Protein AF-A0A9D8AZQ8-F1 (afdb_monomer)

pLDDT: mean 75.5, std 25.59, range [25.44, 98.12]

Structure (mmCIF, N/CA/C/O backbone):
data_AF-A0A9D8AZQ8-F1
#
_entry.id   AF-A0A9D8AZQ8-F1
#
loop_
_atom_site.group_PDB
_atom_site.id
_atom_site.type_symbol
_atom_site.label_atom_id
_atom_site.label_alt_id
_atom_site.label_comp_id
_atom_site.label_asym_id
_atom_site.label_entity_id
_atom_site.label_seq_id
_atom_site.pdbx_PDB_ins_code
_atom_site.Cartn_x
_atom_site.Cartn_y
_atom_site.Cartn_z
_atom_site.occupancy
_atom_site.B_iso_or_equiv
_atom_site.auth_seq_id
_atom_site.auth_comp_id
_atom_site.auth_asym_id
_atom_site.auth_atom_id
_atom_site.pdbx_PDB_model_num
ATOM 1 N N . MET A 1 1 ? -63.779 20.171 35.184 1.00 41.78 1 MET A N 1
ATOM 2 C CA . MET A 1 1 ? -64.533 19.140 35.919 1.00 41.78 1 MET A CA 1
ATOM 3 C C . MET A 1 1 ? -63.760 17.852 35.776 1.00 41.78 1 MET A C 1
ATOM 5 O O . MET A 1 1 ? -63.797 17.282 34.704 1.00 41.78 1 MET A O 1
ATOM 9 N N . GLU A 1 2 ? -62.981 17.514 36.797 1.00 37.78 2 GLU A N 1
ATOM 10 C CA . GLU A 1 2 ? -62.699 16.162 37.298 1.00 37.78 2 GLU A CA 1
ATOM 11 C C . GLU A 1 2 ? -61.642 16.328 38.393 1.00 37.78 2 GLU A C 1
ATOM 13 O O . GLU A 1 2 ? -60.580 16.910 38.177 1.00 37.78 2 GLU A O 1
ATOM 18 N N . SER A 1 3 ? -62.028 15.938 39.606 1.00 31.47 3 SER A N 1
ATOM 19 C CA . SER A 1 3 ? -61.175 15.937 40.790 1.00 31.47 3 SER A CA 1
ATOM 20 C C . SER A 1 3 ? -60.342 14.650 40.859 1.00 31.47 3 SER A C 1
ATOM 22 O O . SER A 1 3 ? -60.764 13.626 40.321 1.00 31.47 3 SER A O 1
ATOM 24 N N . PRO A 1 4 ? -59.197 14.688 41.563 1.00 61.19 4 PRO A N 1
ATOM 25 C CA . PRO A 1 4 ? -58.211 13.614 41.654 1.00 61.19 4 PRO A CA 1
ATOM 26 C C . PRO A 1 4 ? -58.440 12.704 42.872 1.00 61.19 4 PRO A C 1
ATOM 28 O O . PRO A 1 4 ? -59.137 13.088 43.807 1.00 61.19 4 PRO A O 1
ATOM 31 N N . MET A 1 5 ? -57.784 11.540 42.896 1.00 40.06 5 MET A N 1
ATOM 32 C CA . MET A 1 5 ? -57.562 10.691 44.082 1.00 40.06 5 MET A CA 1
ATOM 33 C C . MET A 1 5 ? -56.350 9.742 43.844 1.00 40.06 5 MET A C 1
ATOM 35 O O . MET A 1 5 ? -55.943 9.587 42.694 1.00 40.06 5 MET A O 1
ATOM 39 N N . PRO A 1 6 ? -55.725 9.165 44.899 1.00 55.31 6 PRO A N 1
ATOM 40 C CA . PRO A 1 6 ? -54.273 9.235 45.132 1.00 55.31 6 PRO A CA 1
ATOM 41 C C . PRO A 1 6 ? -53.626 7.857 45.460 1.00 55.31 6 PRO A C 1
ATOM 43 O O . PRO A 1 6 ? -54.221 6.827 45.163 1.00 55.31 6 PRO A O 1
ATOM 46 N N . PHE A 1 7 ? -52.457 7.883 46.139 1.00 31.59 7 PHE A N 1
ATOM 47 C CA . PHE A 1 7 ? -51.693 6.807 46.831 1.00 31.59 7 PHE A CA 1
ATOM 48 C C . PHE A 1 7 ? -50.427 6.302 46.102 1.00 31.59 7 PHE A C 1
ATOM 50 O O . PHE A 1 7 ? -50.422 6.200 44.887 1.00 31.59 7 PHE A O 1
ATOM 57 N N . HIS A 1 8 ? -49.302 5.948 46.742 1.00 31.67 8 HIS A N 1
ATOM 58 C CA . HIS A 1 8 ? -48.868 5.972 48.146 1.00 31.67 8 HIS A CA 1
ATOM 59 C C . HIS A 1 8 ? -47.323 5.969 48.192 1.00 31.67 8 HIS A C 1
ATOM 61 O O . HIS A 1 8 ? -46.666 5.280 47.418 1.00 31.67 8 HIS A O 1
ATOM 67 N N . SER A 1 9 ? -46.769 6.706 49.153 1.00 29.77 9 SER A N 1
ATOM 68 C CA . SER A 1 9 ? -45.374 6.669 49.604 1.00 29.77 9 SER A CA 1
ATOM 69 C C . SER A 1 9 ? -45.171 5.553 50.636 1.00 29.77 9 SER A C 1
ATOM 71 O O . SER A 1 9 ? -46.002 5.395 51.532 1.00 29.77 9 SER A O 1
ATOM 73 N N . THR A 1 10 ? -44.040 4.845 50.571 1.00 34.25 10 THR A N 1
ATOM 74 C CA . THR A 1 10 ? -43.508 4.048 51.688 1.00 34.25 10 THR A CA 1
ATOM 75 C C . THR A 1 10 ? -42.054 4.424 51.962 1.00 34.25 10 THR A C 1
ATOM 77 O O . THR A 1 10 ? -41.137 3.958 51.291 1.00 34.25 10 THR A O 1
ATOM 80 N N . ARG A 1 11 ? -41.856 5.252 52.996 1.00 31.75 11 ARG A N 1
ATOM 81 C CA . ARG A 1 11 ? -40.593 5.406 53.734 1.00 31.75 11 ARG A CA 1
ATOM 82 C C . ARG A 1 11 ? -40.419 4.227 54.695 1.00 31.75 11 ARG A C 1
ATOM 84 O O . ARG A 1 11 ? -41.356 3.881 55.413 1.00 31.75 11 ARG A O 1
ATOM 91 N N . ARG A 1 12 ? -39.203 3.685 54.794 1.00 34.47 12 ARG A N 1
ATOM 92 C CA . ARG A 1 12 ? -38.748 2.926 55.969 1.00 34.47 12 ARG A CA 1
ATOM 93 C C . ARG A 1 12 ? -37.834 3.810 56.812 1.00 34.47 12 ARG A C 1
ATOM 95 O O . ARG A 1 12 ? -36.779 4.227 56.353 1.00 34.47 12 ARG A O 1
ATOM 102 N N . CYS A 1 13 ? -38.250 4.048 58.052 1.00 30.36 13 CYS A N 1
ATOM 103 C CA . CYS A 1 13 ? -37.397 4.497 59.146 1.00 30.36 13 CYS A CA 1
ATOM 104 C C . CYS A 1 13 ? -36.610 3.311 59.721 1.00 30.36 13 CYS A C 1
ATOM 106 O O . CYS A 1 13 ? -37.174 2.226 59.874 1.00 30.36 13 CYS A O 1
ATOM 108 N N . ARG A 1 14 ? -35.376 3.553 60.173 1.00 34.19 14 ARG A N 1
ATOM 109 C CA . ARG A 1 14 ? -34.821 2.932 61.386 1.00 34.19 14 ARG A CA 1
ATOM 110 C C . ARG A 1 14 ? -33.833 3.892 62.042 1.00 34.19 14 ARG A C 1
ATOM 112 O O . ARG A 1 14 ? -32.976 4.459 61.377 1.00 34.19 14 ARG A O 1
ATOM 119 N N . SER A 1 15 ? -34.018 4.084 63.342 1.00 32.19 15 SER A N 1
ATOM 120 C CA . SER A 1 15 ? -33.279 4.990 64.211 1.00 32.19 15 SER A CA 1
ATOM 121 C C . SER A 1 15 ? -32.363 4.224 65.174 1.00 32.19 15 SER A C 1
ATOM 123 O O . SER A 1 15 ? -32.773 3.172 65.656 1.00 32.19 15 SER A O 1
ATOM 125 N N . LEU A 1 16 ? -31.241 4.868 65.530 1.00 34.91 16 LEU A N 1
ATOM 126 C CA . LEU A 1 16 ? -30.623 4.984 66.871 1.00 34.91 16 LEU A CA 1
ATOM 127 C C . LEU A 1 16 ? -30.040 3.731 67.573 1.00 34.91 16 LEU A C 1
ATOM 129 O O . LEU A 1 16 ? -30.784 2.829 67.941 1.00 34.91 16 LEU A O 1
ATOM 133 N N . CYS A 1 17 ? -28.731 3.740 67.905 1.00 29.62 17 CYS A N 1
ATOM 134 C CA . CYS A 1 17 ? -28.193 4.258 69.192 1.00 29.62 17 CYS A CA 1
ATOM 135 C C . CYS A 1 17 ? -26.677 3.974 69.436 1.00 29.62 17 CYS A C 1
ATOM 137 O O . CYS A 1 17 ? -26.261 2.834 69.277 1.00 29.62 17 CYS A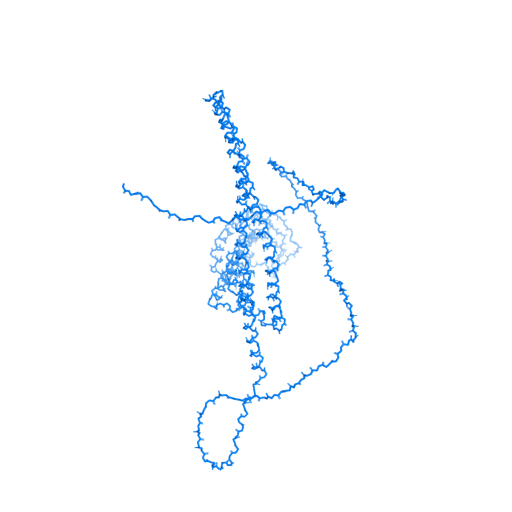 O 1
ATOM 139 N N . CYS A 1 18 ? -25.962 5.008 69.944 1.00 28.70 18 CYS A N 1
ATOM 140 C CA . CYS A 1 18 ? -24.860 5.077 70.957 1.00 28.70 18 CYS A CA 1
ATOM 141 C C . CYS A 1 18 ? -23.554 4.236 70.817 1.00 28.70 18 CYS A C 1
ATOM 143 O O . CYS A 1 18 ? -23.610 3.096 70.392 1.00 28.70 18 CYS A O 1
ATOM 145 N N . ASN A 1 19 ? -22.346 4.617 71.279 1.00 30.73 19 ASN A N 1
ATOM 146 C CA . ASN A 1 19 ? -21.731 5.810 71.909 1.00 30.73 19 ASN A CA 1
ATOM 147 C C . ASN A 1 19 ? -20.204 5.559 72.104 1.00 30.73 19 ASN A C 1
ATOM 149 O O . ASN A 1 19 ? -19.817 4.405 72.270 1.00 30.73 19 ASN A O 1
ATOM 153 N N . ASN A 1 20 ? -19.431 6.648 72.287 1.00 30.30 20 ASN A N 1
ATOM 154 C CA . ASN A 1 20 ? -18.076 6.769 72.894 1.00 30.30 20 ASN A CA 1
ATOM 155 C C . ASN A 1 20 ? -16.898 6.197 72.060 1.00 30.30 20 ASN A C 1
ATOM 157 O O . ASN A 1 20 ? -17.048 5.174 71.416 1.00 30.30 20 ASN A O 1
ATOM 161 N N . ALA A 1 21 ? -15.690 6.772 71.981 1.00 31.12 21 ALA A N 1
ATOM 162 C CA . ALA A 1 21 ? -14.904 7.578 72.922 1.00 31.12 21 ALA A CA 1
ATOM 163 C C . ALA A 1 21 ? -13.752 8.350 72.213 1.00 31.12 21 ALA A C 1
ATOM 165 O O . ALA A 1 21 ? -13.303 7.953 71.143 1.00 31.12 21 ALA A O 1
ATOM 166 N N . ILE A 1 22 ? -13.257 9.420 72.848 1.00 35.16 22 ILE A N 1
ATOM 167 C CA . ILE A 1 22 ? -12.078 10.231 72.474 1.00 35.16 22 ILE A CA 1
ATOM 168 C C . ILE A 1 22 ? -10.782 9.477 72.820 1.00 35.16 22 ILE A C 1
ATOM 170 O O . ILE A 1 22 ? -10.674 9.008 73.952 1.00 35.16 22 ILE A O 1
ATOM 174 N N . GLN A 1 23 ? -9.780 9.462 71.928 1.00 30.17 23 GLN A N 1
ATOM 175 C CA . GLN A 1 23 ? -8.363 9.447 72.331 1.00 30.17 23 GLN A CA 1
ATOM 176 C C . GLN A 1 23 ? -7.403 9.857 71.201 1.00 30.17 23 GLN A C 1
ATOM 178 O O . GLN A 1 23 ? -7.412 9.286 70.113 1.00 30.17 23 GLN A O 1
ATOM 183 N N . ASP A 1 24 ? -6.570 10.853 71.513 1.00 30.61 24 ASP A N 1
ATOM 184 C CA . ASP A 1 24 ? -5.388 11.289 70.772 1.00 30.61 24 ASP A CA 1
ATOM 185 C C . ASP A 1 24 ? -4.371 10.156 70.580 1.00 30.61 24 ASP A C 1
ATOM 187 O O . ASP A 1 24 ? -4.104 9.411 71.523 1.00 30.61 24 ASP A O 1
ATOM 191 N N . CYS A 1 25 ? -3.723 10.105 69.411 1.00 25.44 25 CYS A N 1
ATOM 192 C CA . CYS A 1 25 ? -2.267 10.259 69.253 1.00 25.44 25 CYS A CA 1
ATOM 193 C C . CYS A 1 25 ? -1.791 9.845 67.846 1.00 25.44 25 CYS A C 1
ATOM 195 O O . CYS A 1 25 ? -2.161 8.800 67.317 1.00 25.44 25 CYS A O 1
ATOM 197 N N . SER A 1 26 ? -0.797 10.601 67.369 1.00 27.55 26 SER A N 1
ATOM 198 C CA . SER A 1 26 ? 0.301 10.205 66.464 1.00 27.55 26 SER A CA 1
ATOM 199 C C . SER A 1 26 ? 0.040 10.007 64.960 1.00 27.55 26 SER A C 1
ATOM 201 O O . SER A 1 26 ? -0.521 9.021 64.497 1.00 27.55 26 SER A O 1
ATOM 203 N N . THR A 1 27 ? 0.627 10.938 64.202 1.00 36.97 27 THR A N 1
ATOM 204 C CA . THR A 1 27 ? 1.179 10.786 62.846 1.00 36.97 27 THR A CA 1
ATOM 205 C C . THR A 1 27 ? 2.128 9.576 62.740 1.00 36.97 27 THR A C 1
ATOM 207 O O . THR A 1 27 ? 2.730 9.183 63.744 1.00 36.97 27 THR A O 1
ATOM 210 N N . PRO A 1 28 ? 2.316 8.992 61.535 1.00 45.50 28 PRO A N 1
ATOM 211 C CA . PRO A 1 28 ? 3.473 9.408 60.728 1.00 45.50 28 PRO A CA 1
ATOM 212 C C . PRO A 1 28 ? 3.285 9.401 59.190 1.00 45.50 28 PRO A C 1
ATOM 214 O O . PRO A 1 28 ? 2.609 8.556 58.619 1.00 45.50 28 PRO A O 1
ATOM 217 N N . TYR A 1 29 ? 3.995 10.344 58.557 1.00 29.70 29 TYR A N 1
ATOM 218 C CA . TYR A 1 29 ? 4.719 10.258 57.277 1.00 29.70 29 TYR A CA 1
ATOM 219 C C . TYR A 1 29 ? 4.039 9.669 56.021 1.00 29.70 29 TYR A C 1
ATOM 221 O O . TYR A 1 29 ? 4.017 8.462 55.804 1.00 29.70 29 TYR A O 1
ATOM 229 N N . LEU A 1 30 ? 3.695 10.565 55.087 1.00 31.56 30 LEU A N 1
ATOM 230 C CA . LEU A 1 30 ? 3.680 10.307 53.641 1.00 31.56 30 LEU A CA 1
ATOM 231 C C . LEU A 1 30 ? 4.873 11.042 52.999 1.00 31.56 30 LEU A C 1
ATOM 233 O O . LEU A 1 30 ? 5.080 12.215 53.320 1.00 31.56 30 LEU A O 1
ATOM 237 N N . PRO A 1 31 ? 5.663 10.413 52.110 1.00 36.00 31 PRO A N 1
ATOM 238 C CA . PRO A 1 31 ? 6.662 11.124 51.329 1.00 36.00 31 PRO A CA 1
ATOM 239 C C . PRO A 1 31 ? 6.005 11.829 50.138 1.00 36.00 31 PRO A C 1
ATOM 241 O O . PRO A 1 31 ? 5.339 11.218 49.304 1.00 36.00 31 PRO A O 1
ATOM 244 N N . THR A 1 32 ? 6.231 13.134 50.066 1.00 32.38 32 THR A N 1
ATOM 245 C CA . THR A 1 32 ? 5.939 14.000 48.927 1.00 32.38 32 THR A CA 1
ATOM 246 C C . THR A 1 32 ? 6.884 13.653 47.774 1.00 32.38 32 THR A C 1
ATOM 248 O O . THR A 1 32 ? 8.098 13.794 47.916 1.00 32.38 32 THR A O 1
ATOM 251 N N . PHE A 1 33 ? 6.350 13.244 46.623 1.00 27.84 33 PHE A N 1
ATOM 252 C CA . PHE A 1 33 ? 7.066 13.334 45.349 1.00 27.84 33 PHE A CA 1
ATOM 253 C C . PHE A 1 33 ? 6.490 14.512 44.564 1.00 27.84 33 PHE A C 1
ATOM 255 O O . PHE A 1 33 ? 5.356 14.466 44.092 1.00 27.84 33 PHE A O 1
ATOM 262 N N . SER A 1 34 ? 7.277 15.582 44.467 1.00 27.52 34 SER A N 1
ATOM 263 C CA . SER A 1 34 ? 7.038 16.700 43.556 1.00 27.52 34 SER A CA 1
ATOM 264 C C . SER A 1 34 ? 7.377 16.265 42.133 1.00 27.52 34 SER A C 1
ATOM 266 O O . SER A 1 34 ? 8.505 15.852 41.870 1.00 27.52 34 SER A O 1
ATOM 268 N N . ILE A 1 35 ? 6.421 16.384 41.213 1.00 30.50 35 ILE A N 1
ATOM 269 C CA . ILE A 1 35 ? 6.697 16.407 39.775 1.00 30.50 35 ILE A CA 1
ATOM 270 C C . ILE A 1 35 ? 6.649 17.876 39.362 1.00 30.50 35 ILE A C 1
ATOM 272 O O . ILE A 1 35 ? 5.589 18.501 39.372 1.00 30.50 35 ILE A O 1
ATOM 276 N N . GLU A 1 36 ? 7.818 18.433 39.060 1.00 29.83 36 GLU A N 1
ATOM 277 C CA . GLU A 1 36 ? 7.963 19.744 38.436 1.00 29.83 36 GLU A CA 1
ATOM 278 C C . GLU A 1 36 ? 7.362 19.698 37.025 1.00 29.83 36 GLU A C 1
ATOM 280 O O . GLU A 1 36 ? 7.833 18.977 36.144 1.00 29.83 36 GLU A O 1
ATOM 285 N N . ALA A 1 37 ? 6.299 20.472 36.813 1.00 30.89 37 ALA A N 1
ATOM 286 C CA . ALA A 1 37 ? 5.774 20.771 35.493 1.00 30.89 37 ALA A CA 1
ATOM 287 C C . ALA A 1 37 ? 6.592 21.923 34.889 1.00 30.89 37 ALA A C 1
ATOM 289 O O . ALA A 1 37 ? 6.422 23.080 35.264 1.00 30.89 37 ALA A O 1
ATOM 290 N N . ASN A 1 38 ? 7.478 21.603 33.944 1.00 29.80 38 ASN A N 1
ATOM 291 C CA . ASN A 1 38 ? 8.074 22.591 33.048 1.00 29.80 38 ASN A CA 1
ATOM 292 C C . ASN A 1 38 ? 7.077 22.907 31.930 1.00 29.80 38 ASN A C 1
ATOM 294 O O . ASN A 1 38 ? 6.873 22.106 31.018 1.00 29.80 38 ASN A O 1
ATOM 298 N N . SER A 1 39 ? 6.468 24.086 31.997 1.00 31.73 39 SER A N 1
ATOM 299 C CA . SER A 1 39 ? 5.621 24.638 30.943 1.00 31.73 39 SER A CA 1
ATOM 300 C C . SER A 1 39 ? 6.090 26.041 30.580 1.00 31.73 39 SER A C 1
ATOM 302 O O . SER A 1 39 ? 5.558 27.017 31.094 1.00 31.73 39 SER A O 1
ATOM 304 N N . GLU A 1 40 ? 7.054 26.137 29.666 1.00 32.69 40 GLU A N 1
ATOM 305 C CA . GLU A 1 40 ? 7.315 27.346 28.881 1.00 32.69 40 GLU A CA 1
ATOM 306 C C . GLU A 1 40 ? 7.816 26.947 27.491 1.00 32.69 40 GLU A C 1
ATOM 308 O O . GLU A 1 40 ? 8.893 26.374 27.356 1.00 32.69 40 GLU A O 1
ATOM 313 N N . LEU A 1 41 ? 7.032 27.255 26.454 1.00 31.72 41 LEU A N 1
ATOM 314 C CA . LEU A 1 41 ? 7.545 27.620 25.131 1.00 31.72 41 LEU A CA 1
ATOM 315 C C . LEU A 1 41 ? 6.419 28.252 24.305 1.00 31.72 41 LEU A C 1
ATOM 317 O O . LEU A 1 41 ? 5.600 27.586 23.674 1.00 31.72 41 LEU A O 1
ATOM 321 N N . GLN A 1 42 ? 6.389 29.584 24.351 1.00 32.75 42 GLN A N 1
ATOM 322 C CA . GLN A 1 42 ? 5.676 30.427 23.399 1.00 32.75 42 GLN A CA 1
ATOM 323 C C . GLN A 1 42 ? 6.399 30.379 22.046 1.00 32.75 42 GLN A C 1
ATOM 325 O O . GLN A 1 42 ? 7.605 30.605 21.959 1.00 32.75 42 GLN A O 1
ATOM 330 N N . ILE A 1 43 ? 5.643 30.103 20.985 1.00 32.19 43 ILE A N 1
ATOM 331 C CA . ILE A 1 43 ? 6.102 30.147 19.596 1.00 32.19 43 ILE A CA 1
ATOM 332 C C . ILE A 1 43 ? 6.016 31.596 19.106 1.00 32.19 43 ILE A C 1
ATOM 334 O O . ILE A 1 43 ? 4.927 32.163 19.012 1.00 32.19 43 ILE A O 1
ATOM 338 N N . ALA A 1 44 ? 7.166 32.177 18.761 1.00 32.62 44 ALA A N 1
ATOM 339 C CA . ALA A 1 44 ? 7.265 33.430 18.024 1.00 32.62 44 ALA A CA 1
ATOM 340 C C . ALA A 1 44 ? 7.502 33.147 16.531 1.00 32.62 44 ALA A C 1
ATOM 342 O O . ALA A 1 44 ? 8.414 32.415 16.150 1.00 32.62 44 ALA A O 1
ATOM 343 N N . ASN A 1 45 ? 6.664 33.757 15.693 1.00 30.52 45 ASN A N 1
ATOM 344 C CA . ASN A 1 45 ? 6.806 33.821 14.242 1.00 30.52 45 ASN A CA 1
ATOM 345 C C . ASN A 1 45 ? 7.932 34.788 13.841 1.00 30.52 45 ASN A C 1
ATOM 347 O O . ASN A 1 45 ? 7.971 35.907 14.351 1.00 30.52 45 ASN A O 1
ATOM 351 N N . GLY A 1 46 ? 8.729 34.433 12.826 1.00 28.53 46 GLY A N 1
ATOM 352 C CA . GLY A 1 46 ? 9.371 35.438 11.971 1.00 28.53 46 GLY A CA 1
ATOM 353 C C . GLY A 1 46 ? 10.753 35.103 11.402 1.00 28.53 46 GLY A C 1
ATOM 354 O O . GLY A 1 46 ? 11.740 35.123 12.120 1.00 28.53 46 GLY A O 1
ATOM 355 N N . ALA A 1 47 ? 10.785 34.970 10.070 1.00 29.91 47 ALA A N 1
ATOM 356 C CA . ALA A 1 47 ? 11.887 35.272 9.145 1.00 29.91 47 ALA A CA 1
ATOM 357 C C . ALA A 1 47 ? 13.147 34.373 9.123 1.00 29.91 47 ALA A C 1
ATOM 359 O O . ALA A 1 47 ? 14.014 34.424 9.987 1.00 29.91 47 ALA A O 1
ATOM 360 N N . ILE A 1 48 ? 13.306 33.661 7.999 1.00 31.95 48 ILE A N 1
ATOM 361 C CA . ILE A 1 48 ? 14.555 33.041 7.531 1.00 31.95 48 ILE A CA 1
ATOM 362 C C . ILE A 1 48 ? 15.101 33.877 6.364 1.00 31.95 48 ILE A C 1
ATOM 364 O O . ILE A 1 48 ? 14.339 34.191 5.444 1.00 31.95 48 ILE A O 1
ATOM 368 N N . PRO A 1 49 ? 16.421 34.133 6.317 1.00 39.94 49 PRO A N 1
ATOM 369 C CA . PRO A 1 49 ? 17.128 34.106 5.046 1.00 39.94 49 PRO A CA 1
ATOM 370 C C . PRO A 1 49 ? 18.305 33.115 5.042 1.00 39.94 49 PRO A C 1
ATOM 372 O O . PRO A 1 49 ? 19.051 32.977 6.006 1.00 39.94 49 PRO A O 1
ATOM 375 N N . ASN A 1 50 ? 18.432 32.449 3.893 1.00 31.42 50 ASN A N 1
ATOM 376 C CA . ASN A 1 50 ? 19.561 31.703 3.328 1.00 31.42 50 ASN A CA 1
ATOM 377 C C . ASN A 1 50 ? 20.921 31.768 4.053 1.00 31.42 50 ASN A C 1
ATOM 379 O O . ASN A 1 50 ? 21.515 32.839 4.141 1.00 31.42 50 ASN A O 1
ATOM 383 N N . SER A 1 51 ? 21.536 30.604 4.304 1.00 30.52 51 SER A N 1
ATOM 384 C CA . SER A 1 51 ? 22.845 30.263 3.711 1.00 30.52 51 SER A CA 1
ATOM 385 C C . SER A 1 51 ? 23.307 28.824 4.011 1.00 30.52 51 SER A C 1
ATOM 387 O O . SER A 1 51 ? 23.243 28.344 5.131 1.00 30.52 51 SER A O 1
ATOM 389 N N . GLN A 1 52 ? 23.782 28.190 2.934 1.00 29.94 52 GLN A N 1
ATOM 390 C CA . GLN A 1 52 ? 24.981 27.353 2.797 1.00 29.94 52 GLN A CA 1
ATOM 391 C C . GLN A 1 52 ? 25.157 26.036 3.584 1.00 29.94 52 GLN A C 1
ATOM 393 O O . GLN A 1 52 ? 25.277 25.968 4.799 1.00 29.94 52 GLN A O 1
ATOM 398 N N . PHE A 1 53 ? 25.302 24.999 2.754 1.00 30.80 53 PHE A N 1
ATOM 399 C CA . PHE A 1 53 ? 25.828 23.659 2.977 1.00 30.80 53 PHE A CA 1
ATOM 400 C C . PHE A 1 53 ? 27.118 23.594 3.810 1.00 30.80 53 PHE A C 1
ATOM 402 O O . PHE A 1 53 ? 28.114 24.222 3.455 1.00 30.80 53 PHE A O 1
ATOM 409 N N . ALA A 1 54 ? 27.142 22.665 4.769 1.00 29.11 54 ALA A N 1
ATOM 410 C CA . ALA A 1 54 ? 28.327 21.891 5.132 1.00 29.11 54 ALA A CA 1
ATOM 411 C C . ALA A 1 54 ? 27.901 20.523 5.705 1.00 29.11 54 ALA A C 1
ATOM 413 O O . ALA A 1 54 ? 27.047 20.445 6.582 1.00 29.11 54 ALA A O 1
ATOM 414 N N . ILE A 1 55 ? 28.490 19.456 5.162 1.00 36.41 55 ILE A N 1
ATOM 415 C CA . ILE A 1 55 ? 28.389 18.055 5.607 1.00 36.41 55 ILE A CA 1
ATOM 416 C C . ILE A 1 55 ? 29.426 17.833 6.726 1.00 36.41 55 ILE A C 1
ATOM 418 O O . ILE A 1 55 ? 30.535 18.357 6.607 1.00 36.41 55 ILE A O 1
ATOM 422 N N . PRO A 1 56 ? 29.103 17.067 7.785 1.00 35.97 56 PRO A N 1
ATOM 423 C CA . PRO A 1 56 ? 29.878 15.851 8.096 1.00 35.97 56 PRO A CA 1
ATOM 424 C C . PRO A 1 56 ? 28.950 14.676 8.483 1.00 35.97 56 PRO A C 1
ATOM 426 O O . PRO A 1 56 ? 27.908 14.868 9.095 1.00 35.97 56 PRO A O 1
ATOM 429 N N . GLN A 1 57 ? 29.137 13.488 7.911 1.00 29.09 57 GLN A N 1
ATOM 430 C CA . GLN A 1 57 ? 30.033 12.405 8.347 1.00 29.09 57 GLN A CA 1
ATOM 431 C C . GLN A 1 57 ? 29.516 11.597 9.557 1.00 29.09 57 GLN A C 1
ATOM 433 O O . GLN A 1 57 ? 29.504 12.065 10.685 1.00 29.09 57 GLN A O 1
ATOM 438 N N . GLU A 1 58 ? 29.077 10.382 9.215 1.00 31.44 58 GLU A N 1
ATOM 439 C CA . GLU A 1 58 ? 29.044 9.108 9.950 1.00 31.44 58 GLU A CA 1
ATOM 440 C C . GLU A 1 58 ? 29.414 9.093 11.444 1.00 31.44 58 GLU A C 1
ATOM 442 O O . GLU A 1 58 ? 30.580 9.221 11.802 1.00 31.44 58 GLU A O 1
ATOM 447 N N . GLU A 1 59 ? 28.448 8.698 12.281 1.00 29.47 59 GLU A N 1
ATOM 448 C CA . GLU A 1 59 ? 28.716 7.922 13.495 1.00 29.47 59 GLU A CA 1
ATOM 449 C C . GLU A 1 59 ? 27.766 6.720 13.563 1.00 29.47 59 GLU A C 1
ATOM 451 O O . GLU A 1 59 ? 26.543 6.850 13.635 1.00 29.47 59 GLU A O 1
ATOM 456 N N . SER A 1 60 ? 28.356 5.522 13.513 1.00 32.22 60 SER A N 1
ATOM 457 C CA . SER A 1 60 ? 27.692 4.265 13.834 1.00 32.22 60 SER A CA 1
ATOM 458 C C . SER A 1 60 ? 27.687 4.086 15.351 1.00 32.22 60 SER A C 1
ATOM 460 O O . SER A 1 60 ? 28.753 4.000 15.962 1.00 32.22 60 SER A O 1
ATOM 462 N N . MET A 1 61 ? 26.511 3.965 15.955 1.00 31.06 61 MET A N 1
ATOM 463 C CA . MET A 1 61 ? 26.359 3.538 17.344 1.00 31.06 61 MET A CA 1
ATOM 464 C C . MET A 1 61 ? 25.530 2.258 17.360 1.00 31.06 61 MET A C 1
ATOM 466 O O . MET A 1 61 ? 24.309 2.267 17.223 1.00 31.06 61 MET A O 1
ATOM 470 N N . ASN A 1 62 ? 26.236 1.140 17.511 1.00 33.31 62 ASN A N 1
ATOM 471 C CA . ASN A 1 62 ? 25.663 -0.122 17.947 1.00 33.31 62 ASN A CA 1
ATOM 472 C C . ASN A 1 62 ? 25.185 0.053 19.394 1.00 33.31 62 ASN A C 1
ATOM 474 O O . ASN A 1 62 ? 25.966 0.432 20.265 1.00 33.31 62 ASN A O 1
ATOM 478 N N . SER A 1 63 ? 23.927 -0.262 19.678 1.00 28.00 63 SER A N 1
ATOM 479 C CA . SER A 1 63 ? 23.467 -0.514 21.045 1.00 28.00 63 SER A CA 1
ATOM 480 C C . SER A 1 63 ? 22.487 -1.675 21.034 1.00 28.00 63 SER A C 1
ATOM 482 O O . SER A 1 63 ? 21.288 -1.531 20.820 1.00 28.00 63 SER A O 1
ATOM 484 N N . THR A 1 64 ? 23.067 -2.855 21.229 1.00 28.33 64 THR A N 1
ATOM 485 C CA . THR A 1 64 ? 22.392 -4.095 21.595 1.00 28.33 64 THR A CA 1
ATOM 486 C C . THR A 1 64 ? 22.069 -4.016 23.084 1.00 28.33 64 THR A C 1
ATOM 488 O O . THR A 1 64 ? 22.977 -4.056 23.912 1.00 28.33 64 THR A O 1
ATOM 491 N N . THR A 1 65 ? 20.790 -3.910 23.438 1.00 28.98 65 THR A N 1
ATOM 492 C CA . THR A 1 65 ? 20.330 -4.098 24.819 1.00 28.98 65 THR A CA 1
ATOM 493 C C . THR A 1 65 ? 19.779 -5.511 24.959 1.00 28.98 65 THR A C 1
ATOM 495 O O . THR A 1 65 ? 18.700 -5.833 24.471 1.00 28.98 65 THR A O 1
ATOM 498 N N . THR A 1 66 ? 20.559 -6.364 25.613 1.00 29.27 66 THR A N 1
ATOM 499 C CA . THR A 1 66 ? 20.196 -7.727 26.005 1.00 29.27 66 THR A CA 1
ATOM 500 C C . THR A 1 66 ? 19.423 -7.676 27.326 1.00 29.27 66 THR A C 1
ATOM 502 O O . THR A 1 66 ? 19.938 -7.163 28.317 1.00 29.27 66 THR A O 1
ATOM 505 N N . LEU A 1 67 ? 18.210 -8.229 27.364 1.00 27.69 67 LEU A N 1
ATOM 506 C CA . LEU A 1 67 ? 17.433 -8.461 28.587 1.00 27.69 67 LEU A CA 1
ATOM 507 C C . LEU A 1 67 ? 16.948 -9.914 28.597 1.00 27.69 67 LEU A C 1
ATOM 509 O O . LEU A 1 67 ? 16.050 -10.245 27.833 1.00 27.69 67 LEU A O 1
ATOM 513 N N . VAL A 1 68 ? 17.530 -10.759 29.457 1.00 27.67 68 VAL A N 1
ATOM 514 C CA . VAL A 1 68 ? 16.973 -12.060 29.897 1.00 27.67 68 VAL A CA 1
ATOM 515 C C . VAL A 1 68 ? 17.501 -12.321 31.321 1.00 27.67 68 VAL A C 1
ATOM 517 O O . VAL A 1 68 ? 18.704 -12.465 31.514 1.00 27.67 68 VAL A O 1
ATOM 520 N N . CYS A 1 69 ? 16.704 -12.028 32.353 1.00 27.70 69 CYS A N 1
ATOM 521 C CA . CYS A 1 69 ? 15.835 -12.924 33.144 1.00 27.70 69 CYS A CA 1
ATOM 522 C C . CYS A 1 69 ? 16.579 -13.866 34.108 1.00 27.70 69 CYS A C 1
ATOM 524 O O . CYS A 1 69 ? 17.013 -14.956 33.750 1.00 27.70 69 CYS A O 1
ATOM 526 N N . THR A 1 70 ? 16.638 -13.450 35.374 1.00 26.06 70 THR A N 1
ATOM 527 C CA . THR A 1 70 ? 16.942 -14.280 36.542 1.00 26.06 70 THR A CA 1
ATOM 528 C C . THR A 1 70 ? 15.657 -14.922 37.080 1.00 26.06 70 THR A C 1
ATOM 530 O O . THR A 1 70 ? 14.715 -14.240 37.471 1.00 26.06 70 THR A O 1
ATOM 533 N N . THR A 1 71 ? 15.618 -16.252 37.106 1.00 32.53 71 THR A N 1
ATOM 534 C CA . THR A 1 71 ? 14.602 -17.076 37.785 1.00 32.53 71 THR A CA 1
ATOM 535 C C . THR A 1 71 ? 14.746 -17.008 39.308 1.00 32.53 71 THR A C 1
ATOM 537 O O . THR A 1 71 ? 15.854 -17.241 39.798 1.00 32.53 71 THR A O 1
ATOM 540 N N . PRO A 1 72 ? 13.659 -16.824 40.081 1.00 33.19 72 PRO A N 1
ATOM 541 C CA . PRO A 1 72 ? 13.640 -17.207 41.483 1.00 33.19 72 PRO A CA 1
ATOM 542 C C . PRO A 1 72 ? 12.994 -18.586 41.673 1.00 33.19 72 PRO A C 1
ATOM 544 O O . PRO A 1 72 ? 11.843 -18.836 41.321 1.00 33.19 72 PRO A O 1
ATOM 547 N N . THR A 1 73 ? 13.784 -19.473 42.265 1.00 30.41 73 THR A N 1
ATOM 548 C CA . THR A 1 73 ? 13.422 -20.785 42.801 1.00 30.41 73 THR A CA 1
ATOM 549 C C . THR A 1 73 ? 12.464 -20.629 43.988 1.00 30.41 73 THR A C 1
ATOM 551 O O . THR A 1 73 ? 12.778 -19.909 44.935 1.00 30.41 73 THR A O 1
ATOM 554 N N . LEU A 1 74 ? 11.322 -21.322 43.973 1.00 30.59 74 LEU A N 1
ATOM 555 C CA . LEU A 1 74 ? 10.459 -21.492 45.151 1.00 30.59 74 LEU A CA 1
ATOM 556 C C . LEU A 1 74 ? 10.873 -22.750 45.940 1.00 30.59 74 LEU A C 1
ATOM 558 O O . LEU A 1 74 ? 11.238 -23.754 45.323 1.00 30.59 74 LEU A O 1
ATOM 562 N N . PRO A 1 75 ? 10.830 -22.720 47.286 1.00 32.84 75 PRO A N 1
ATOM 563 C CA . PRO A 1 75 ? 11.281 -23.822 48.121 1.00 32.84 75 PRO A CA 1
ATOM 564 C C . PRO A 1 75 ? 10.205 -24.897 48.305 1.00 32.84 75 PRO A C 1
ATOM 566 O O . PRO A 1 75 ? 9.053 -24.626 48.638 1.00 32.84 75 PRO A O 1
ATOM 569 N N . THR A 1 76 ? 10.645 -26.142 48.163 1.00 29.12 76 THR A N 1
ATOM 570 C CA . THR A 1 76 ? 9.951 -27.357 48.580 1.00 29.12 76 THR A CA 1
ATOM 571 C C . THR A 1 76 ? 9.900 -27.425 50.109 1.00 29.12 76 THR A C 1
ATOM 573 O O . THR A 1 76 ? 10.935 -27.584 50.754 1.00 29.12 76 THR A O 1
ATOM 576 N N . VAL A 1 77 ? 8.703 -27.359 50.696 1.00 29.95 77 VAL A N 1
ATOM 577 C CA . VAL A 1 77 ? 8.444 -27.803 52.074 1.00 29.95 77 VAL A CA 1
ATOM 578 C C . VAL A 1 77 ? 7.479 -28.979 51.996 1.00 29.95 77 VAL A C 1
ATOM 580 O O . VAL A 1 77 ? 6.293 -28.811 51.730 1.00 29.95 77 VAL A O 1
ATOM 583 N N . VAL A 1 78 ? 8.015 -30.182 52.198 1.00 30.56 78 VAL A N 1
ATOM 584 C CA . VAL A 1 78 ? 7.241 -31.395 52.476 1.00 30.56 78 VAL A CA 1
ATOM 585 C C . VAL A 1 78 ? 7.114 -31.491 53.992 1.00 30.56 78 VAL A C 1
ATOM 587 O O . VAL A 1 78 ? 8.115 -31.668 54.683 1.00 30.56 78 VAL A O 1
ATOM 590 N N . ALA A 1 79 ? 5.890 -31.361 54.499 1.00 30.17 79 ALA A N 1
ATOM 591 C CA . ALA A 1 79 ? 5.517 -31.805 55.835 1.00 30.17 79 ALA A CA 1
ATOM 592 C C . ALA A 1 79 ? 4.844 -33.180 55.720 1.00 30.17 79 ALA A C 1
ATOM 594 O O . ALA A 1 79 ? 3.974 -33.400 54.879 1.00 30.17 79 ALA A O 1
ATOM 595 N N . SER A 1 80 ? 5.310 -34.102 56.551 1.00 28.22 80 SER A N 1
ATOM 596 C CA . SER A 1 80 ? 4.905 -35.501 56.676 1.00 28.22 80 SER A CA 1
ATOM 597 C C . SER A 1 80 ? 4.011 -35.724 57.903 1.00 28.22 80 SER A C 1
ATOM 599 O O . SE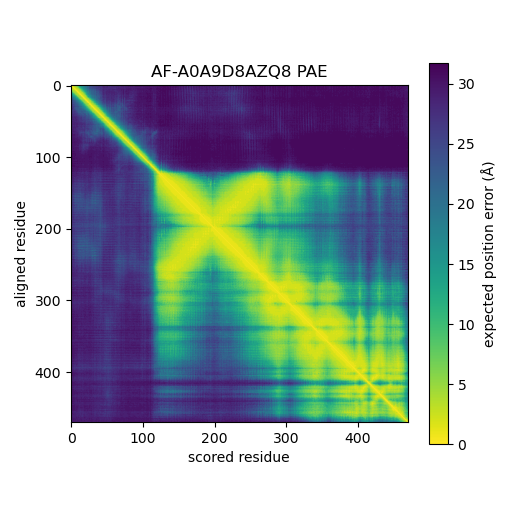R A 1 80 ? 4.321 -35.168 58.954 1.00 28.22 80 SER A O 1
ATOM 601 N N . GLY A 1 81 ? 3.026 -36.630 57.776 1.00 26.17 81 GLY A N 1
ATOM 602 C CA . GLY A 1 81 ? 2.232 -37.255 58.860 1.00 26.17 81 GLY A CA 1
ATOM 603 C C . GLY A 1 81 ? 1.056 -36.395 59.340 1.00 26.17 81 GLY A C 1
ATOM 604 O O . GLY A 1 81 ? 1.201 -35.187 59.432 1.00 26.17 81 GLY A O 1
ATOM 605 N N . GLU A 1 82 ? -0.153 -36.869 59.641 1.00 31.58 82 GLU A N 1
ATOM 606 C CA . GLU A 1 82 ? -0.818 -38.172 59.859 1.00 31.58 82 GLU A CA 1
ATOM 607 C C . GLU A 1 82 ? -2.316 -37.909 59.475 1.00 31.58 82 GLU A C 1
ATOM 609 O O . GLU A 1 82 ? -2.715 -36.752 59.391 1.00 31.58 82 GLU A O 1
ATOM 614 N N . GLU A 1 83 ? -3.215 -38.811 59.074 1.00 32.25 83 GLU A N 1
ATOM 615 C CA . GLU A 1 83 ? -3.752 -39.997 59.743 1.00 32.25 83 GLU A CA 1
ATOM 616 C C . GLU A 1 83 ? -4.621 -40.825 58.763 1.00 32.25 83 GLU A C 1
ATOM 618 O O . GLU A 1 83 ? -5.118 -40.359 57.737 1.00 32.25 83 GLU A O 1
ATOM 623 N N . GLU A 1 84 ? -4.790 -42.089 59.138 1.00 30.95 84 GLU A N 1
ATOM 624 C CA . GLU A 1 84 ? -5.465 -43.206 58.482 1.00 30.95 84 GLU A CA 1
ATOM 625 C C . GLU A 1 84 ? -7.013 -43.205 58.537 1.00 30.95 84 GLU A C 1
ATOM 627 O O . GLU A 1 84 ? -7.607 -42.847 59.547 1.00 30.95 84 GLU A O 1
ATOM 632 N N . LYS A 1 85 ? -7.600 -43.898 57.534 1.00 32.47 85 LYS A N 1
ATOM 633 C CA . LYS A 1 85 ? -8.838 -44.731 57.559 1.00 32.47 85 LYS A CA 1
ATOM 634 C C . LYS A 1 85 ? -10.185 -43.975 57.627 1.00 32.47 85 LYS A C 1
ATOM 636 O O . LYS A 1 85 ? -10.446 -43.216 58.541 1.00 32.47 85 LYS A O 1
ATOM 641 N N . LYS A 1 86 ? -11.178 -44.230 56.760 1.00 32.81 86 LYS A N 1
ATOM 642 C CA . LYS A 1 86 ? -11.720 -45.537 56.336 1.00 32.81 86 LYS A CA 1
ATOM 643 C C . LYS A 1 86 ? -12.775 -45.357 55.218 1.00 32.81 86 LYS A C 1
ATOM 645 O O . LYS A 1 86 ? -13.516 -44.380 55.240 1.00 32.81 86 LYS A O 1
ATOM 650 N N . ASN A 1 87 ? -12.910 -46.400 54.389 1.00 31.22 87 ASN A N 1
ATOM 651 C CA . ASN A 1 87 ? -14.058 -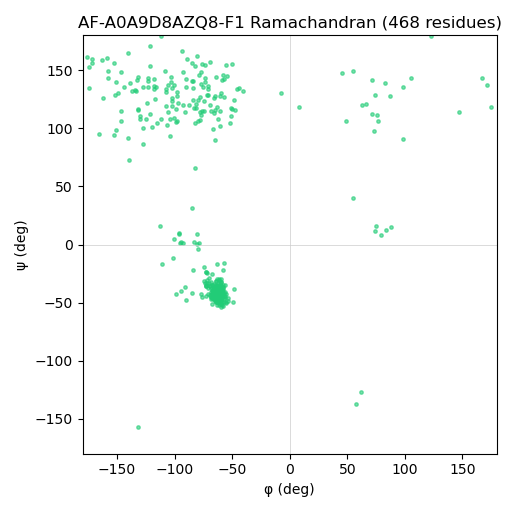46.801 53.546 1.00 31.22 87 ASN A CA 1
ATOM 652 C C . ASN A 1 87 ? -14.041 -46.418 52.048 1.00 31.22 87 ASN A C 1
ATOM 654 O O . ASN A 1 87 ? -14.607 -45.414 51.630 1.00 31.22 87 ASN A O 1
ATOM 658 N N . ALA A 1 88 ? -13.484 -47.335 51.245 1.00 29.69 88 ALA A N 1
ATOM 659 C CA . ALA A 1 88 ? -14.024 -47.730 49.934 1.00 29.69 88 ALA A CA 1
ATOM 660 C C . ALA A 1 88 ? -15.181 -48.750 50.139 1.00 29.69 88 ALA A C 1
ATOM 662 O O . ALA A 1 88 ? -15.296 -49.281 51.251 1.00 29.69 88 ALA A O 1
ATOM 663 N N . PRO A 1 89 ? -16.065 -49.000 49.148 1.00 42.69 89 PRO A N 1
ATOM 664 C CA . PRO A 1 89 ? -15.761 -49.855 47.979 1.00 42.69 89 PRO A CA 1
ATOM 665 C C . PRO A 1 89 ? -16.181 -49.195 46.644 1.00 42.69 89 PRO A C 1
ATOM 667 O O . PRO A 1 89 ? -17.069 -48.353 46.614 1.00 42.69 89 PRO A O 1
ATOM 670 N N . GLU A 1 90 ? -15.421 -49.326 45.558 1.00 29.72 90 GLU A N 1
ATOM 671 C CA . GLU A 1 90 ? -15.275 -50.453 44.610 1.00 29.72 90 GLU A CA 1
ATOM 672 C C . GLU A 1 90 ? -16.305 -50.440 43.460 1.00 29.72 90 GLU A C 1
ATOM 674 O O . GLU A 1 90 ? -17.511 -50.301 43.642 1.00 29.72 90 GLU A O 1
ATOM 679 N N . LEU A 1 91 ? -15.732 -50.531 42.258 1.00 34.91 91 LEU A N 1
ATOM 680 C CA . LEU A 1 91 ? -16.307 -50.502 40.920 1.00 34.91 91 LEU A CA 1
ATOM 681 C C . LEU A 1 91 ? -17.363 -51.586 40.666 1.00 34.91 91 LEU A C 1
ATOM 683 O O . LEU A 1 91 ? -17.163 -52.742 41.021 1.00 34.91 91 LEU A O 1
ATOM 687 N N . ALA A 1 92 ? -18.370 -51.253 39.857 1.00 31.23 92 ALA A N 1
ATOM 688 C CA . ALA A 1 92 ? -18.946 -52.196 38.901 1.00 31.23 92 ALA A CA 1
ATOM 689 C C . ALA A 1 92 ? -19.519 -51.454 37.686 1.00 31.23 92 ALA A C 1
ATOM 691 O O . ALA A 1 92 ? -20.088 -50.369 37.792 1.00 31.23 92 ALA A O 1
ATOM 692 N N . ALA A 1 93 ? -19.283 -52.053 36.527 1.00 30.91 93 ALA A N 1
ATOM 693 C CA . ALA A 1 93 ? -19.490 -51.528 35.196 1.00 30.91 93 ALA A CA 1
ATOM 694 C C . ALA A 1 93 ? -20.947 -51.644 34.701 1.00 30.91 93 ALA A C 1
ATOM 696 O O . ALA A 1 93 ? -21.667 -52.546 35.108 1.00 30.91 93 ALA A O 1
ATOM 697 N N . LEU A 1 94 ? -21.287 -50.718 33.794 1.00 32.50 94 LEU A N 1
ATOM 698 C CA . LEU A 1 94 ? -22.001 -50.851 32.509 1.00 32.50 94 LEU A CA 1
ATOM 699 C C . LEU A 1 94 ? -23.281 -51.704 32.339 1.00 32.50 94 LEU A C 1
ATOM 701 O O . LEU A 1 94 ? -23.409 -52.814 32.833 1.00 32.50 94 LEU A O 1
ATOM 705 N N . GLU A 1 95 ? -24.098 -51.168 31.414 1.00 30.08 95 GLU A N 1
ATOM 706 C CA . GLU A 1 95 ? -25.237 -51.728 30.654 1.00 30.08 95 GLU A CA 1
ATOM 707 C C . GLU A 1 95 ? -26.640 -51.403 31.204 1.00 30.08 95 GLU A C 1
ATOM 709 O O . GLU A 1 95 ? -26.898 -51.507 32.393 1.00 30.08 95 GLU A O 1
ATOM 714 N N . ALA A 1 96 ? -27.654 -51.023 30.418 1.00 34.22 96 ALA A N 1
ATOM 715 C CA . ALA A 1 96 ? -27.796 -50.618 29.016 1.00 34.22 96 ALA A CA 1
ATOM 716 C C . ALA A 1 96 ? -29.248 -50.112 28.832 1.00 34.22 96 ALA A C 1
ATOM 718 O O . ALA A 1 96 ? -30.150 -50.542 29.549 1.00 34.22 96 ALA A O 1
ATOM 719 N N . SER A 1 97 ? -29.516 -49.268 27.831 1.00 29.34 97 SER A N 1
ATOM 720 C CA . SER A 1 97 ? -30.824 -49.279 27.153 1.00 29.34 97 SER A CA 1
ATOM 721 C C . SER A 1 97 ? -30.693 -48.777 25.712 1.00 29.34 97 SER A C 1
ATOM 723 O O . SER A 1 97 ? -30.730 -47.586 25.429 1.00 29.34 97 SER A O 1
ATOM 725 N N . VAL A 1 98 ? -30.531 -49.721 24.783 1.00 33.50 98 VAL A N 1
ATOM 726 C CA . VAL A 1 98 ? -30.796 -49.532 23.351 1.00 33.50 98 VAL A CA 1
ATOM 727 C C . VAL A 1 98 ? -31.730 -50.657 22.916 1.00 33.50 98 VAL A C 1
ATOM 729 O O . VAL A 1 98 ? -31.596 -51.802 23.344 1.00 33.50 98 VAL A O 1
ATOM 732 N N . ALA A 1 99 ? -32.740 -50.273 22.145 1.00 31.62 99 ALA A N 1
ATOM 733 C CA . ALA A 1 99 ? -33.930 -51.047 21.850 1.00 31.62 99 ALA A CA 1
ATOM 734 C C . ALA A 1 99 ? -33.710 -52.222 20.880 1.00 31.62 99 ALA A C 1
ATOM 736 O O . ALA A 1 99 ? -32.829 -52.223 20.024 1.00 31.62 99 ALA A O 1
ATOM 737 N N . PHE A 1 100 ? -34.608 -53.192 21.039 1.00 31.44 100 PHE A N 1
ATOM 738 C CA . PHE A 1 100 ? -34.835 -54.409 20.266 1.00 31.44 100 PHE A CA 1
ATOM 739 C C . PHE A 1 100 ? -34.838 -54.236 18.736 1.00 31.44 100 PHE A C 1
ATOM 741 O O . PHE A 1 100 ? -35.616 -53.452 18.196 1.00 31.44 100 PHE A O 1
ATOM 748 N N . ALA A 1 101 ? -34.134 -55.137 18.047 1.00 32.50 101 ALA A N 1
ATOM 749 C CA . ALA A 1 101 ? -34.585 -55.717 16.782 1.00 32.50 101 ALA A CA 1
ATOM 750 C C . ALA A 1 101 ? -34.087 -57.168 16.687 1.00 32.50 101 ALA A C 1
ATOM 752 O O . ALA A 1 101 ? -32.902 -57.439 16.506 1.00 32.50 101 ALA A O 1
ATOM 753 N N . THR A 1 102 ? -35.002 -58.118 16.863 1.00 35.91 102 THR A N 1
ATOM 754 C CA . THR A 1 102 ? -34.743 -59.553 16.728 1.00 35.91 102 THR A CA 1
ATOM 755 C C . THR A 1 102 ? -34.691 -59.921 15.247 1.00 35.91 102 THR A C 1
ATOM 757 O O . THR A 1 102 ? -35.714 -59.871 14.569 1.00 35.91 102 THR A O 1
ATOM 760 N N . ILE A 1 103 ? -33.526 -60.340 14.750 1.00 37.84 103 ILE A N 1
ATOM 761 C CA . ILE A 1 103 ? -33.405 -61.051 13.471 1.00 37.84 103 ILE A CA 1
ATOM 762 C C . ILE A 1 103 ? -32.987 -62.485 13.791 1.00 37.84 103 ILE A C 1
ATOM 764 O O . ILE A 1 103 ? -31.863 -62.749 14.210 1.00 37.84 103 ILE A O 1
ATOM 768 N N . GLN A 1 104 ? -33.926 -63.416 13.625 1.00 43.19 104 GLN A N 1
ATOM 769 C CA . GLN A 1 104 ? -33.619 -64.838 13.534 1.00 43.19 104 GLN A CA 1
ATOM 770 C C . GLN A 1 104 ? -33.051 -65.117 12.141 1.00 43.19 104 GLN A C 1
ATOM 772 O O . GLN A 1 104 ? -33.779 -65.037 11.154 1.00 43.19 104 GLN A O 1
ATOM 777 N N . SER A 1 105 ? -31.787 -65.520 12.054 1.00 38.41 105 SER A N 1
ATOM 778 C CA . SER A 1 105 ? -31.284 -66.239 10.885 1.00 38.41 105 SER A CA 1
ATOM 779 C C . SER A 1 105 ? -30.506 -67.467 11.334 1.00 38.41 105 SER A C 1
ATOM 781 O O . SER A 1 105 ? -29.489 -67.378 12.020 1.00 38.41 105 SER A O 1
ATOM 783 N N . LYS A 1 106 ? -31.058 -68.620 10.950 1.00 36.22 106 LYS A N 1
ATOM 784 C CA . LYS A 1 106 ? -30.461 -69.954 10.982 1.00 36.22 106 LYS A CA 1
ATOM 785 C C . LYS A 1 106 ? -28.998 -69.910 10.538 1.00 36.22 106 LYS A C 1
ATOM 787 O O . LYS A 1 106 ? -28.687 -69.360 9.488 1.00 36.22 106 LYS A O 1
ATOM 792 N N . ALA A 1 107 ? -28.139 -70.547 11.325 1.00 40.25 107 ALA A N 1
ATOM 793 C CA . ALA A 1 107 ? -26.771 -70.844 10.947 1.00 40.25 107 ALA A CA 1
ATOM 794 C C . ALA A 1 107 ? -26.757 -71.837 9.774 1.00 40.25 107 ALA A C 1
ATOM 796 O O . ALA A 1 107 ? -27.123 -73.001 9.936 1.00 40.25 107 ALA A O 1
ATOM 797 N N . GLU A 1 108 ? -26.302 -71.373 8.616 1.00 41.59 108 GLU A N 1
ATOM 798 C CA . GLU A 1 108 ? -25.684 -72.216 7.599 1.00 41.59 108 GLU A CA 1
ATOM 799 C C . GLU A 1 108 ? -24.190 -71.891 7.607 1.00 41.59 108 GLU A C 1
ATOM 801 O O . GLU A 1 108 ? -23.775 -70.744 7.448 1.00 41.59 108 GLU A O 1
ATOM 806 N N . TYR A 1 109 ? -23.384 -72.911 7.896 1.00 39.62 109 TYR A N 1
ATOM 807 C CA . TYR A 1 109 ? -21.930 -72.841 7.870 1.00 39.62 109 TYR A CA 1
ATOM 808 C C . TYR A 1 109 ? -21.467 -72.522 6.443 1.00 39.62 109 TYR A C 1
ATOM 810 O O . TYR A 1 109 ? -21.531 -73.385 5.571 1.00 39.62 109 TYR A O 1
ATOM 818 N N . SER A 1 110 ? -20.975 -71.302 6.221 1.00 39.69 110 SER A N 1
ATOM 819 C CA . SER A 1 110 ? -20.184 -70.957 5.040 1.00 39.69 110 SER A CA 1
ATOM 820 C C . SER A 1 110 ? -18.703 -70.988 5.410 1.00 39.69 110 SER A C 1
ATOM 822 O O . SER A 1 110 ? -18.246 -70.237 6.269 1.00 39.69 110 SER A O 1
ATOM 824 N N . THR A 1 111 ? -17.953 -71.889 4.780 1.00 45.84 111 THR A N 1
ATOM 825 C CA . THR A 1 111 ? -16.490 -72.024 4.878 1.00 45.84 111 THR A CA 1
ATOM 826 C C . THR A 1 111 ? -15.752 -71.097 3.909 1.00 45.84 111 THR A C 1
ATOM 828 O O . THR A 1 111 ? -14.670 -71.433 3.432 1.00 45.84 111 THR A O 1
ATOM 831 N N . GLU A 1 112 ? -16.310 -69.930 3.604 1.00 41.16 112 GLU A N 1
ATOM 832 C CA . GLU A 1 112 ? -15.590 -68.889 2.879 1.00 41.16 112 GLU A CA 1
ATOM 833 C C . GLU A 1 112 ? -15.050 -67.880 3.889 1.00 41.16 112 GLU A C 1
ATOM 835 O O . GLU A 1 112 ? -15.793 -67.101 4.483 1.00 41.16 112 GLU A O 1
ATOM 840 N N . LEU A 1 113 ? -13.732 -67.930 4.109 1.00 43.78 113 LEU A N 1
ATOM 841 C CA . LEU A 1 113 ? -12.997 -66.841 4.742 1.00 43.78 113 LEU A CA 1
ATOM 842 C C . LEU A 1 113 ? -13.369 -65.550 3.998 1.00 43.78 113 LEU A C 1
ATOM 844 O O . LEU A 1 113 ? -13.063 -65.462 2.804 1.00 43.78 113 LEU A O 1
ATOM 848 N N . PRO A 1 114 ? -13.995 -64.549 4.647 1.00 47.28 114 PRO A N 1
ATOM 849 C CA . PRO A 1 114 ? -14.083 -63.240 4.037 1.00 47.28 114 PRO A CA 1
ATOM 850 C C . PRO A 1 114 ? -12.642 -62.789 3.836 1.00 47.28 114 PRO A C 1
ATOM 852 O O . PRO A 1 114 ? -11.884 -62.649 4.797 1.00 47.28 114 PRO A O 1
ATOM 855 N N . ALA A 1 115 ? -12.238 -62.643 2.574 1.00 41.38 115 ALA A N 1
ATOM 856 C CA . ALA A 1 115 ? -10.993 -61.988 2.241 1.00 41.38 115 ALA A CA 1
ATOM 857 C C . ALA A 1 115 ? -11.006 -60.651 2.985 1.00 41.38 115 ALA A C 1
ATOM 859 O O . ALA A 1 115 ? -11.840 -59.793 2.690 1.00 41.38 115 ALA A O 1
ATOM 860 N N . CYS A 1 116 ? -10.140 -60.507 3.994 1.00 45.66 116 CYS A N 1
ATOM 861 C CA . CYS A 1 116 ? -9.852 -59.214 4.589 1.00 45.66 116 CYS A CA 1
ATOM 862 C C . CYS A 1 116 ? -9.490 -58.299 3.423 1.00 45.66 116 CYS A C 1
ATOM 864 O O . CYS A 1 116 ? -8.408 -58.421 2.848 1.00 45.66 116 CYS A O 1
ATOM 866 N N . GLN A 1 117 ? -10.413 -57.419 3.044 1.00 47.22 117 GLN A N 1
ATOM 867 C CA . GLN A 1 117 ? -10.093 -56.262 2.235 1.00 47.22 117 GLN A CA 1
ATOM 868 C C . GLN A 1 117 ? -9.187 -55.419 3.123 1.00 47.22 117 GLN A C 1
ATOM 870 O O . GLN A 1 117 ? -9.652 -54.643 3.953 1.00 47.22 117 GLN A O 1
ATOM 875 N N . ILE A 1 118 ? -7.880 -55.665 3.033 1.00 49.00 118 ILE A N 1
ATOM 876 C CA . ILE A 1 118 ? -6.874 -54.766 3.574 1.00 49.00 118 ILE A CA 1
ATOM 877 C C . ILE A 1 118 ? -7.110 -53.473 2.802 1.00 49.00 118 ILE A C 1
ATOM 879 O O . ILE A 1 118 ? -6.784 -53.401 1.617 1.00 49.00 118 ILE A O 1
ATOM 883 N N . ALA A 1 119 ? -7.776 -52.506 3.439 1.00 55.28 119 ALA A N 1
ATOM 884 C CA . ALA A 1 119 ? -7.863 -51.156 2.915 1.00 55.28 119 ALA A CA 1
ATOM 885 C C . ALA A 1 119 ? -6.439 -50.745 2.540 1.00 55.28 119 ALA A C 1
ATOM 887 O O . ALA A 1 119 ? -5.521 -50.900 3.351 1.00 55.28 119 ALA A O 1
ATOM 888 N N . THR A 1 120 ? -6.246 -50.342 1.287 1.00 67.19 120 THR A N 1
ATOM 889 C CA . THR A 1 120 ? -4.951 -49.913 0.770 1.00 67.19 120 THR A CA 1
ATOM 890 C C . THR A 1 120 ? -4.389 -48.891 1.750 1.00 67.19 120 THR A C 1
ATOM 892 O O . THR A 1 120 ? -5.037 -47.878 2.007 1.00 67.19 120 THR A O 1
ATOM 895 N N . ALA A 1 121 ? -3.254 -49.203 2.378 1.00 70.75 121 ALA A N 1
ATOM 896 C CA . ALA A 1 121 ? -2.663 -48.302 3.355 1.00 70.75 121 ALA A CA 1
ATOM 897 C C . ALA A 1 121 ? -2.362 -46.966 2.655 1.00 70.75 121 ALA A C 1
ATOM 899 O O . ALA A 1 121 ? -1.772 -47.004 1.569 1.00 70.75 121 ALA A O 1
ATOM 900 N N . PRO A 1 122 ? -2.778 -45.823 3.230 1.00 77.50 122 PRO A N 1
ATOM 901 C CA . PRO A 1 122 ? -2.497 -44.527 2.638 1.00 77.50 122 PRO A CA 1
ATOM 902 C C . PRO A 1 122 ? -0.988 -44.347 2.513 1.00 77.50 122 PRO A C 1
ATOM 904 O O . PRO A 1 122 ? -0.206 -44.779 3.368 1.00 77.50 122 PRO A O 1
ATOM 907 N N . THR A 1 123 ? -0.580 -43.741 1.410 1.00 87.50 123 THR A N 1
ATOM 908 C CA . THR A 1 123 ? 0.825 -43.427 1.170 1.00 87.50 123 THR A CA 1
ATOM 909 C C . THR A 1 123 ? 1.290 -42.329 2.127 1.00 87.50 123 THR A C 1
ATOM 911 O O . THR A 1 123 ? 0.493 -41.544 2.642 1.00 87.50 123 THR A O 1
ATOM 914 N N . LEU A 1 124 ? 2.601 -42.249 2.368 1.00 87.50 124 LEU A N 1
ATOM 915 C CA . LEU A 1 124 ? 3.172 -41.182 3.196 1.00 87.50 124 LEU A CA 1
ATOM 916 C C . LEU A 1 124 ? 2.833 -39.787 2.637 1.00 87.50 124 LEU A C 1
ATOM 918 O O . LEU A 1 124 ? 2.526 -38.885 3.406 1.00 87.50 124 LEU A O 1
ATOM 922 N N . GLU A 1 125 ? 2.810 -39.645 1.310 1.00 86.62 125 GLU A N 1
ATOM 923 C CA . GLU A 1 125 ? 2.465 -38.401 0.610 1.00 86.62 125 GLU A CA 1
ATOM 924 C C . GLU A 1 125 ? 1.006 -37.980 0.859 1.00 86.62 125 GLU A C 1
ATOM 926 O O . GLU A 1 125 ? 0.730 -36.802 1.089 1.00 86.62 125 GLU A O 1
ATOM 931 N N . GLU A 1 126 ? 0.068 -38.933 0.872 1.00 87.38 126 GLU A N 1
ATOM 932 C CA . GLU A 1 126 ? -1.342 -38.676 1.204 1.00 87.38 126 GLU A CA 1
ATOM 933 C C . GLU A 1 126 ? -1.497 -38.218 2.661 1.00 87.38 126 GLU A C 1
ATOM 935 O O . GLU A 1 126 ? -2.197 -37.241 2.928 1.00 87.38 126 GLU A O 1
ATOM 940 N N . ILE A 1 127 ? -0.781 -38.855 3.593 1.00 86.25 127 ILE A N 1
ATOM 941 C CA . ILE A 1 127 ? -0.793 -38.481 5.015 1.00 86.25 127 ILE A CA 1
ATOM 942 C C . ILE A 1 127 ? -0.202 -37.076 5.215 1.00 86.25 127 ILE A C 1
ATOM 944 O O . ILE A 1 127 ? -0.771 -36.259 5.941 1.00 86.25 127 ILE A O 1
ATOM 948 N N . GLU A 1 128 ? 0.919 -36.758 4.565 1.00 86.94 128 GLU A N 1
ATOM 949 C CA . GLU A 1 128 ? 1.533 -35.425 4.622 1.00 86.94 128 GLU A CA 1
ATOM 950 C C . GLU A 1 128 ? 0.610 -34.346 4.039 1.00 86.94 128 GLU A C 1
ATOM 952 O O . GLU A 1 128 ? 0.490 -33.258 4.611 1.00 86.94 128 GLU A O 1
ATOM 957 N N . HIS A 1 129 ? -0.097 -34.651 2.947 1.00 88.00 129 HIS A N 1
ATOM 958 C CA . HIS A 1 129 ? -1.066 -33.737 2.348 1.00 88.00 129 HIS A CA 1
ATOM 959 C C . HIS A 1 129 ? -2.264 -33.471 3.271 1.00 88.00 129 HIS A C 1
ATOM 961 O O . HIS A 1 129 ? -2.669 -32.316 3.435 1.00 88.00 129 HIS A O 1
ATOM 967 N N . GLU A 1 130 ? -2.801 -34.505 3.924 1.00 89.31 130 GLU A N 1
ATOM 968 C CA . GLU A 1 130 ? -3.884 -34.370 4.905 1.00 89.31 130 GLU A CA 1
ATOM 969 C C . GLU A 1 130 ? -3.454 -33.547 6.127 1.00 89.31 130 GLU A C 1
ATOM 971 O O . GLU A 1 130 ? -4.185 -32.651 6.560 1.00 89.31 130 GLU A O 1
ATOM 976 N N . ILE A 1 131 ? -2.244 -33.782 6.651 1.00 89.06 131 ILE A N 1
ATOM 977 C CA . ILE A 1 131 ? -1.681 -32.994 7.758 1.00 89.06 131 ILE A CA 1
ATOM 978 C C . ILE A 1 131 ? -1.516 -31.529 7.339 1.00 89.06 131 ILE A C 1
ATOM 980 O O . ILE A 1 131 ? -1.902 -30.634 8.093 1.00 89.06 131 ILE A O 1
ATOM 984 N N . ALA A 1 132 ? -0.992 -31.260 6.140 1.00 87.94 132 ALA A N 1
ATOM 985 C CA . ALA A 1 132 ? -0.824 -29.901 5.631 1.00 87.94 132 ALA A CA 1
ATOM 986 C C . ALA A 1 132 ? -2.170 -29.185 5.419 1.00 87.94 132 ALA A C 1
ATOM 988 O O . ALA A 1 132 ? -2.296 -27.999 5.735 1.00 87.94 132 ALA A O 1
ATOM 989 N N . ALA A 1 133 ? -3.190 -29.893 4.926 1.00 90.88 133 ALA A N 1
ATOM 990 C CA . ALA A 1 133 ? -4.542 -29.362 4.774 1.00 90.88 133 ALA A CA 1
ATOM 991 C C . ALA A 1 133 ? -5.182 -29.034 6.134 1.00 90.88 133 ALA A C 1
ATOM 993 O O . ALA A 1 133 ? -5.736 -27.947 6.310 1.00 90.88 133 ALA A O 1
ATOM 994 N N . ALA A 1 134 ? -5.046 -29.923 7.121 1.00 91.50 134 ALA A N 1
ATOM 995 C CA . ALA A 1 134 ? -5.532 -29.686 8.478 1.00 91.50 134 ALA A CA 1
ATOM 996 C C . ALA A 1 134 ? -4.782 -28.532 9.167 1.00 91.50 134 ALA A C 1
ATOM 998 O O . ALA A 1 134 ? -5.402 -27.689 9.820 1.00 91.50 134 ALA A O 1
ATOM 999 N N . ALA A 1 135 ? -3.458 -28.455 8.999 1.00 91.06 135 ALA A N 1
ATOM 1000 C CA . ALA A 1 135 ? -2.644 -27.352 9.504 1.00 91.06 135 ALA A CA 1
ATOM 1001 C C . ALA A 1 135 ? -3.078 -26.016 8.888 1.00 91.06 135 ALA A C 1
ATOM 1003 O O . ALA A 1 135 ? -3.237 -25.036 9.613 1.00 91.06 135 ALA A O 1
ATOM 1004 N N . ARG A 1 136 ? -3.347 -25.990 7.576 1.00 93.12 136 ARG A N 1
ATOM 1005 C CA . ARG A 1 136 ? -3.833 -24.802 6.865 1.00 93.12 136 ARG A CA 1
ATOM 1006 C C . ARG A 1 136 ? -5.140 -24.302 7.464 1.00 93.12 136 ARG A C 1
ATOM 1008 O O . ARG A 1 136 ? -5.203 -23.149 7.868 1.00 93.12 136 ARG A O 1
ATOM 1015 N N . GLN A 1 137 ? -6.136 -25.180 7.589 1.00 93.25 137 GLN A N 1
ATOM 1016 C CA . GLN A 1 137 ? -7.437 -24.826 8.162 1.00 93.25 137 GLN A CA 1
ATOM 1017 C C . GLN A 1 137 ? -7.311 -24.289 9.591 1.00 93.25 137 GLN A C 1
ATOM 1019 O O . GLN A 1 137 ? -7.950 -23.299 9.938 1.00 93.25 137 GLN A O 1
ATOM 1024 N N . ARG A 1 138 ? -6.468 -24.912 10.425 1.00 94.19 138 ARG A N 1
ATOM 1025 C CA . ARG A 1 138 ? -6.254 -24.468 11.811 1.00 94.19 138 ARG A CA 1
ATOM 1026 C C . ARG A 1 138 ? -5.560 -23.113 11.893 1.00 94.19 138 ARG A C 1
ATOM 1028 O O . ARG A 1 138 ? -5.961 -22.293 12.709 1.00 94.19 138 ARG A O 1
ATOM 1035 N N . ILE A 1 139 ? -4.544 -22.872 11.066 1.00 93.69 139 ILE A N 1
ATOM 1036 C CA . ILE A 1 139 ? -3.839 -21.584 11.024 1.00 93.69 139 ILE A CA 1
ATOM 1037 C C . ILE A 1 139 ? -4.769 -20.490 10.484 1.00 93.69 139 ILE A C 1
ATOM 1039 O O . ILE A 1 139 ? -4.818 -19.408 11.059 1.00 93.69 139 ILE A O 1
ATOM 1043 N N . GLU A 1 140 ? -5.543 -20.768 9.432 1.00 92.69 140 GLU A N 1
ATOM 1044 C CA . GLU A 1 140 ? -6.538 -19.835 8.882 1.00 92.69 140 GLU A CA 1
ATOM 1045 C C . GLU A 1 140 ? -7.597 -19.458 9.926 1.00 92.69 140 GLU A C 1
ATOM 1047 O O . GLU A 1 140 ? -7.860 -18.271 10.126 1.00 92.69 140 GLU A O 1
ATOM 1052 N N . ALA A 1 141 ? -8.149 -20.445 10.638 1.00 93.50 141 ALA A N 1
ATOM 1053 C CA . ALA A 1 141 ? -9.097 -20.213 11.723 1.00 93.50 141 ALA A CA 1
ATOM 1054 C C . ALA A 1 141 ? -8.468 -19.395 12.863 1.00 93.50 141 ALA A C 1
ATOM 1056 O O . ALA A 1 141 ? -9.016 -18.372 13.253 1.00 93.50 141 ALA A O 1
ATOM 1057 N N . ALA A 1 142 ? -7.271 -19.768 13.332 1.00 93.94 142 ALA A N 1
ATOM 1058 C CA . ALA A 1 142 ? -6.583 -19.044 14.401 1.00 93.94 142 ALA A CA 1
ATOM 1059 C C . ALA A 1 142 ? -6.247 -17.590 14.017 1.00 93.94 142 ALA A C 1
ATOM 1061 O O . ALA A 1 142 ? -6.364 -16.685 14.842 1.00 93.94 142 ALA A O 1
ATOM 1062 N N . MET A 1 143 ? -5.856 -17.340 12.761 1.00 93.38 143 MET A N 1
ATOM 1063 C CA . MET A 1 143 ? -5.650 -15.982 12.251 1.00 93.38 143 MET A CA 1
ATOM 1064 C C . MET A 1 143 ? -6.954 -15.182 12.208 1.00 93.38 143 MET A C 1
ATOM 1066 O O . MET A 1 143 ? -6.955 -14.001 12.562 1.00 93.38 143 MET A O 1
ATOM 1070 N N . HIS A 1 144 ? -8.055 -15.801 11.774 1.00 93.12 144 HIS A N 1
ATOM 1071 C CA . HIS A 1 144 ? -9.369 -15.167 11.787 1.00 93.12 144 HIS A CA 1
ATOM 1072 C C . HIS A 1 144 ? -9.784 -14.804 13.218 1.00 93.12 144 HIS A C 1
ATOM 1074 O O . HIS A 1 144 ? -10.100 -13.644 13.483 1.00 93.12 144 HIS A O 1
ATOM 1080 N N . ASP A 1 145 ? -9.724 -15.761 14.142 1.00 93.94 145 ASP A N 1
ATOM 1081 C CA . ASP A 1 145 ? -10.111 -15.585 15.543 1.00 93.94 145 ASP A CA 1
ATOM 1082 C C . ASP A 1 145 ? -9.281 -14.489 16.224 1.00 93.94 145 ASP A C 1
ATOM 1084 O O . ASP A 1 145 ? -9.822 -13.646 16.945 1.00 93.94 145 ASP A O 1
ATOM 1088 N N . LEU A 1 146 ? -7.971 -14.431 15.952 1.00 94.50 146 LEU A N 1
ATOM 1089 C CA . LEU A 1 146 ? -7.099 -13.365 16.448 1.00 94.50 146 LEU A CA 1
ATOM 1090 C C . LEU A 1 146 ? -7.537 -11.986 15.931 1.00 94.50 146 LEU A C 1
ATOM 1092 O O . LEU A 1 146 ? -7.593 -11.022 16.697 1.00 94.50 146 LEU A O 1
ATOM 1096 N N . ASN A 1 147 ? -7.858 -11.875 14.642 1.00 94.00 147 ASN A N 1
ATOM 1097 C CA . ASN A 1 147 ? -8.307 -10.617 14.047 1.00 94.00 147 ASN A CA 1
ATOM 1098 C C . ASN A 1 147 ? -9.678 -10.185 14.582 1.00 94.00 147 ASN A C 1
ATOM 1100 O O . ASN A 1 147 ? -9.879 -9.005 14.877 1.00 94.00 147 ASN A O 1
ATOM 1104 N N . GLU A 1 148 ? -10.604 -11.125 14.761 1.00 95.12 148 GLU A N 1
ATOM 1105 C CA . GLU A 1 148 ? -11.907 -10.860 15.368 1.00 95.12 148 GLU A CA 1
ATOM 1106 C C . GLU A 1 148 ? -11.763 -10.400 16.822 1.00 95.12 148 GLU A C 1
ATOM 1108 O O . GLU A 1 148 ? -12.379 -9.409 17.220 1.00 95.12 148 GLU A O 1
ATOM 1113 N N . THR A 1 149 ? -10.890 -11.055 17.590 1.00 94.50 149 THR A N 1
ATOM 1114 C CA . THR A 1 149 ? -10.577 -10.691 18.978 1.00 94.50 149 THR A CA 1
ATOM 1115 C C . THR A 1 149 ? -10.012 -9.275 19.057 1.00 94.50 149 THR A C 1
ATOM 1117 O O . THR A 1 149 ? -10.504 -8.460 19.839 1.00 94.50 149 THR A O 1
ATOM 1120 N N . ARG A 1 150 ? -9.051 -8.928 18.188 1.00 95.31 150 ARG A N 1
ATOM 1121 C CA . ARG A 1 150 ? -8.510 -7.560 18.077 1.00 95.31 150 ARG A CA 1
ATOM 1122 C C . ARG A 1 150 ? -9.609 -6.540 17.782 1.00 95.31 150 ARG A C 1
ATOM 1124 O O . ARG A 1 150 ? -9.728 -5.549 18.499 1.00 95.31 150 ARG A O 1
ATOM 1131 N N . ALA A 1 151 ? -10.452 -6.807 16.786 1.00 95.19 151 ALA A N 1
ATOM 1132 C CA . ALA A 1 151 ? -11.539 -5.909 16.402 1.00 95.19 151 ALA A CA 1
ATOM 1133 C C . ALA A 1 151 ? -12.622 -5.778 17.490 1.00 95.19 151 ALA A C 1
ATOM 1135 O O . ALA A 1 151 ? -13.243 -4.724 17.645 1.00 95.19 151 ALA A O 1
ATOM 1136 N N . ARG A 1 152 ? -12.895 -6.845 18.246 1.00 97.06 152 ARG A N 1
ATOM 1137 C CA . ARG A 1 152 ? -13.821 -6.824 19.384 1.00 97.06 152 ARG A CA 1
ATOM 1138 C C . ARG A 1 152 ? -13.266 -5.969 20.520 1.00 97.06 152 ARG A C 1
ATOM 1140 O O . ARG A 1 152 ? -13.950 -5.046 20.955 1.00 97.06 152 ARG A O 1
ATOM 1147 N N . ILE A 1 153 ? -12.020 -6.215 20.924 1.00 95.88 153 ILE A N 1
ATOM 1148 C CA . ILE A 1 153 ? -11.323 -5.450 21.964 1.00 95.88 153 ILE A CA 1
ATOM 1149 C C . ILE A 1 153 ? -11.276 -3.964 21.609 1.00 95.88 153 ILE A C 1
ATOM 1151 O O . ILE A 1 153 ? -11.578 -3.119 22.446 1.00 95.88 153 ILE A O 1
ATOM 1155 N N . GLU A 1 154 ? -10.959 -3.620 20.361 1.00 96.00 154 GLU A N 1
ATOM 1156 C CA . GLU A 1 154 ? -10.923 -2.224 19.924 1.00 96.00 154 GLU A CA 1
ATOM 1157 C C . GLU A 1 154 ? -12.298 -1.544 20.026 1.00 96.00 154 GLU A C 1
ATOM 1159 O O . GLU A 1 154 ? -12.406 -0.427 20.537 1.00 96.00 154 GLU A O 1
ATOM 1164 N N . ARG A 1 155 ? -13.378 -2.229 19.623 1.00 96.06 155 ARG A N 1
ATOM 1165 C CA . ARG A 1 155 ? -14.751 -1.721 19.795 1.00 96.06 155 ARG A CA 1
ATOM 1166 C C . ARG A 1 155 ? -15.107 -1.510 21.264 1.00 96.06 155 ARG A C 1
ATOM 1168 O O . ARG A 1 155 ? -15.688 -0.481 21.605 1.00 96.06 155 ARG A O 1
ATOM 1175 N N . GLU A 1 156 ? -14.765 -2.461 22.125 1.00 95.31 156 GLU A N 1
ATOM 1176 C CA . GLU A 1 156 ? -15.047 -2.366 23.557 1.00 95.31 156 GLU A CA 1
ATOM 1177 C C . GLU A 1 156 ? -14.242 -1.248 24.229 1.00 95.31 156 GLU A C 1
ATOM 1179 O O . GLU A 1 156 ? -14.800 -0.495 25.026 1.00 95.31 156 GLU A O 1
ATOM 1184 N N . ARG A 1 157 ? -12.966 -1.071 23.868 1.00 94.44 157 ARG A N 1
ATOM 1185 C CA . ARG A 1 157 ? -12.140 0.055 24.332 1.00 94.44 157 ARG A CA 1
ATOM 1186 C C . ARG A 1 157 ? -12.748 1.394 23.933 1.00 94.44 157 ARG A C 1
ATOM 1188 O O . ARG A 1 157 ? -12.955 2.242 24.794 1.00 94.44 157 ARG A O 1
ATOM 1195 N N . ASN A 1 158 ? -13.151 1.542 22.672 1.00 95.38 158 ASN A N 1
ATOM 1196 C CA . ASN A 1 158 ? -13.811 2.759 22.195 1.00 95.38 158 ASN A CA 1
ATOM 1197 C C . ASN A 1 158 ? -15.127 3.049 22.944 1.00 95.38 158 ASN A C 1
ATOM 1199 O O . ASN A 1 158 ? -15.426 4.205 23.262 1.00 95.38 158 ASN A O 1
ATOM 1203 N N . ALA A 1 159 ? -15.913 2.015 23.256 1.00 95.25 159 ALA A N 1
ATOM 1204 C CA . ALA A 1 159 ? -17.143 2.159 24.034 1.00 95.25 159 ALA A CA 1
ATOM 1205 C C . ALA A 1 159 ? -16.861 2.597 25.482 1.00 95.25 159 ALA A C 1
ATOM 1207 O O . ALA A 1 159 ? -17.507 3.523 25.979 1.00 95.25 159 ALA A O 1
ATOM 1208 N N . ARG A 1 160 ? -15.868 1.982 26.137 1.00 95.00 160 ARG A N 1
ATOM 1209 C CA . ARG A 1 160 ? -15.437 2.336 27.497 1.00 95.00 160 ARG A CA 1
ATOM 1210 C C . ARG A 1 160 ? -14.897 3.767 27.569 1.00 95.00 160 ARG A C 1
ATOM 1212 O O . ARG A 1 160 ? -15.300 4.520 28.451 1.00 95.00 160 ARG A O 1
ATOM 1219 N N . ASP A 1 161 ? -14.076 4.178 26.605 1.00 95.44 161 ASP A N 1
ATOM 1220 C CA . ASP A 1 161 ? -13.558 5.549 26.515 1.00 95.44 161 ASP A CA 1
ATOM 1221 C C . ASP A 1 161 ? -14.680 6.576 26.343 1.00 95.44 161 ASP A C 1
ATOM 1223 O O . ASP A 1 161 ? -14.645 7.657 26.932 1.00 95.44 161 ASP A O 1
ATOM 1227 N N . THR A 1 162 ? -15.697 6.243 25.548 1.00 96.81 162 THR A N 1
ATOM 1228 C CA . THR A 1 162 ? -16.870 7.106 25.362 1.00 96.81 162 THR A CA 1
ATOM 1229 C C . THR A 1 162 ? -17.667 7.241 26.662 1.00 96.81 162 THR A C 1
ATOM 1231 O O . THR A 1 162 ? -18.062 8.350 27.023 1.00 96.81 162 THR A O 1
ATOM 1234 N N . ALA A 1 163 ? -17.862 6.141 27.397 1.00 95.50 163 ALA A N 1
ATOM 1235 C CA . ALA A 1 163 ? -18.534 6.154 28.695 1.00 95.50 163 ALA A CA 1
ATOM 1236 C C . ALA A 1 163 ? -17.758 6.974 29.742 1.00 95.50 163 ALA A C 1
ATOM 1238 O O . ALA A 1 163 ? -18.357 7.798 30.435 1.00 95.50 163 ALA A O 1
ATOM 1239 N N . LEU A 1 164 ? -16.429 6.822 29.801 1.00 97.12 164 LEU A N 1
ATOM 1240 C CA . LEU A 1 164 ? -15.578 7.596 30.706 1.00 97.12 164 LEU A CA 1
ATOM 1241 C C . LEU A 1 164 ? -15.650 9.095 30.402 1.00 97.12 164 LEU A C 1
ATOM 1243 O O . LEU A 1 164 ? -15.807 9.894 31.323 1.00 97.12 164 LEU A O 1
ATOM 1247 N N . ARG A 1 165 ? -15.595 9.491 29.123 1.00 96.56 165 ARG A N 1
ATOM 1248 C CA . ARG A 1 165 ? -15.748 10.903 28.732 1.00 96.56 165 ARG A CA 1
ATOM 1249 C C . ARG A 1 165 ? -17.099 11.466 29.162 1.00 96.56 165 ARG A C 1
ATOM 1251 O O . ARG A 1 165 ? -17.140 12.561 29.709 1.00 96.56 165 ARG A O 1
ATOM 1258 N N . ALA A 1 166 ? -18.184 10.713 28.978 1.00 96.12 166 ALA A N 1
ATOM 1259 C CA . ALA A 1 166 ? -19.510 11.135 29.427 1.00 96.12 166 ALA A CA 1
ATOM 1260 C C . ALA A 1 166 ? -19.585 11.280 30.960 1.00 96.12 166 ALA A C 1
ATOM 1262 O O . ALA A 1 166 ? -20.221 12.204 31.467 1.00 96.12 166 ALA A O 1
ATOM 1263 N N . ALA A 1 167 ? -18.922 10.404 31.722 1.00 95.31 167 ALA A N 1
ATOM 1264 C CA . ALA A 1 167 ? -18.819 10.542 33.176 1.00 95.31 167 ALA A CA 1
ATOM 1265 C C . ALA A 1 167 ? -18.002 11.782 33.582 1.00 95.31 167 ALA A C 1
ATOM 1267 O O . ALA A 1 167 ? -18.453 12.568 34.412 1.00 95.31 167 ALA A O 1
ATOM 1268 N N . GLN A 1 168 ? -16.855 12.018 32.944 1.00 97.62 168 GLN A N 1
ATOM 1269 C CA . GLN A 1 168 ? -16.020 13.200 33.180 1.00 97.62 168 GLN A CA 1
ATOM 1270 C C . GLN A 1 168 ? -16.733 14.508 32.806 1.00 97.62 168 GLN A C 1
ATOM 1272 O O . GLN A 1 168 ? -16.589 15.510 33.503 1.00 97.62 168 GLN A O 1
ATOM 1277 N N . GLU A 1 169 ? -17.545 14.507 31.748 1.00 97.44 169 GLU A N 1
ATOM 1278 C CA . GLU A 1 169 ? -18.376 15.653 31.374 1.00 97.44 169 GLU A CA 1
ATOM 1279 C C . GLU A 1 169 ? -19.444 15.943 32.438 1.00 97.44 169 GLU A C 1
ATOM 1281 O O . GLU A 1 169 ? -19.643 17.103 32.802 1.00 97.44 169 GLU A O 1
ATOM 1286 N N . ARG A 1 170 ? -20.083 14.907 33.007 1.00 96.25 170 ARG A N 1
ATOM 1287 C CA . ARG A 1 170 ? -21.011 15.067 34.144 1.00 96.25 170 ARG A CA 1
ATOM 1288 C C . ARG A 1 170 ? -20.316 15.689 35.359 1.00 96.25 170 ARG A C 1
ATOM 1290 O O . ARG A 1 170 ? -20.877 16.609 35.955 1.00 96.25 170 ARG A O 1
ATOM 1297 N N . VAL A 1 171 ? -19.101 15.244 35.688 1.00 98.12 171 VAL A N 1
ATOM 1298 C CA . VAL A 1 171 ? -18.274 15.843 36.754 1.00 98.12 171 VAL A CA 1
ATOM 1299 C C . VAL A 1 171 ? -18.004 17.317 36.454 1.00 98.12 171 VAL A C 1
ATOM 1301 O O . VAL A 1 171 ? -18.302 18.181 37.277 1.00 98.12 171 VAL A O 1
ATOM 1304 N N . GLY A 1 172 ? -17.504 17.624 35.253 1.00 97.56 172 GLY A N 1
ATOM 1305 C CA . GLY A 1 172 ? -17.184 18.992 34.842 1.00 97.56 172 GLY A CA 1
ATOM 1306 C C . GLY A 1 172 ? -18.394 19.926 34.879 1.00 97.56 172 GLY A C 1
ATOM 1307 O O . GLY A 1 172 ? -18.292 21.046 35.377 1.00 97.56 172 GLY A O 1
ATOM 1308 N N . LYS A 1 173 ? -19.558 19.456 34.417 1.00 97.50 173 LYS A N 1
ATOM 1309 C CA . LYS A 1 173 ? -20.806 20.223 34.448 1.00 97.50 173 LYS A CA 1
ATOM 1310 C C . LYS A 1 173 ? -21.276 20.495 35.877 1.00 97.50 173 LYS A C 1
ATOM 1312 O O . LYS A 1 173 ? -21.571 21.639 36.204 1.00 97.50 173 LYS A O 1
ATOM 1317 N N . THR A 1 174 ? -21.306 19.469 36.728 1.00 96.88 174 THR A N 1
ATOM 1318 C CA . THR A 1 174 ? -21.755 19.603 38.127 1.00 96.88 174 THR A CA 1
ATOM 1319 C C . THR A 1 174 ? -20.835 20.541 38.907 1.00 96.88 174 THR A C 1
ATOM 1321 O O . THR A 1 174 ? -21.301 21.406 39.644 1.00 96.88 174 THR A O 1
ATOM 1324 N N . ARG A 1 175 ? -19.523 20.443 38.670 1.00 97.75 175 ARG A N 1
ATOM 1325 C CA . ARG A 1 175 ? -18.530 21.348 39.251 1.00 97.75 175 ARG A CA 1
ATOM 1326 C C . ARG A 1 175 ? -18.715 22.793 38.789 1.00 97.75 175 ARG A C 1
ATOM 1328 O O . ARG A 1 175 ? -18.688 23.695 39.615 1.00 97.75 175 ARG A O 1
ATOM 1335 N N . ALA A 1 176 ? -18.964 23.017 37.499 1.00 97.00 176 ALA A N 1
ATOM 1336 C CA . ALA A 1 176 ? -19.228 24.357 36.978 1.00 97.00 176 ALA A CA 1
ATOM 1337 C C . ALA A 1 176 ? -20.512 24.976 37.566 1.00 97.00 176 ALA A C 1
ATOM 1339 O O . ALA A 1 176 ? -20.538 26.171 37.857 1.00 97.00 176 ALA A O 1
ATOM 1340 N N . GLU A 1 177 ? -21.565 24.175 37.767 1.00 96.44 177 GLU A N 1
ATOM 1341 C CA . GLU A 1 177 ? -22.792 24.622 38.442 1.00 96.44 177 GLU A CA 1
ATOM 1342 C C . GLU A 1 177 ? -22.531 24.999 39.910 1.00 96.44 177 GLU A C 1
ATOM 1344 O O . GLU A 1 177 ? -23.037 26.021 40.376 1.00 96.44 177 GLU A O 1
ATOM 1349 N N . LEU A 1 178 ? -21.703 24.224 40.619 1.00 96.06 178 LEU A N 1
ATOM 1350 C CA . LEU A 1 178 ? -21.297 24.517 41.995 1.00 96.06 178 LEU A CA 1
ATOM 1351 C C . LEU A 1 178 ? -20.470 25.813 42.082 1.00 96.06 178 LEU A C 1
ATOM 1353 O O . LEU A 1 178 ? -20.769 26.680 42.903 1.00 96.06 178 LEU A O 1
ATOM 1357 N N . ASP A 1 179 ? -19.484 25.985 41.197 1.00 94.62 179 ASP A N 1
ATOM 1358 C CA . ASP A 1 179 ? -18.623 27.174 41.152 1.00 94.62 179 ASP A CA 1
ATOM 1359 C C . ASP A 1 179 ? -19.423 28.455 40.819 1.00 94.62 179 ASP A C 1
ATOM 1361 O O . ASP A 1 179 ? -19.148 29.535 41.351 1.00 94.62 179 ASP A O 1
ATOM 1365 N N . GLY A 1 180 ? -20.453 28.349 39.969 1.00 94.88 180 GLY A N 1
ATOM 1366 C CA . GLY A 1 180 ? -21.334 29.464 39.595 1.00 94.88 180 GLY A CA 1
ATOM 1367 C C . GLY A 1 180 ? -22.337 29.882 40.679 1.00 94.88 180 GLY A C 1
ATOM 1368 O O . GLY A 1 180 ? -22.836 31.014 40.667 1.00 94.88 180 GLY A O 1
ATOM 1369 N N . LEU A 1 181 ? -22.604 29.005 41.650 1.00 95.19 181 LEU A N 1
ATOM 1370 C CA . LEU A 1 181 ? -23.658 29.170 42.653 1.00 95.19 181 LEU A CA 1
ATOM 1371 C C . LEU A 1 181 ? -23.457 30.414 43.535 1.00 95.19 181 LEU A C 1
ATOM 1373 O O . LEU A 1 181 ? -24.417 31.113 43.866 1.00 95.19 181 LEU A O 1
ATOM 1377 N N . ALA A 1 182 ? -22.207 30.750 43.866 1.00 92.06 182 ALA A N 1
ATOM 1378 C CA . ALA A 1 182 ? -21.883 31.956 44.631 1.00 92.06 182 ALA A CA 1
ATOM 1379 C C . ALA A 1 182 ? -22.220 33.251 43.864 1.00 92.06 182 ALA A C 1
ATOM 1381 O O . ALA A 1 182 ? -22.684 34.226 44.462 1.00 92.06 182 ALA A O 1
ATOM 1382 N N . GLY A 1 183 ? -22.029 33.258 42.540 1.00 94.00 183 GLY A N 1
ATOM 1383 C CA . GLY A 1 183 ? -22.371 34.391 41.678 1.00 94.00 183 GLY A CA 1
ATOM 1384 C C . GLY A 1 183 ? -23.882 34.604 41.571 1.00 94.00 183 GLY A C 1
ATOM 1385 O O . GLY A 1 183 ? -24.358 35.728 41.746 1.00 94.00 183 GLY A O 1
ATOM 1386 N N . GLU A 1 184 ? -24.639 33.520 41.363 1.00 95.44 184 GLU A N 1
ATOM 1387 C CA . GLU A 1 184 ? -26.110 33.540 41.352 1.00 95.44 184 GLU A CA 1
ATOM 1388 C C . GLU A 1 184 ? -26.678 34.049 42.688 1.00 95.44 184 GLU A C 1
ATOM 1390 O O . GLU A 1 184 ? -27.591 34.882 42.712 1.00 95.44 184 GLU A O 1
ATOM 1395 N N . ARG A 1 185 ? -26.099 33.593 43.807 1.00 96.12 185 ARG A N 1
ATOM 1396 C CA . ARG A 1 185 ? -26.471 34.033 45.155 1.00 96.12 185 ARG A CA 1
ATOM 1397 C C . ARG A 1 185 ? -26.274 35.536 45.325 1.00 96.12 185 ARG A C 1
ATOM 1399 O O . ARG A 1 185 ? -27.221 36.238 45.679 1.00 96.12 185 ARG A O 1
ATOM 1406 N N . ALA A 1 186 ? -25.069 36.030 45.036 1.00 95.62 186 ALA A N 1
ATOM 1407 C CA . ALA A 1 186 ? -24.728 37.443 45.179 1.00 95.62 186 ALA A CA 1
ATOM 1408 C C . ALA A 1 186 ? -25.612 38.341 44.298 1.00 95.62 186 ALA A C 1
ATOM 1410 O O . ALA A 1 186 ? -25.935 39.474 44.658 1.00 95.62 186 ALA A O 1
ATOM 1411 N N . GLU A 1 187 ? -26.025 37.854 43.126 1.00 96.88 187 GLU A N 1
ATOM 1412 C CA . GLU A 1 187 ? -26.963 38.574 42.276 1.00 96.88 187 GLU A CA 1
ATOM 1413 C C . GLU A 1 187 ? -28.369 38.668 42.879 1.00 96.88 187 GLU A C 1
ATOM 1415 O O . GLU A 1 187 ? -28.963 39.750 42.863 1.00 96.88 187 GLU A O 1
ATOM 1420 N N . LEU A 1 188 ? -28.903 37.573 43.422 1.00 96.62 188 LEU A N 1
ATOM 1421 C CA . LEU A 1 188 ? -30.216 37.578 44.068 1.00 96.62 188 LEU A CA 1
ATOM 1422 C C . LEU A 1 188 ? -30.232 38.409 45.350 1.00 96.62 188 LEU A C 1
ATOM 1424 O O . LEU A 1 188 ? -31.203 39.130 45.580 1.00 96.62 188 LEU A O 1
ATOM 1428 N N . GLU A 1 189 ? -29.157 38.370 46.136 1.00 96.44 189 GLU A N 1
ATOM 1429 C CA . GLU A 1 189 ? -28.979 39.230 47.310 1.00 96.44 189 GLU A CA 1
ATOM 1430 C C . GLU A 1 189 ? -29.013 40.709 46.916 1.00 96.44 189 GLU A C 1
ATOM 1432 O O . GLU A 1 189 ? -29.835 41.462 47.434 1.00 96.44 189 GLU A O 1
ATOM 1437 N N . ARG A 1 190 ? -28.235 41.114 45.905 1.00 97.31 190 ARG A N 1
ATOM 1438 C CA . ARG A 1 190 ? -28.230 42.497 45.399 1.00 97.31 190 ARG A CA 1
ATOM 1439 C C . ARG A 1 190 ? -29.605 42.945 44.899 1.00 97.31 190 ARG A C 1
ATOM 1441 O O . ARG A 1 190 ? -30.021 44.083 45.122 1.00 97.31 190 ARG A O 1
ATOM 1448 N N . ARG A 1 191 ? -30.331 42.065 44.198 1.00 96.81 191 ARG A N 1
ATOM 1449 C CA . ARG A 1 191 ? -31.706 42.350 43.754 1.00 96.81 191 ARG A CA 1
ATOM 1450 C C . ARG A 1 191 ? -32.640 42.515 44.956 1.00 96.81 191 ARG A C 1
ATOM 1452 O O . ARG A 1 191 ? -33.433 43.452 44.962 1.00 96.81 191 ARG A O 1
ATOM 1459 N N . ALA A 1 192 ? -32.533 41.661 45.974 1.00 96.25 192 ALA A N 1
ATOM 1460 C CA . ALA A 1 192 ? -33.320 41.787 47.198 1.00 96.25 192 ALA A CA 1
ATOM 1461 C C . ALA A 1 192 ? -33.033 43.118 47.913 1.00 96.25 192 ALA A C 1
ATOM 1463 O O . ALA A 1 192 ? -33.977 43.832 48.237 1.00 96.25 192 ALA A O 1
ATOM 1464 N N . GLU A 1 193 ? -31.761 43.499 48.062 1.00 95.75 193 GLU A N 1
ATOM 1465 C CA . GLU A 1 193 ? -31.334 44.786 48.639 1.00 95.75 193 GLU A CA 1
ATOM 1466 C C . GLU A 1 193 ? -31.869 45.997 47.864 1.00 95.75 193 GLU A C 1
ATOM 1468 O O . GLU A 1 193 ? -32.163 47.034 48.454 1.00 95.75 193 GLU A O 1
ATOM 1473 N N . THR A 1 194 ? -32.026 45.869 46.544 1.00 97.06 194 THR A N 1
ATOM 1474 C CA . THR A 1 194 ? -32.539 46.948 45.687 1.00 97.06 194 THR A CA 1
ATOM 1475 C C . THR A 1 194 ? -34.042 47.183 45.878 1.00 97.06 194 THR A C 1
ATOM 1477 O O . THR A 1 194 ? -34.503 48.320 45.787 1.00 97.06 194 THR A O 1
ATOM 1480 N N . PHE A 1 195 ? -34.825 46.124 46.111 1.00 96.38 195 PHE A N 1
ATOM 1481 C CA . PHE A 1 195 ? -36.294 46.189 46.078 1.00 96.38 195 PHE A CA 1
ATOM 1482 C C . PHE A 1 195 ? -36.978 46.026 47.440 1.00 96.38 195 PHE A C 1
ATOM 1484 O O . PHE A 1 195 ? -38.159 46.354 47.564 1.00 96.38 195 PHE A O 1
ATOM 1491 N N . LEU A 1 196 ? -36.280 45.521 48.457 1.00 97.50 196 LEU A N 1
ATOM 1492 C CA . LEU A 1 196 ? -36.830 45.239 49.783 1.00 97.50 196 LEU A CA 1
ATOM 1493 C C . LEU A 1 196 ? -36.079 46.026 50.861 1.00 97.50 196 LEU A C 1
ATOM 1495 O O . LEU A 1 196 ? -34.904 46.341 50.718 1.00 97.50 196 LEU A O 1
ATOM 1499 N N . THR A 1 197 ? -36.747 46.317 51.979 1.00 95.81 197 THR A N 1
ATOM 1500 C CA . THR A 1 197 ? -36.143 47.004 53.135 1.00 95.81 197 THR A CA 1
ATOM 1501 C C . THR A 1 197 ? -36.628 46.407 54.461 1.00 95.81 197 THR A C 1
ATOM 1503 O O . THR A 1 197 ? -37.603 45.651 54.499 1.00 95.81 197 THR A O 1
ATOM 1506 N N . GLY A 1 198 ? -35.928 46.725 55.557 1.00 95.50 198 GLY A N 1
ATOM 1507 C CA . GLY A 1 198 ? -36.313 46.338 56.919 1.00 95.50 198 GLY A CA 1
ATOM 1508 C C . GLY A 1 198 ? -36.464 44.825 57.110 1.00 95.50 198 GLY A C 1
ATOM 1509 O O . GLY A 1 198 ? -35.660 44.035 56.611 1.00 95.50 198 GLY A O 1
ATOM 1510 N N . ASP A 1 199 ? -37.516 44.416 57.818 1.00 95.88 199 ASP A N 1
ATOM 1511 C CA . ASP A 1 199 ? -37.771 43.006 58.142 1.00 95.88 199 ASP A CA 1
ATOM 1512 C C . ASP A 1 199 ? -38.029 42.142 56.899 1.00 95.88 199 ASP A C 1
ATOM 1514 O O . ASP A 1 199 ? -37.652 40.970 56.866 1.00 95.88 199 ASP A O 1
ATOM 1518 N N . ALA A 1 200 ? -38.624 42.719 55.848 1.00 94.56 200 ALA A N 1
ATOM 1519 C CA . ALA A 1 200 ? -38.895 42.008 54.600 1.00 94.56 200 ALA A CA 1
ATOM 1520 C C . ALA A 1 200 ? -37.604 41.653 53.847 1.00 94.56 200 ALA A C 1
ATOM 1522 O O . ALA A 1 200 ? -37.493 40.547 53.311 1.00 94.56 200 ALA A O 1
ATOM 1523 N N . LEU A 1 201 ? -36.618 42.560 53.840 1.00 96.00 201 LEU A N 1
ATOM 1524 C CA . LEU A 1 201 ? -35.287 42.285 53.295 1.00 96.00 201 LEU A CA 1
ATOM 1525 C C . LEU A 1 201 ? -34.610 41.171 54.092 1.00 96.00 201 LEU A C 1
ATOM 1527 O O . LEU A 1 201 ? -34.230 40.159 53.514 1.00 96.00 201 LEU A O 1
ATOM 1531 N N . LYS A 1 202 ? -34.551 41.309 55.423 1.00 96.06 202 LYS A N 1
ATOM 1532 C CA . LYS A 1 202 ? -33.910 40.324 56.304 1.00 96.06 202 LYS A CA 1
ATOM 1533 C C . LYS A 1 202 ? -34.488 38.917 56.118 1.00 96.06 202 LYS A C 1
ATOM 1535 O O . LYS A 1 202 ? -33.740 37.973 55.873 1.00 96.06 202 LYS A O 1
ATOM 1540 N N . ALA A 1 203 ? -35.815 38.789 56.152 1.00 96.44 203 ALA A N 1
ATOM 1541 C CA . ALA A 1 203 ? -36.491 37.507 55.967 1.00 96.44 203 ALA A CA 1
ATOM 1542 C C . ALA A 1 203 ? -36.266 36.910 54.566 1.00 96.44 203 ALA A C 1
ATOM 1544 O O . ALA A 1 203 ? -36.256 35.690 54.404 1.00 96.44 203 ALA A O 1
ATOM 1545 N N . THR A 1 204 ? -36.105 37.747 53.538 1.00 96.56 204 THR A N 1
ATOM 1546 C CA . THR A 1 204 ? -35.848 37.280 52.168 1.00 96.56 204 THR A CA 1
ATOM 1547 C C . THR A 1 204 ? -34.399 36.838 51.994 1.00 96.56 204 THR A C 1
ATOM 1549 O O . THR A 1 204 ? -34.167 35.772 51.433 1.00 96.56 204 THR A O 1
ATOM 1552 N N . THR A 1 205 ? -33.432 37.581 52.531 1.00 95.75 205 THR A N 1
ATOM 1553 C CA . THR A 1 205 ? -32.012 37.200 52.522 1.00 95.75 205 THR A CA 1
ATOM 1554 C C . THR A 1 205 ? -31.780 35.877 53.254 1.00 95.75 205 THR A C 1
ATOM 1556 O O . THR A 1 205 ? -31.104 34.998 52.727 1.00 95.75 205 THR A O 1
ATOM 1559 N N . GLU A 1 206 ? -32.413 35.668 54.414 1.00 95.56 206 GLU A N 1
ATOM 1560 C CA . GLU A 1 206 ? -32.354 34.386 55.136 1.00 95.56 206 GLU A CA 1
ATOM 1561 C C . GLU A 1 206 ? -32.895 33.217 54.290 1.00 95.56 206 GLU A C 1
ATOM 1563 O O . GLU A 1 206 ? -32.293 32.142 54.256 1.00 95.56 206 GLU A O 1
ATOM 1568 N N . LYS A 1 207 ? -33.991 33.430 53.546 1.00 97.06 207 LYS A N 1
ATOM 1569 C CA . LYS A 1 207 ? -34.529 32.428 52.610 1.00 97.06 207 LYS A CA 1
ATOM 1570 C C . LYS A 1 207 ? -33.594 32.167 51.431 1.00 97.06 207 LYS A C 1
ATOM 1572 O O . LYS A 1 207 ? -33.456 31.010 51.044 1.00 97.06 207 LYS A O 1
ATOM 1577 N N . ILE A 1 208 ? -32.963 33.207 50.875 1.00 96.56 208 ILE A N 1
ATOM 1578 C CA . ILE A 1 208 ? -31.957 33.068 49.811 1.00 96.56 208 ILE A CA 1
ATOM 1579 C C . ILE A 1 208 ? -30.803 32.208 50.327 1.00 96.56 208 ILE A C 1
ATOM 1581 O O . ILE A 1 208 ? -30.484 31.198 49.709 1.00 96.56 208 ILE A O 1
ATOM 1585 N N . HIS A 1 209 ? -30.238 32.529 51.493 1.00 96.50 209 HIS A N 1
ATOM 1586 C CA . HIS A 1 209 ? -29.151 31.742 52.080 1.00 96.50 209 HIS A CA 1
ATOM 1587 C C . HIS A 1 209 ? -29.555 30.279 52.289 1.00 96.50 209 HIS A C 1
ATOM 1589 O O . HIS A 1 209 ? -28.811 29.382 51.909 1.00 96.50 209 HIS A O 1
ATOM 1595 N N . LEU A 1 210 ? -30.741 30.023 52.853 1.00 96.88 210 LEU A N 1
ATOM 1596 C CA . LEU A 1 210 ? -31.215 28.658 53.074 1.00 96.88 210 LEU A CA 1
ATOM 1597 C C . LEU A 1 210 ? -31.376 27.885 51.757 1.00 96.88 210 LEU A C 1
ATOM 1599 O O . LEU A 1 210 ? -30.913 26.753 51.662 1.00 96.88 210 LEU A O 1
ATOM 1603 N N . ALA A 1 211 ? -32.001 28.491 50.745 1.00 96.12 211 ALA A N 1
ATOM 1604 C CA . ALA A 1 211 ? -32.198 27.858 49.443 1.00 96.12 211 ALA A CA 1
ATOM 1605 C C . ALA A 1 211 ? -30.863 27.534 48.752 1.00 96.12 211 ALA A C 1
ATOM 1607 O O . ALA A 1 211 ? -30.699 26.442 48.212 1.00 96.12 211 ALA A O 1
ATOM 1608 N N . PHE A 1 212 ? -29.897 28.454 48.812 1.00 97.25 212 PHE A N 1
ATOM 1609 C CA . PHE A 1 212 ? -28.572 28.249 48.231 1.00 97.25 212 PHE A CA 1
ATOM 1610 C C . PHE A 1 212 ? -27.739 27.227 49.006 1.00 97.25 212 PHE A C 1
ATOM 1612 O O . PHE A 1 212 ? -27.078 26.416 48.372 1.00 97.25 212 PHE A O 1
ATOM 1619 N N . ASN A 1 213 ? -27.823 27.188 50.338 1.00 96.06 213 ASN A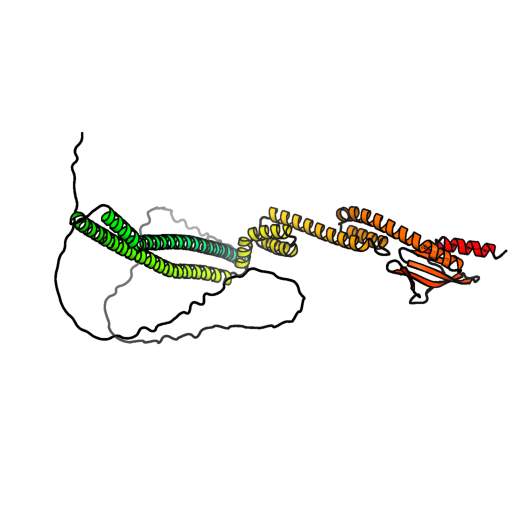 N 1
ATOM 1620 C CA . ASN A 1 213 ? -27.152 26.159 51.138 1.00 96.06 213 ASN A CA 1
ATOM 1621 C C . ASN A 1 213 ? -27.680 24.753 50.815 1.00 96.06 213 ASN A C 1
ATOM 1623 O O . ASN A 1 213 ? -26.897 23.814 50.717 1.00 96.06 213 ASN A O 1
ATOM 1627 N N . VAL A 1 214 ? -28.998 24.600 50.631 1.00 97.00 214 VAL A N 1
ATOM 1628 C CA . VAL A 1 214 ? -29.590 23.314 50.225 1.00 97.00 214 VAL A CA 1
ATOM 1629 C C . VAL A 1 214 ? -29.101 22.916 48.834 1.00 97.00 214 VAL A C 1
ATOM 1631 O O . VAL A 1 214 ? -28.602 21.810 48.667 1.00 97.00 214 VAL A O 1
ATOM 1634 N N . ARG A 1 215 ? -29.167 23.828 47.857 1.00 96.69 215 ARG A N 1
ATOM 1635 C CA . ARG A 1 215 ? -28.701 23.552 46.490 1.00 96.69 215 ARG A CA 1
ATOM 1636 C C . ARG A 1 215 ? -27.199 23.260 46.429 1.00 96.69 215 ARG A C 1
ATOM 1638 O O . ARG A 1 215 ? -26.780 22.422 45.641 1.00 96.69 215 ARG A O 1
ATOM 1645 N N . GLN A 1 216 ? -26.396 23.929 47.256 1.00 97.00 216 GLN A N 1
ATOM 1646 C CA . GLN A 1 216 ? -24.967 23.653 47.379 1.00 97.00 216 GLN A CA 1
ATOM 1647 C C . GLN A 1 216 ? -24.732 22.218 47.859 1.00 97.00 216 GLN A C 1
ATOM 1649 O O . GLN A 1 216 ? -23.994 21.490 47.208 1.00 97.00 216 GLN A O 1
ATOM 1654 N N . LEU A 1 217 ? -25.407 21.791 48.932 1.00 96.94 217 LEU A N 1
ATOM 1655 C CA . LEU A 1 217 ? -25.304 20.418 49.435 1.00 96.94 217 LEU A CA 1
ATOM 1656 C C . LEU A 1 217 ? -25.752 19.383 48.392 1.00 96.94 217 LEU A C 1
ATOM 1658 O O . LEU A 1 217 ? -25.110 18.348 48.246 1.00 96.94 217 LEU A O 1
ATOM 1662 N N . GLU A 1 218 ? -26.827 19.659 47.649 1.00 96.94 218 GLU A N 1
ATOM 1663 C CA . GLU A 1 218 ? -27.302 18.785 46.565 1.00 96.94 218 GLU A CA 1
ATOM 1664 C C . GLU A 1 218 ? -26.272 18.654 45.432 1.00 96.94 218 GLU A C 1
ATOM 1666 O O . GLU A 1 218 ? -26.056 17.557 44.919 1.00 96.94 218 GLU A O 1
ATOM 1671 N N . LEU A 1 219 ? -25.619 19.755 45.046 1.00 97.25 219 LEU A N 1
ATOM 1672 C CA . LEU A 1 219 ? -24.579 19.748 44.015 1.00 97.25 219 LEU A CA 1
ATOM 1673 C C . LEU A 1 219 ? -23.272 19.111 44.500 1.00 97.25 219 LEU A C 1
ATOM 1675 O O . LEU A 1 219 ? -22.616 18.433 43.716 1.00 97.25 219 LEU A O 1
ATOM 1679 N N . GLU A 1 220 ? -22.900 19.292 45.768 1.00 97.19 220 GLU A N 1
ATOM 1680 C CA . GLU A 1 220 ? -21.746 18.623 46.383 1.00 97.19 220 GLU A CA 1
ATOM 1681 C C . GLU A 1 220 ? -21.947 17.101 46.433 1.00 97.19 220 GLU A C 1
ATOM 1683 O O . GLU A 1 220 ? -21.040 16.353 46.068 1.00 97.19 220 GLU A O 1
ATOM 1688 N N . ASP A 1 221 ? -23.143 16.635 46.805 1.00 97.81 221 ASP A N 1
ATOM 1689 C CA . ASP A 1 221 ? -23.495 15.209 46.785 1.00 97.81 221 ASP A CA 1
ATOM 1690 C C . ASP A 1 221 ? -23.509 14.655 45.350 1.00 97.81 221 ASP A C 1
ATOM 1692 O O . ASP A 1 221 ? -22.895 13.627 45.061 1.00 97.81 221 ASP A O 1
ATOM 1696 N N . ALA A 1 222 ? -24.124 15.379 44.406 1.00 96.75 222 ALA A N 1
ATOM 1697 C CA . ALA A 1 222 ? -24.120 14.999 42.994 1.00 96.75 222 ALA A CA 1
ATOM 1698 C C . ALA A 1 222 ? -22.701 14.949 42.401 1.00 96.75 222 ALA A C 1
ATOM 1700 O O . ALA A 1 222 ? -22.404 14.059 41.601 1.00 96.75 222 ALA A O 1
ATOM 1701 N N . LEU A 1 223 ? -21.820 15.875 42.798 1.00 97.94 223 LEU A N 1
ATOM 1702 C CA . LEU A 1 223 ? -20.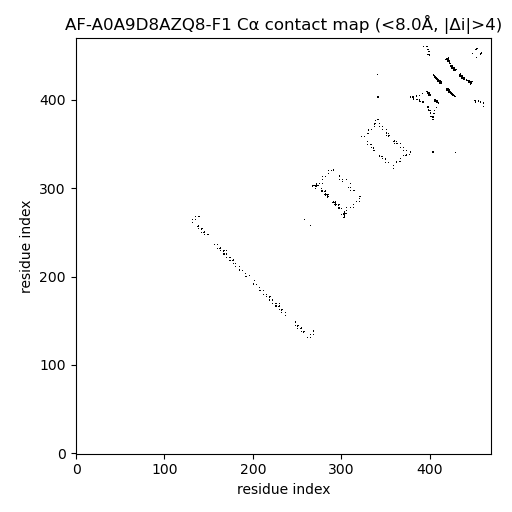420 15.885 42.385 1.00 97.94 223 LEU A CA 1
ATOM 1703 C C . LEU A 1 223 ? -19.684 14.669 42.948 1.00 97.94 223 LEU A C 1
ATOM 1705 O O . LEU A 1 223 ? -19.017 13.978 42.184 1.00 97.94 223 LEU A O 1
ATOM 1709 N N . ALA A 1 224 ? -19.859 14.360 44.235 1.00 97.00 224 ALA A N 1
ATOM 1710 C CA . ALA A 1 224 ? -19.249 13.190 44.862 1.00 97.00 224 ALA A CA 1
ATOM 1711 C C . ALA A 1 224 ? -19.677 11.880 44.177 1.00 97.00 224 ALA A C 1
ATOM 1713 O O . ALA A 1 224 ? -18.839 11.016 43.914 1.00 97.00 224 ALA A O 1
ATOM 1714 N N . VAL A 1 225 ? -20.960 11.744 43.824 1.00 97.31 225 VAL A N 1
ATOM 1715 C CA . VAL A 1 225 ? -21.468 10.591 43.062 1.00 97.31 225 VAL A CA 1
ATOM 1716 C C . VAL A 1 225 ? -20.870 10.546 41.654 1.00 97.31 225 VAL A C 1
ATOM 1718 O O . VAL A 1 225 ? -20.419 9.492 41.214 1.00 97.31 225 VAL A O 1
ATOM 1721 N N . ALA A 1 226 ? -20.822 11.675 40.943 1.00 96.25 226 ALA A N 1
ATOM 1722 C CA . ALA A 1 226 ? -20.260 11.726 39.594 1.00 96.25 226 ALA A CA 1
ATOM 1723 C C . ALA A 1 226 ? -18.749 11.421 39.571 1.00 96.25 226 ALA A C 1
ATOM 1725 O O . ALA A 1 226 ? -18.266 10.766 38.646 1.00 96.25 226 ALA A O 1
ATOM 1726 N N . GLU A 1 227 ? -18.000 11.878 40.577 1.00 97.56 227 GLU A N 1
ATOM 1727 C CA . GLU A 1 227 ? -16.575 11.580 40.740 1.00 97.56 227 GLU A CA 1
ATOM 1728 C C . GLU A 1 227 ? -16.350 10.100 41.066 1.00 97.56 227 GLU A C 1
ATOM 1730 O O . GLU A 1 227 ? -15.478 9.473 40.460 1.00 97.56 227 GLU A O 1
ATOM 1735 N N . ALA A 1 228 ? -17.175 9.519 41.944 1.00 97.38 228 ALA A N 1
ATOM 1736 C CA . ALA A 1 228 ? -17.143 8.090 42.241 1.00 97.38 228 ALA A CA 1
ATOM 1737 C C . ALA A 1 228 ? -17.448 7.238 40.996 1.00 97.38 228 ALA A C 1
ATOM 1739 O O . ALA A 1 228 ? -16.688 6.317 40.704 1.00 97.38 228 ALA A O 1
ATOM 1740 N N . ASP A 1 229 ? -18.483 7.585 40.218 1.00 95.44 229 ASP A N 1
ATOM 1741 C CA . ASP A 1 229 ? -18.812 6.942 38.935 1.00 95.44 229 ASP A CA 1
ATOM 1742 C C . ASP A 1 229 ? -17.610 6.972 37.973 1.00 95.44 229 ASP A C 1
ATOM 1744 O O . ASP A 1 229 ? -17.242 5.960 37.372 1.00 95.44 229 ASP A O 1
ATOM 1748 N N . ALA A 1 230 ? -16.995 8.149 37.797 1.00 96.88 230 ALA A N 1
ATOM 1749 C CA . ALA A 1 230 ? -15.869 8.326 36.883 1.00 96.88 230 ALA A CA 1
ATOM 1750 C C . ALA A 1 230 ? -14.642 7.521 37.336 1.00 96.88 230 ALA A C 1
ATOM 1752 O O . ALA A 1 230 ? -13.971 6.897 36.508 1.00 96.88 230 ALA A O 1
ATOM 1753 N N . GLN A 1 231 ? -14.369 7.497 38.642 1.00 97.50 231 GLN A N 1
ATOM 1754 C CA . GLN A 1 231 ? -13.286 6.714 39.220 1.00 97.50 231 GLN A CA 1
ATOM 1755 C C . GLN A 1 231 ? -13.545 5.210 39.083 1.00 97.50 231 GLN A C 1
ATOM 1757 O O . GLN A 1 231 ? -12.645 4.475 38.676 1.00 97.50 231 GLN A O 1
ATOM 1762 N N . GLU A 1 232 ? -14.765 4.744 39.352 1.00 96.62 232 GLU A N 1
ATOM 1763 C CA . GLU A 1 232 ? -15.141 3.344 39.166 1.00 96.62 232 GLU A CA 1
ATOM 1764 C C . GLU A 1 232 ? -14.944 2.925 37.704 1.00 96.62 232 GLU A C 1
ATOM 1766 O O . GLU A 1 232 ? -14.240 1.949 37.435 1.00 96.62 232 GLU A O 1
ATOM 1771 N N . MET A 1 233 ? -15.451 3.704 36.743 1.00 96.56 233 MET A N 1
ATOM 1772 C CA . MET A 1 233 ? -15.235 3.437 35.316 1.00 96.56 233 MET A CA 1
ATOM 1773 C C . MET A 1 233 ? -13.748 3.391 34.958 1.00 96.56 233 MET A C 1
ATOM 1775 O O . MET A 1 233 ? -13.319 2.508 34.215 1.00 96.56 233 MET A O 1
ATOM 1779 N N . GLN A 1 234 ? -12.936 4.297 35.506 1.00 96.69 234 GLN A N 1
ATOM 1780 C CA . GLN A 1 234 ? -11.495 4.299 35.273 1.00 96.69 234 GLN A CA 1
ATOM 1781 C C . GLN A 1 234 ? -10.823 3.025 35.809 1.00 96.69 234 GLN A C 1
ATOM 1783 O O . GLN A 1 234 ? -9.980 2.443 35.122 1.00 96.69 234 GLN A O 1
ATOM 1788 N N . THR A 1 235 ? -11.221 2.545 36.990 1.00 96.06 235 THR A N 1
ATOM 1789 C CA . THR A 1 235 ? -10.712 1.274 37.534 1.00 96.06 235 THR A CA 1
ATOM 1790 C C . THR A 1 235 ? -11.147 0.068 36.699 1.00 96.06 235 THR A C 1
ATOM 1792 O O . THR A 1 235 ? -10.327 -0.803 36.406 1.00 96.06 235 THR A O 1
ATOM 1795 N N . GLN A 1 236 ? -12.400 0.039 36.235 1.00 94.81 236 GLN A N 1
ATOM 1796 C CA . GLN A 1 236 ? -12.905 -1.011 35.347 1.00 94.81 236 GLN A CA 1
ATOM 1797 C C . GLN A 1 236 ? -12.156 -1.027 34.009 1.00 94.81 236 GLN A C 1
ATOM 1799 O O . GLN A 1 236 ? -11.823 -2.100 33.508 1.00 94.81 236 GLN A O 1
ATOM 1804 N N . ILE A 1 237 ? -11.830 0.144 33.451 1.00 96.06 237 ILE A N 1
ATOM 1805 C CA . ILE A 1 237 ? -11.012 0.260 32.237 1.00 96.06 237 ILE A CA 1
ATOM 1806 C C . ILE A 1 237 ? -9.618 -0.321 32.464 1.00 96.06 237 ILE A C 1
ATOM 1808 O O . ILE A 1 237 ? -9.154 -1.110 31.647 1.00 96.06 237 ILE A O 1
ATOM 1812 N N . GLN A 1 238 ? -8.958 0.013 33.575 1.00 95.12 238 GLN A N 1
ATOM 1813 C CA . GLN A 1 238 ? -7.637 -0.538 33.888 1.00 95.12 238 GLN A CA 1
ATOM 1814 C C . GLN A 1 238 ? -7.662 -2.067 34.018 1.00 95.12 238 GLN A C 1
ATOM 1816 O O . GLN A 1 238 ? -6.788 -2.740 33.472 1.00 95.12 238 GLN A O 1
ATOM 1821 N N . ALA A 1 239 ? -8.681 -2.624 34.678 1.00 94.94 239 ALA A N 1
ATOM 1822 C CA . ALA A 1 239 ? -8.859 -4.071 34.773 1.00 94.94 239 ALA A CA 1
ATOM 1823 C C . ALA A 1 239 ? -9.120 -4.712 33.396 1.00 94.94 239 ALA A C 1
ATOM 1825 O O . ALA A 1 239 ? -8.516 -5.733 33.060 1.00 94.94 239 ALA A O 1
ATOM 1826 N N . ALA A 1 240 ? -9.969 -4.086 32.575 1.00 95.44 240 ALA A N 1
ATOM 1827 C CA . ALA A 1 240 ? -10.264 -4.550 31.224 1.00 95.44 240 ALA A CA 1
ATOM 1828 C C . ALA A 1 240 ? -9.019 -4.538 30.327 1.00 95.44 240 ALA A C 1
ATOM 1830 O O . ALA A 1 240 ? -8.801 -5.496 29.599 1.00 95.44 240 ALA A O 1
ATOM 1831 N N . LEU A 1 241 ? -8.153 -3.524 30.425 1.00 94.81 241 LEU A N 1
ATOM 1832 C CA . LEU A 1 241 ? -6.910 -3.464 29.646 1.00 94.81 241 LEU A CA 1
ATOM 1833 C C . LEU A 1 241 ? -5.990 -4.662 29.912 1.00 94.81 241 LEU A C 1
ATOM 1835 O O . LEU A 1 241 ? -5.386 -5.183 28.974 1.00 94.81 241 LEU A O 1
ATOM 1839 N N . ILE A 1 242 ? -5.897 -5.108 31.168 1.00 95.56 242 ILE A N 1
ATOM 1840 C CA . ILE A 1 242 ? -5.115 -6.294 31.539 1.00 95.56 242 ILE A CA 1
ATOM 1841 C C . ILE A 1 242 ? -5.760 -7.553 30.950 1.00 95.56 242 ILE A C 1
ATOM 1843 O O . ILE A 1 242 ? -5.065 -8.374 30.354 1.00 95.56 242 ILE A O 1
ATOM 1847 N N . SER A 1 243 ? -7.082 -7.692 31.077 1.00 95.69 243 SER A N 1
ATOM 1848 C CA . SER A 1 243 ? -7.824 -8.829 30.518 1.00 95.69 243 SER A CA 1
ATOM 1849 C C . SER A 1 243 ? -7.695 -8.909 28.993 1.00 95.69 243 SER A C 1
ATOM 1851 O O . SER A 1 243 ? -7.349 -9.963 28.466 1.00 95.69 243 SER A O 1
ATOM 1853 N N . ASP A 1 244 ? -7.903 -7.789 28.294 1.00 95.94 244 ASP A N 1
ATOM 1854 C CA . ASP A 1 244 ? -7.758 -7.663 26.841 1.00 95.94 244 ASP A CA 1
ATOM 1855 C C . ASP A 1 244 ? -6.346 -8.081 26.392 1.00 95.94 244 ASP A C 1
ATOM 1857 O O . ASP A 1 244 ? -6.177 -8.790 25.401 1.00 95.94 244 ASP A O 1
ATOM 1861 N N . ALA A 1 245 ? -5.312 -7.632 27.116 1.00 95.00 245 ALA A N 1
ATOM 1862 C CA . ALA A 1 245 ? -3.923 -7.954 26.802 1.00 95.00 245 ALA A CA 1
ATOM 1863 C C . ALA A 1 245 ? -3.627 -9.451 26.967 1.00 95.00 245 ALA A C 1
ATOM 1865 O O . ALA A 1 245 ? -2.962 -10.037 26.114 1.00 95.00 245 ALA A O 1
ATOM 1866 N N . LEU A 1 246 ? -4.143 -10.077 28.028 1.00 95.94 246 LEU A N 1
ATOM 1867 C CA . LEU A 1 246 ? -3.985 -11.513 28.259 1.00 95.94 246 LEU A CA 1
ATOM 1868 C C . LEU A 1 246 ? -4.695 -12.346 27.188 1.00 95.94 246 LEU A C 1
ATOM 1870 O O . LEU A 1 246 ? -4.127 -13.323 26.705 1.00 95.94 246 LEU A O 1
ATOM 1874 N N . GLU A 1 247 ? -5.906 -11.959 26.787 1.00 95.12 247 GLU A N 1
ATOM 1875 C CA . GLU A 1 247 ? -6.643 -12.656 25.730 1.00 95.12 247 GLU A CA 1
ATOM 1876 C C . GLU A 1 247 ? -5.906 -12.590 24.387 1.00 95.12 247 GLU A C 1
ATOM 1878 O O . GLU A 1 247 ? -5.718 -13.620 23.735 1.00 95.12 247 GLU A O 1
ATOM 1883 N N . LEU A 1 248 ? -5.411 -11.405 24.007 1.00 96.06 248 LEU A N 1
ATOM 1884 C CA . LEU A 1 248 ? -4.593 -11.243 22.803 1.00 96.06 248 LEU A CA 1
ATOM 1885 C C . LEU A 1 248 ? -3.314 -12.071 22.876 1.00 96.06 248 LEU A C 1
ATOM 1887 O O . LEU A 1 248 ? -2.993 -12.774 21.922 1.00 96.06 248 LEU A O 1
ATOM 1891 N N . GLN A 1 249 ? -2.615 -12.041 24.011 1.00 96.19 249 GLN A N 1
ATOM 1892 C CA . GLN A 1 249 ? -1.388 -12.806 24.195 1.00 96.19 249 GLN A CA 1
ATOM 1893 C C . GLN A 1 249 ? -1.632 -14.314 24.047 1.00 96.19 249 GLN A C 1
ATOM 1895 O O . GLN A 1 249 ? -0.824 -15.002 23.424 1.00 96.19 249 GLN A O 1
ATOM 1900 N N . LEU A 1 250 ? -2.735 -14.841 24.584 1.00 95.88 250 LEU A N 1
ATOM 1901 C CA . LEU A 1 250 ? -3.087 -16.257 24.448 1.00 95.88 250 LEU A CA 1
ATOM 1902 C C . LEU A 1 250 ? -3.402 -16.631 22.993 1.00 95.88 250 LEU A C 1
ATOM 1904 O O . LEU A 1 250 ? -2.903 -17.648 22.508 1.00 95.88 250 LEU A O 1
ATOM 1908 N N . ALA A 1 251 ? -4.174 -15.805 22.281 1.00 94.69 251 ALA A N 1
ATOM 1909 C CA . ALA A 1 251 ? -4.484 -16.029 20.868 1.00 94.69 251 ALA A CA 1
ATOM 1910 C C . ALA A 1 251 ? -3.222 -15.960 19.983 1.00 94.69 251 ALA A C 1
ATOM 1912 O O . ALA A 1 251 ? -3.018 -16.808 19.112 1.00 94.69 251 ALA A O 1
ATOM 1913 N N . GLU A 1 252 ? -2.332 -14.999 20.244 1.00 95.19 252 GLU A N 1
ATOM 1914 C CA . GLU A 1 252 ? -1.050 -14.856 19.546 1.00 95.19 252 GLU A CA 1
ATOM 1915 C C . GLU A 1 252 ? -0.113 -16.034 19.819 1.00 95.19 252 GLU A C 1
ATOM 1917 O O . GLU A 1 252 ? 0.504 -16.555 18.891 1.00 95.19 252 GLU A O 1
ATOM 1922 N N . GLN A 1 253 ? -0.030 -16.498 21.069 1.00 95.75 253 GLN A N 1
ATOM 1923 C CA . GLN A 1 253 ? 0.762 -17.677 21.422 1.00 95.75 253 GLN A CA 1
ATOM 1924 C C . GLN A 1 253 ? 0.228 -18.943 20.755 1.00 95.75 253 GLN A C 1
ATOM 1926 O O . GLN A 1 253 ? 1.021 -19.745 20.263 1.00 95.75 253 GLN A O 1
ATOM 1931 N N . TYR A 1 254 ? -1.093 -19.124 20.710 1.00 95.50 254 TYR A N 1
ATOM 1932 C CA . TYR A 1 254 ? -1.705 -20.261 20.030 1.00 95.50 254 TYR A CA 1
ATOM 1933 C C . TYR A 1 254 ? -1.384 -20.258 18.530 1.00 95.50 254 TYR A C 1
ATOM 1935 O O . TYR A 1 254 ? -0.915 -21.267 18.000 1.00 95.50 254 TYR A O 1
ATOM 1943 N N . LEU A 1 255 ? -1.538 -19.110 17.859 1.00 94.75 255 LEU A N 1
ATOM 1944 C CA . LEU A 1 255 ? -1.152 -18.967 16.456 1.00 94.75 255 LEU A CA 1
ATOM 1945 C C . LEU A 1 255 ? 0.347 -19.245 16.261 1.00 94.75 255 LEU A C 1
ATOM 1947 O O . LEU A 1 255 ? 0.710 -20.042 15.401 1.00 94.75 255 LEU A O 1
ATOM 1951 N N . ALA A 1 256 ? 1.218 -18.677 17.099 1.00 93.81 256 ALA A N 1
ATOM 1952 C CA . ALA A 1 256 ? 2.664 -18.883 17.009 1.00 93.81 256 ALA A CA 1
ATOM 1953 C C . ALA A 1 256 ? 3.070 -20.360 17.177 1.00 93.81 256 ALA A C 1
ATOM 1955 O O . ALA A 1 256 ? 3.988 -20.834 16.501 1.00 93.81 256 ALA A O 1
ATOM 1956 N N . GLN A 1 257 ? 2.383 -21.114 18.043 1.00 94.69 257 GLN A N 1
ATOM 1957 C CA . GLN A 1 257 ? 2.593 -22.558 18.189 1.00 94.69 257 GLN A CA 1
ATOM 1958 C C . GLN A 1 257 ? 2.234 -23.314 16.905 1.00 94.69 257 GLN A C 1
ATOM 1960 O O . GLN A 1 257 ? 3.013 -24.158 16.458 1.00 94.69 257 GLN A O 1
ATOM 1965 N N . LEU A 1 258 ? 1.094 -22.990 16.284 1.00 93.56 258 LEU A N 1
ATOM 1966 C CA . LEU A 1 258 ? 0.684 -23.594 15.012 1.00 93.56 258 LEU A CA 1
ATOM 1967 C C . LEU A 1 258 ? 1.667 -23.260 13.882 1.00 93.56 258 LEU A C 1
ATOM 1969 O O . LEU A 1 258 ? 2.041 -24.137 13.105 1.00 93.56 258 LEU A O 1
ATOM 1973 N N . GLU A 1 259 ? 2.129 -22.014 13.816 1.00 93.50 259 GLU A N 1
ATOM 1974 C CA . GLU A 1 259 ? 3.086 -21.569 12.801 1.00 93.50 259 GLU A CA 1
ATOM 1975 C C . GLU A 1 259 ? 4.468 -22.206 12.974 1.00 93.50 259 GLU A C 1
ATOM 1977 O O . GLU A 1 259 ? 5.127 -22.524 11.987 1.00 93.50 259 GLU A O 1
ATOM 1982 N N . THR A 1 260 ? 4.896 -22.444 14.217 1.00 93.62 260 THR A N 1
ATOM 1983 C CA . THR A 1 260 ? 6.148 -23.159 14.508 1.00 93.62 260 THR A CA 1
ATOM 1984 C C . THR A 1 260 ? 6.043 -24.638 14.131 1.00 93.62 260 THR A C 1
ATOM 1986 O O . THR A 1 260 ? 7.013 -25.218 13.647 1.00 93.62 260 THR A O 1
ATOM 1989 N N . ALA A 1 261 ? 4.870 -25.250 14.321 1.00 91.50 261 ALA A N 1
ATOM 1990 C CA . ALA A 1 261 ? 4.628 -26.647 13.968 1.00 91.50 261 ALA A CA 1
ATOM 1991 C C . ALA A 1 261 ? 4.549 -26.884 12.447 1.00 91.50 261 ALA A C 1
ATOM 1993 O O . ALA A 1 261 ? 4.912 -27.963 11.985 1.00 91.50 261 ALA A O 1
ATOM 1994 N N . ALA A 1 262 ? 4.091 -25.895 11.668 1.00 91.81 262 ALA A N 1
ATOM 1995 C CA . ALA A 1 262 ? 3.947 -25.992 10.214 1.00 91.81 262 ALA A CA 1
ATOM 1996 C C . ALA A 1 262 ? 4.381 -24.689 9.500 1.00 91.81 262 ALA A C 1
ATOM 1998 O O . ALA A 1 262 ? 3.536 -23.955 8.974 1.00 91.81 262 ALA A O 1
ATOM 1999 N N . PRO A 1 263 ? 5.694 -24.390 9.433 1.00 91.06 263 PRO A N 1
ATOM 2000 C CA . PRO A 1 263 ? 6.196 -23.093 8.971 1.00 91.06 263 PRO A CA 1
ATOM 2001 C C . PRO A 1 263 ? 5.881 -22.804 7.499 1.00 91.06 263 PRO A C 1
ATOM 2003 O O . PRO A 1 263 ? 5.518 -21.681 7.153 1.00 91.06 263 PRO A O 1
ATOM 2006 N N . GLU A 1 264 ? 5.967 -23.807 6.623 1.00 90.12 264 GLU A N 1
ATOM 2007 C CA . GLU A 1 264 ? 5.650 -23.644 5.196 1.00 90.12 264 GLU A CA 1
ATOM 2008 C C . GLU A 1 264 ? 4.152 -23.428 4.948 1.00 90.12 264 GLU A C 1
ATOM 2010 O O . GLU A 1 264 ? 3.748 -22.693 4.048 1.00 90.12 264 GLU A O 1
ATOM 2015 N N . VAL A 1 265 ? 3.296 -24.044 5.765 1.00 89.94 265 VAL A N 1
ATOM 2016 C CA . VAL A 1 265 ? 1.850 -23.826 5.682 1.00 89.94 265 VAL A CA 1
ATOM 2017 C C . VAL A 1 265 ? 1.512 -22.422 6.179 1.00 89.94 265 VAL A C 1
ATOM 2019 O O . VAL A 1 265 ? 0.757 -21.709 5.521 1.00 89.94 265 VAL A O 1
ATOM 2022 N N . ALA A 1 266 ? 2.129 -21.984 7.278 1.00 89.62 266 ALA A N 1
ATOM 2023 C CA . ALA A 1 266 ? 1.954 -20.646 7.830 1.00 89.62 266 ALA A CA 1
ATOM 2024 C C . ALA A 1 266 ? 2.337 -19.530 6.849 1.00 89.62 266 ALA A C 1
ATOM 2026 O O . ALA A 1 266 ? 1.587 -18.567 6.682 1.00 89.62 266 ALA A O 1
ATOM 2027 N N . THR A 1 267 ? 3.480 -19.648 6.165 1.00 90.12 267 THR A N 1
ATOM 2028 C CA . THR A 1 267 ? 3.889 -18.657 5.156 1.00 90.12 267 THR A CA 1
ATOM 2029 C C . THR A 1 267 ? 2.887 -18.584 4.009 1.00 90.12 267 THR A C 1
ATOM 2031 O O . THR A 1 267 ? 2.494 -17.485 3.618 1.00 90.12 267 THR A O 1
ATOM 2034 N N . ASN A 1 268 ? 2.406 -19.731 3.526 1.00 88.94 268 ASN A N 1
ATOM 2035 C CA . ASN A 1 268 ? 1.389 -19.796 2.479 1.00 88.94 268 ASN A CA 1
ATOM 2036 C C . ASN A 1 268 ? 0.056 -19.170 2.915 1.00 88.94 268 ASN A C 1
ATOM 2038 O O . ASN A 1 268 ? -0.541 -18.420 2.144 1.00 88.94 268 ASN A O 1
ATOM 2042 N N . VAL A 1 269 ? -0.398 -19.432 4.144 1.00 89.44 269 VAL A N 1
ATOM 2043 C CA . VAL A 1 269 ? -1.628 -18.834 4.688 1.00 89.44 269 VAL A CA 1
ATOM 2044 C C . VAL A 1 269 ? -1.488 -17.315 4.825 1.00 89.44 269 VAL A C 1
ATOM 2046 O O . VAL A 1 269 ? -2.373 -16.579 4.398 1.00 89.44 269 VAL A O 1
ATOM 2049 N N . ARG A 1 270 ? -0.355 -16.811 5.330 1.00 89.06 270 ARG A N 1
ATOM 2050 C CA . ARG A 1 270 ? -0.097 -15.360 5.431 1.00 89.06 270 ARG A CA 1
ATOM 2051 C C . ARG A 1 270 ? -0.044 -14.675 4.066 1.00 89.06 270 ARG A C 1
ATOM 2053 O O . ARG A 1 270 ? -0.573 -13.574 3.896 1.00 89.06 270 ARG A O 1
ATOM 2060 N N . LEU A 1 271 ? 0.592 -15.315 3.085 1.00 89.88 271 LEU A N 1
ATOM 2061 C CA . LEU A 1 271 ? 0.619 -14.820 1.710 1.00 89.88 271 LEU A CA 1
ATOM 2062 C C . LEU A 1 271 ? -0.791 -14.777 1.120 1.00 89.88 271 LEU A C 1
ATOM 2064 O O . LEU A 1 271 ? -1.140 -13.777 0.501 1.00 89.88 271 LEU A O 1
ATOM 2068 N N . ALA A 1 272 ? -1.611 -15.803 1.364 1.00 88.69 272 ALA A N 1
ATOM 2069 C CA . ALA A 1 272 ? -3.003 -15.839 0.924 1.00 88.69 272 ALA A CA 1
ATOM 2070 C C . ALA A 1 272 ? -3.858 -14.751 1.589 1.00 88.69 272 ALA A C 1
ATOM 2072 O O . ALA A 1 272 ? -4.563 -14.015 0.900 1.00 88.69 272 ALA A O 1
ATOM 2073 N N . ALA A 1 273 ? -3.727 -14.571 2.906 1.00 88.06 273 ALA A N 1
ATOM 2074 C CA . ALA A 1 273 ? -4.443 -13.542 3.658 1.00 88.06 273 ALA A CA 1
ATOM 2075 C C . ALA A 1 273 ? -4.132 -12.121 3.154 1.00 88.06 273 ALA A C 1
ATOM 2077 O O . ALA A 1 273 ? -5.014 -11.269 3.098 1.00 88.06 273 ALA A O 1
ATOM 2078 N N . THR A 1 274 ? -2.888 -11.874 2.733 1.00 91.38 274 THR A N 1
ATOM 2079 C CA . THR A 1 274 ? -2.441 -10.568 2.217 1.00 91.38 274 THR A CA 1
ATOM 2080 C C . THR A 1 274 ? -2.502 -10.461 0.692 1.00 91.38 274 THR A C 1
ATOM 2082 O O . THR A 1 274 ? -2.143 -9.427 0.133 1.00 91.38 274 THR A O 1
ATOM 2085 N N . ALA A 1 275 ? -2.958 -11.494 -0.024 1.00 90.06 275 ALA A N 1
ATOM 2086 C CA . ALA A 1 275 ? -2.866 -11.565 -1.483 1.00 90.06 275 ALA A CA 1
ATOM 2087 C C . ALA A 1 275 ? -3.637 -10.433 -2.179 1.00 90.06 275 ALA A C 1
ATOM 2089 O O . ALA A 1 275 ? -3.129 -9.806 -3.113 1.00 90.06 275 ALA A O 1
ATOM 2090 N N . HIS A 1 276 ? -4.845 -10.136 -1.691 1.00 90.50 276 HIS A N 1
ATOM 2091 C CA . HIS A 1 276 ? -5.671 -9.050 -2.214 1.00 90.50 276 HIS A CA 1
ATOM 2092 C C . HIS A 1 276 ? -5.045 -7.677 -1.948 1.00 90.50 276 HIS A C 1
ATOM 2094 O O . HIS A 1 276 ? -4.952 -6.862 -2.865 1.00 90.50 276 HIS A O 1
ATOM 2100 N N . GLU A 1 277 ? -4.586 -7.439 -0.717 1.00 91.38 277 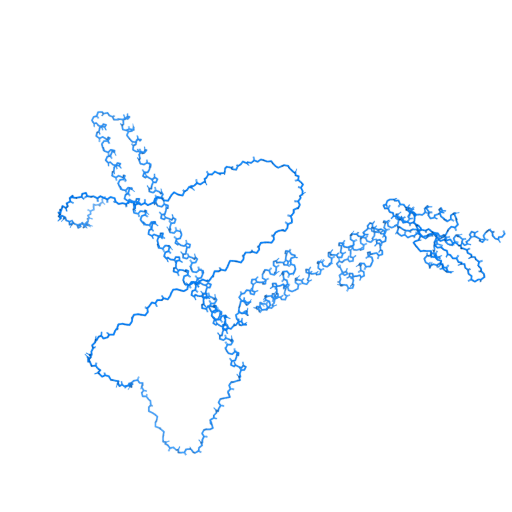GLU A N 1
ATOM 2101 C CA . GLU A 1 277 ? -3.950 -6.182 -0.318 1.00 91.38 277 GLU A CA 1
ATOM 2102 C C . GLU A 1 277 ? -2.662 -5.942 -1.116 1.00 91.38 277 GLU A C 1
ATOM 2104 O O . GLU A 1 277 ? -2.493 -4.890 -1.731 1.00 91.38 277 GLU A O 1
ATOM 2109 N N . ASN A 1 278 ? -1.800 -6.958 -1.214 1.00 92.69 278 ASN A N 1
ATOM 2110 C CA . ASN A 1 278 ? -0.579 -6.915 -2.014 1.00 92.69 278 ASN A CA 1
ATOM 2111 C C . ASN A 1 278 ? -0.877 -6.571 -3.480 1.00 92.69 278 ASN A C 1
ATOM 2113 O O . ASN A 1 278 ? -0.164 -5.766 -4.075 1.00 92.69 278 ASN A O 1
ATOM 2117 N N . LEU A 1 279 ? -1.947 -7.127 -4.060 1.00 93.00 279 LEU A N 1
ATOM 2118 C CA . LEU A 1 279 ? -2.361 -6.807 -5.425 1.00 93.00 279 LEU A CA 1
ATOM 2119 C C . LEU A 1 279 ? -2.837 -5.355 -5.556 1.00 93.00 279 LEU A C 1
ATOM 2121 O O . LEU A 1 279 ? -2.454 -4.664 -6.501 1.00 93.00 279 LEU A O 1
ATOM 2125 N N . THR A 1 280 ? -3.650 -4.866 -4.618 1.00 93.19 280 THR A N 1
ATOM 2126 C CA . THR A 1 280 ? -4.104 -3.467 -4.630 1.00 93.19 280 THR A CA 1
ATOM 2127 C C . THR A 1 280 ? -2.947 -2.486 -4.466 1.00 93.19 280 THR A C 1
ATOM 2129 O O . THR A 1 280 ? -2.867 -1.505 -5.207 1.00 93.19 280 THR A O 1
ATOM 2132 N N . THR A 1 281 ? -1.998 -2.785 -3.580 1.00 93.12 281 THR A N 1
ATOM 2133 C CA . THR A 1 281 ? -0.805 -1.965 -3.355 1.00 93.12 281 THR A CA 1
ATOM 2134 C C . THR A 1 281 ? 0.141 -2.033 -4.552 1.00 93.12 281 THR A C 1
ATOM 2136 O O . THR A 1 281 ? 0.704 -1.012 -4.932 1.00 93.12 281 THR A O 1
ATOM 2139 N N . ALA A 1 282 ? 0.257 -3.183 -5.230 1.00 94.00 282 ALA A N 1
ATOM 2140 C CA . ALA A 1 282 ? 1.009 -3.294 -6.481 1.00 94.00 282 ALA A CA 1
ATOM 2141 C C . ALA A 1 282 ? 0.419 -2.395 -7.579 1.00 94.00 282 ALA A C 1
ATOM 2143 O O . ALA A 1 282 ? 1.155 -1.672 -8.252 1.00 94.00 282 ALA A O 1
ATOM 2144 N N . LEU A 1 283 ? -0.910 -2.393 -7.741 1.00 92.38 283 LEU A N 1
ATOM 2145 C CA . LEU A 1 283 ? -1.598 -1.506 -8.686 1.00 92.38 283 LEU A CA 1
ATOM 2146 C C . LEU A 1 283 ? -1.358 -0.026 -8.361 1.00 92.38 283 LEU A C 1
ATOM 2148 O O . LEU A 1 283 ? -1.168 0.778 -9.275 1.00 92.38 283 LEU A O 1
ATOM 2152 N N . GLN A 1 284 ? -1.348 0.336 -7.078 1.00 93.12 284 GLN A N 1
ATOM 2153 C CA . GLN A 1 284 ? -1.070 1.703 -6.647 1.00 93.12 284 GLN A CA 1
ATOM 2154 C C . GLN A 1 284 ? 0.395 2.093 -6.902 1.00 93.12 284 GLN A C 1
ATOM 2156 O O . GLN A 1 284 ? 0.645 3.103 -7.554 1.00 93.12 284 GLN A O 1
ATOM 2161 N N . ALA A 1 285 ? 1.353 1.240 -6.535 1.00 93.00 285 ALA A N 1
ATOM 2162 C CA . ALA A 1 285 ? 2.774 1.448 -6.809 1.00 93.00 285 ALA A CA 1
ATOM 2163 C C . ALA A 1 285 ? 3.063 1.637 -8.312 1.00 93.00 285 ALA A C 1
ATOM 2165 O O . ALA A 1 285 ? 3.901 2.457 -8.687 1.00 93.00 285 ALA A O 1
ATOM 2166 N N . MET A 1 286 ? 2.331 0.946 -9.198 1.00 92.81 286 MET A N 1
ATOM 2167 C CA . MET A 1 286 ? 2.430 1.168 -10.648 1.00 92.81 286 MET A CA 1
ATOM 2168 C C . MET A 1 286 ? 1.949 2.555 -11.079 1.00 92.81 286 MET A C 1
ATOM 2170 O O . MET A 1 286 ? 2.589 3.172 -11.934 1.00 92.81 286 MET A O 1
ATOM 2174 N N . LYS A 1 287 ? 0.862 3.067 -10.488 1.00 90.75 287 LYS A N 1
ATOM 2175 C CA . LYS A 1 287 ? 0.390 4.442 -10.738 1.00 90.75 287 LYS A CA 1
ATOM 2176 C C . LYS A 1 287 ? 1.409 5.473 -10.263 1.00 90.75 287 LYS A C 1
ATOM 2178 O O . LYS A 1 287 ? 1.635 6.462 -10.955 1.00 90.75 287 LYS A O 1
ATOM 2183 N N . ASP A 1 288 ? 2.068 5.189 -9.145 1.00 90.88 288 ASP A N 1
ATOM 2184 C CA . ASP A 1 288 ? 3.084 6.058 -8.548 1.00 90.88 288 ASP A CA 1
ATOM 2185 C C . ASP A 1 288 ? 4.457 5.939 -9.246 1.00 90.88 288 ASP A C 1
ATOM 2187 O O . ASP A 1 288 ? 5.390 6.682 -8.948 1.00 90.88 288 ASP A O 1
ATOM 2191 N N . GLY A 1 289 ? 4.599 5.031 -10.222 1.00 89.06 289 GLY A N 1
ATOM 2192 C CA . GLY A 1 289 ? 5.834 4.820 -10.986 1.00 89.06 289 GLY A CA 1
ATOM 2193 C C . GLY A 1 289 ? 6.905 3.994 -10.261 1.00 89.06 289 GLY A C 1
ATOM 2194 O O . GLY A 1 289 ? 8.022 3.853 -10.772 1.00 89.06 289 GLY A O 1
ATOM 2195 N N . LEU A 1 290 ? 6.571 3.406 -9.110 1.00 93.25 290 LEU A N 1
ATOM 2196 C CA . LEU A 1 290 ? 7.421 2.538 -8.293 1.00 93.25 290 LEU A CA 1
ATOM 2197 C C . LEU A 1 290 ? 7.406 1.097 -8.832 1.00 93.25 290 LEU A C 1
ATOM 2199 O O . LEU A 1 290 ? 6.903 0.166 -8.207 1.00 93.25 290 LEU A O 1
ATOM 2203 N N . LEU A 1 291 ? 7.946 0.906 -10.042 1.00 92.69 291 LEU A N 1
ATOM 2204 C CA . LEU A 1 291 ? 7.832 -0.371 -10.767 1.00 92.69 291 LEU A CA 1
ATOM 2205 C C . LEU A 1 291 ? 8.490 -1.555 -10.043 1.00 92.69 291 LEU A C 1
ATOM 2207 O O . LEU A 1 291 ? 7.982 -2.668 -10.122 1.00 92.69 291 LEU A O 1
ATOM 2211 N N . HIS A 1 292 ? 9.598 -1.327 -9.333 1.00 92.38 292 HIS A N 1
ATOM 2212 C CA . HIS A 1 292 ? 10.284 -2.394 -8.602 1.00 92.38 292 HIS A CA 1
ATOM 2213 C C . HIS A 1 292 ? 9.467 -2.882 -7.398 1.00 92.38 292 HIS A C 1
ATOM 2215 O O . HIS A 1 292 ? 9.303 -4.084 -7.204 1.00 92.38 292 HIS A O 1
ATOM 2221 N N . ASP A 1 293 ? 8.882 -1.958 -6.637 1.00 91.94 293 ASP A N 1
ATOM 2222 C CA . ASP A 1 293 ? 8.033 -2.303 -5.494 1.00 91.94 293 ASP A CA 1
ATOM 2223 C C . ASP A 1 293 ? 6.756 -3.006 -5.965 1.00 91.94 293 ASP A C 1
ATOM 2225 O O . ASP A 1 293 ? 6.350 -4.020 -5.394 1.00 91.94 293 ASP A O 1
ATOM 2229 N N . ALA A 1 294 ? 6.172 -2.534 -7.073 1.00 93.44 294 ALA A N 1
ATOM 2230 C CA . ALA A 1 294 ? 5.037 -3.186 -7.712 1.00 93.44 294 ALA A CA 1
ATOM 2231 C C . ALA A 1 294 ? 5.341 -4.636 -8.127 1.00 93.44 294 ALA A C 1
ATOM 2233 O O . ALA A 1 294 ? 4.491 -5.507 -7.958 1.00 93.44 294 ALA A O 1
ATOM 2234 N N . GLU A 1 295 ? 6.543 -4.921 -8.636 1.00 93.94 295 GLU A N 1
ATOM 2235 C CA . GLU A 1 295 ? 6.973 -6.280 -8.997 1.00 93.94 295 GLU A CA 1
ATOM 2236 C C . GLU A 1 295 ? 7.033 -7.208 -7.786 1.00 93.94 295 GLU A C 1
ATOM 2238 O O . GLU A 1 295 ? 6.522 -8.329 -7.840 1.00 93.94 295 GLU A O 1
ATOM 2243 N N . ILE A 1 296 ? 7.630 -6.735 -6.691 1.00 94.56 296 ILE A N 1
ATOM 2244 C CA . ILE A 1 296 ? 7.749 -7.500 -5.447 1.00 94.56 296 ILE A CA 1
ATOM 2245 C C . ILE A 1 296 ? 6.357 -7.795 -4.879 1.00 94.56 296 ILE A C 1
ATOM 2247 O O . ILE A 1 296 ? 6.061 -8.934 -4.513 1.00 94.56 296 ILE A O 1
ATOM 2251 N N . LEU A 1 297 ? 5.487 -6.786 -4.826 1.00 93.31 297 LEU A N 1
ATOM 2252 C CA . LEU A 1 297 ? 4.124 -6.924 -4.315 1.00 93.31 297 LEU A CA 1
ATOM 2253 C C . LEU A 1 297 ? 3.274 -7.848 -5.193 1.00 93.31 297 LEU A C 1
ATOM 2255 O O . LEU A 1 297 ? 2.561 -8.704 -4.673 1.00 93.31 297 LEU A O 1
ATOM 2259 N N . LEU A 1 298 ? 3.401 -7.751 -6.517 1.00 93.44 298 LEU A N 1
ATOM 2260 C CA . LEU A 1 298 ? 2.708 -8.639 -7.448 1.00 93.44 298 LEU A CA 1
ATOM 2261 C C . LEU A 1 298 ? 3.202 -10.089 -7.329 1.00 93.44 298 LEU A C 1
ATOM 2263 O O . LEU A 1 298 ? 2.400 -11.017 -7.413 1.00 93.44 298 LEU A O 1
ATOM 2267 N N . ALA A 1 299 ? 4.500 -10.307 -7.094 1.00 92.31 299 ALA A N 1
ATOM 2268 C CA . ALA A 1 299 ? 5.044 -11.639 -6.829 1.00 92.31 299 ALA A CA 1
ATOM 2269 C C . ALA A 1 299 ? 4.487 -12.235 -5.525 1.00 92.31 299 ALA A C 1
ATOM 2271 O O . ALA A 1 299 ? 4.096 -13.402 -5.507 1.00 92.31 299 ALA A O 1
ATOM 2272 N N . LYS A 1 300 ? 4.373 -11.428 -4.460 1.00 91.25 300 LYS A N 1
ATOM 2273 C CA . LYS A 1 300 ? 3.730 -11.842 -3.202 1.00 91.25 300 LYS A CA 1
ATOM 2274 C C . LYS A 1 300 ? 2.248 -12.169 -3.394 1.00 91.25 300 LYS A C 1
ATOM 2276 O O . LYS A 1 300 ? 1.793 -13.198 -2.907 1.00 91.25 300 LYS A O 1
ATOM 2281 N N . ALA A 1 301 ? 1.513 -11.348 -4.146 1.00 91.25 301 ALA A N 1
ATOM 2282 C CA . ALA A 1 301 ? 0.105 -11.595 -4.459 1.00 91.25 301 ALA A CA 1
ATOM 2283 C C . ALA A 1 301 ? -0.096 -12.913 -5.229 1.00 91.25 301 ALA A C 1
ATOM 2285 O O . ALA A 1 301 ? -1.004 -13.678 -4.914 1.00 91.25 301 ALA A O 1
ATOM 2286 N N . LYS A 1 302 ? 0.786 -13.218 -6.191 1.00 92.25 302 LYS A N 1
ATOM 2287 C CA . LYS A 1 302 ? 0.786 -14.502 -6.913 1.00 92.25 302 LYS A CA 1
ATOM 2288 C C . LYS A 1 302 ? 1.064 -15.685 -6.002 1.00 92.25 302 LYS A C 1
ATOM 2290 O O . LYS A 1 302 ? 0.349 -16.675 -6.074 1.00 92.25 302 LYS A O 1
ATOM 2295 N N . ALA A 1 303 ? 2.082 -15.576 -5.152 1.00 89.69 303 ALA A N 1
ATOM 2296 C CA . ALA A 1 303 ? 2.412 -16.625 -4.193 1.00 89.69 303 ALA A CA 1
ATOM 2297 C C . ALA A 1 303 ? 1.259 -16.872 -3.199 1.00 89.69 303 ALA A C 1
ATOM 2299 O O . ALA A 1 303 ? 1.052 -17.997 -2.760 1.00 89.69 303 ALA A O 1
ATOM 2300 N N . GLY A 1 304 ? 0.471 -15.836 -2.902 1.00 88.06 304 GLY A N 1
ATOM 2301 C CA . GLY A 1 304 ? -0.768 -15.922 -2.131 1.00 88.06 304 GLY A CA 1
ATOM 2302 C C . GLY A 1 304 ? -2.003 -16.386 -2.911 1.00 88.06 304 GLY A C 1
ATOM 2303 O O . GLY A 1 304 ? -3.102 -16.307 -2.377 1.00 88.06 304 GLY A O 1
ATOM 2304 N N . ASN A 1 305 ? -1.867 -16.846 -4.158 1.00 90.00 305 ASN A N 1
ATOM 2305 C CA . ASN A 1 305 ? -2.987 -17.264 -5.010 1.00 90.00 305 ASN A CA 1
ATOM 2306 C C . ASN A 1 305 ? -4.074 -16.182 -5.190 1.00 90.00 305 ASN A C 1
ATOM 2308 O O . ASN A 1 305 ? -5.267 -16.487 -5.199 1.00 90.00 305 ASN A O 1
ATOM 2312 N N . ALA A 1 306 ? -3.677 -14.910 -5.340 1.00 88.56 306 ALA A N 1
ATOM 2313 C CA . ALA A 1 306 ? -4.601 -13.847 -5.739 1.00 88.56 306 ALA A CA 1
ATOM 2314 C C . ALA A 1 306 ? -5.325 -14.194 -7.056 1.00 88.56 306 ALA A C 1
ATOM 2316 O O . ALA A 1 306 ? -4.792 -14.925 -7.891 1.00 88.56 306 ALA A O 1
ATOM 2317 N N . ASP A 1 307 ? -6.516 -13.619 -7.258 1.00 91.56 307 ASP A N 1
ATOM 2318 C CA . ASP A 1 307 ? -7.339 -13.835 -8.455 1.00 91.56 307 ASP A CA 1
ATOM 2319 C C . ASP A 1 307 ? -6.521 -13.708 -9.752 1.00 91.56 307 ASP A C 1
ATOM 2321 O O . ASP A 1 307 ? -6.008 -12.635 -10.092 1.00 91.56 307 ASP A O 1
ATOM 2325 N N . ALA A 1 308 ? -6.424 -14.822 -10.482 1.00 91.44 308 ALA A N 1
ATOM 2326 C CA . ALA A 1 308 ? -5.592 -14.961 -11.668 1.00 91.44 308 ALA A CA 1
ATOM 2327 C C . ALA A 1 308 ? -5.949 -13.943 -12.760 1.00 91.44 308 ALA A C 1
ATOM 2329 O O . ALA A 1 308 ? -5.055 -13.447 -13.446 1.00 91.44 308 ALA A O 1
ATOM 2330 N N . ALA A 1 309 ? -7.232 -13.585 -12.898 1.00 91.81 309 ALA A N 1
ATOM 2331 C CA . ALA A 1 309 ? -7.665 -12.601 -13.886 1.00 91.81 309 ALA A CA 1
ATOM 2332 C C . ALA A 1 309 ? -7.094 -11.210 -13.575 1.00 91.81 309 ALA A C 1
ATOM 2334 O O . ALA A 1 309 ? -6.530 -10.548 -14.450 1.00 91.81 309 ALA A O 1
ATOM 2335 N N . ARG A 1 310 ? -7.173 -10.789 -12.307 1.00 91.56 310 ARG A N 1
ATOM 2336 C CA . ARG A 1 310 ? -6.644 -9.491 -11.865 1.00 91.56 310 ARG A CA 1
ATOM 2337 C C . ARG A 1 310 ? -5.120 -9.462 -11.824 1.00 91.56 310 ARG A C 1
ATOM 2339 O O . ARG A 1 310 ? -4.523 -8.424 -12.102 1.00 91.56 310 ARG A O 1
ATOM 2346 N N . VAL A 1 311 ? -4.476 -10.583 -11.505 1.00 93.69 311 VAL A N 1
ATOM 2347 C CA . VAL A 1 311 ? -3.016 -10.716 -11.606 1.00 93.69 311 VAL A CA 1
ATOM 2348 C C . VAL A 1 311 ? -2.560 -10.533 -13.054 1.00 93.69 311 VAL A C 1
ATOM 2350 O O . VAL A 1 311 ? -1.635 -9.760 -13.290 1.00 93.69 311 VAL A O 1
ATOM 2353 N N . ALA A 1 312 ? -3.220 -11.181 -14.020 1.00 92.81 312 ALA A N 1
ATOM 2354 C CA . ALA A 1 312 ? -2.885 -11.046 -15.439 1.00 92.81 312 ALA A CA 1
ATOM 2355 C C . ALA A 1 312 ? -3.078 -9.605 -15.947 1.00 92.81 312 ALA A C 1
ATOM 2357 O O . ALA A 1 312 ? -2.261 -9.088 -16.713 1.00 92.81 312 ALA A O 1
ATOM 2358 N N . GLU A 1 313 ? -4.127 -8.919 -15.484 1.00 92.75 313 GLU A N 1
ATOM 2359 C CA . GLU A 1 313 ? -4.323 -7.492 -15.754 1.00 92.75 313 GLU A CA 1
ATOM 2360 C C . GLU A 1 313 ? -3.176 -6.643 -15.178 1.00 92.75 313 GLU A C 1
ATOM 2362 O O . GLU A 1 313 ? -2.590 -5.827 -15.894 1.00 92.75 313 GLU A O 1
ATOM 2367 N N . ALA A 1 314 ? -2.798 -6.866 -13.916 1.00 92.56 314 ALA A N 1
ATOM 2368 C CA . ALA A 1 314 ? -1.693 -6.158 -13.274 1.00 92.56 314 ALA A CA 1
ATOM 2369 C C . ALA A 1 314 ? -0.343 -6.414 -13.971 1.00 92.56 314 ALA A C 1
ATOM 2371 O O . ALA A 1 314 ? 0.444 -5.484 -14.137 1.00 92.56 314 ALA A O 1
ATOM 2372 N N . GLU A 1 315 ? -0.078 -7.637 -14.437 1.00 94.38 315 GLU A N 1
ATOM 2373 C CA . GLU A 1 315 ? 1.112 -7.957 -15.236 1.00 94.38 315 GLU A CA 1
ATOM 2374 C C . GLU A 1 315 ? 1.141 -7.200 -16.564 1.00 94.38 315 GLU A C 1
ATOM 2376 O O . GLU A 1 315 ? 2.193 -6.696 -16.965 1.00 94.38 315 GLU A O 1
ATOM 2381 N N . LYS A 1 316 ? -0.008 -7.096 -17.240 1.00 93.75 316 LYS A N 1
ATOM 2382 C CA . LYS A 1 316 ? -0.129 -6.325 -18.478 1.00 93.75 316 LYS A CA 1
ATOM 2383 C C . LYS A 1 316 ? 0.166 -4.846 -18.228 1.00 93.75 316 LYS A C 1
ATOM 2385 O O . LYS A 1 316 ? 0.982 -4.268 -18.945 1.00 93.75 316 LYS A O 1
ATOM 2390 N N . ILE A 1 317 ? -0.424 -4.259 -17.185 1.00 92.25 317 ILE A N 1
ATOM 2391 C CA . ILE A 1 317 ? -0.171 -2.864 -16.787 1.00 92.25 317 ILE A CA 1
ATOM 2392 C C . ILE A 1 317 ? 1.315 -2.660 -16.470 1.00 92.25 317 ILE A C 1
ATOM 2394 O O . ILE A 1 317 ? 1.922 -1.695 -16.933 1.00 92.25 317 ILE A O 1
ATOM 2398 N N . LEU A 1 318 ? 1.931 -3.585 -15.732 1.00 92.81 318 LEU A N 1
ATOM 2399 C CA . LEU A 1 318 ? 3.350 -3.520 -15.391 1.00 92.81 318 LEU A CA 1
ATOM 2400 C C . LEU A 1 318 ? 4.238 -3.576 -16.641 1.00 92.81 318 LEU A C 1
ATOM 2402 O O . LEU A 1 318 ? 5.213 -2.828 -16.751 1.00 92.81 318 LEU A O 1
ATOM 2406 N N . ALA A 1 319 ? 3.908 -4.447 -17.596 1.00 91.75 319 ALA A N 1
ATOM 2407 C CA . ALA A 1 319 ? 4.622 -4.555 -18.862 1.00 91.75 319 ALA A CA 1
ATOM 2408 C C . ALA A 1 319 ? 4.510 -3.261 -19.682 1.00 91.75 319 ALA A C 1
ATOM 2410 O O . ALA A 1 319 ? 5.526 -2.750 -20.156 1.00 91.75 319 ALA A O 1
ATOM 2411 N N . GLU A 1 320 ? 3.311 -2.687 -19.792 1.00 90.44 320 GLU A N 1
ATOM 2412 C CA . GLU A 1 320 ? 3.080 -1.399 -20.458 1.00 90.44 320 GLU A CA 1
ATOM 2413 C C . GLU A 1 320 ? 3.848 -0.260 -19.766 1.00 90.44 320 GLU A C 1
ATOM 2415 O O . GLU A 1 320 ? 4.504 0.548 -20.428 1.00 90.44 320 GLU A O 1
ATOM 2420 N N . ALA A 1 321 ? 3.857 -0.228 -18.432 1.00 90.00 321 ALA A N 1
ATOM 2421 C CA . ALA A 1 321 ? 4.581 0.774 -17.656 1.00 90.00 321 ALA A CA 1
ATOM 2422 C C . ALA A 1 321 ? 6.107 0.665 -17.834 1.00 90.00 321 ALA A C 1
ATOM 2424 O O . ALA A 1 321 ? 6.792 1.683 -17.987 1.00 90.00 321 ALA A O 1
ATOM 2425 N N . ARG A 1 322 ? 6.649 -0.560 -17.891 1.00 90.06 322 ARG A N 1
ATOM 2426 C CA . ARG A 1 322 ? 8.062 -0.812 -18.222 1.00 90.06 322 ARG A CA 1
ATOM 2427 C C . ARG A 1 322 ? 8.394 -0.323 -19.630 1.00 90.06 322 ARG A C 1
ATOM 2429 O O . ARG A 1 322 ? 9.378 0.396 -19.798 1.00 90.06 322 ARG A O 1
ATOM 2436 N N . GLN A 1 323 ? 7.559 -0.647 -20.620 1.00 89.94 323 GLN A N 1
ATOM 2437 C CA . GLN A 1 323 ? 7.751 -0.178 -21.994 1.00 89.94 323 GLN A CA 1
ATOM 2438 C C . GLN A 1 323 ? 7.743 1.352 -22.071 1.00 89.94 323 GLN A C 1
ATOM 2440 O O . GLN A 1 323 ? 8.636 1.949 -22.677 1.00 89.94 323 GLN A O 1
ATOM 2445 N N . ALA A 1 324 ? 6.794 2.001 -21.395 1.00 88.81 324 ALA A N 1
ATOM 2446 C CA . ALA A 1 324 ? 6.717 3.454 -21.328 1.00 88.81 324 ALA A CA 1
ATOM 2447 C C . ALA A 1 324 ? 7.964 4.072 -20.673 1.00 88.81 324 ALA A C 1
ATOM 2449 O O . ALA A 1 324 ? 8.483 5.068 -21.179 1.00 88.81 324 ALA A O 1
ATOM 2450 N N . LYS A 1 325 ? 8.483 3.483 -19.586 1.00 90.69 325 LYS A N 1
ATOM 2451 C CA . LYS A 1 325 ? 9.729 3.931 -18.943 1.00 90.69 325 LYS A CA 1
ATOM 2452 C C . LYS A 1 325 ? 10.918 3.826 -19.899 1.00 90.69 325 LYS A C 1
ATOM 2454 O O . LYS A 1 325 ? 11.599 4.821 -20.126 1.00 90.69 325 LYS A O 1
ATOM 2459 N N . THR A 1 326 ? 11.113 2.672 -20.537 1.00 90.88 326 THR A N 1
ATOM 2460 C CA . THR A 1 326 ? 12.195 2.480 -21.512 1.00 90.88 326 THR A CA 1
ATOM 2461 C C . THR A 1 326 ? 12.085 3.452 -22.690 1.00 90.88 326 THR A C 1
ATOM 2463 O O . THR A 1 326 ? 13.089 4.026 -23.116 1.00 90.88 326 THR A O 1
ATOM 2466 N N . ALA A 1 327 ? 10.875 3.699 -23.201 1.00 91.25 327 ALA A N 1
ATOM 2467 C CA . ALA A 1 327 ? 10.652 4.683 -24.256 1.00 91.25 327 ALA A CA 1
ATOM 2468 C C . ALA A 1 327 ? 11.021 6.109 -23.803 1.00 91.25 327 ALA A C 1
ATOM 2470 O O . ALA A 1 327 ? 11.691 6.830 -24.545 1.00 91.25 327 ALA A O 1
ATOM 2471 N N . ARG A 1 328 ? 10.649 6.508 -22.577 1.00 90.25 328 ARG A N 1
ATOM 2472 C CA . ARG A 1 328 ? 11.047 7.802 -21.992 1.00 90.25 328 ARG A CA 1
ATOM 2473 C C . ARG A 1 328 ? 12.565 7.925 -21.866 1.00 90.25 328 ARG A C 1
ATOM 2475 O O . ARG A 1 328 ? 13.102 8.972 -22.220 1.00 90.25 328 ARG A O 1
ATOM 2482 N N . ASP A 1 329 ? 13.257 6.867 -21.453 1.00 92.38 329 ASP A N 1
ATOM 2483 C CA . ASP A 1 329 ? 14.720 6.860 -21.342 1.00 92.38 329 ASP A CA 1
ATOM 2484 C C . ASP A 1 329 ? 15.393 7.043 -22.713 1.00 92.38 329 ASP A C 1
ATOM 2486 O O . ASP A 1 329 ? 16.339 7.825 -22.858 1.00 92.38 329 ASP A O 1
ATOM 2490 N N . PHE A 1 330 ? 14.878 6.386 -23.760 1.00 92.62 330 PHE A N 1
ATOM 2491 C CA . PHE A 1 330 ? 15.335 6.618 -25.133 1.00 92.62 330 PHE A CA 1
ATOM 2492 C C . PHE A 1 330 ? 15.091 8.060 -25.586 1.00 92.62 330 PHE A C 1
ATOM 2494 O O . PHE A 1 330 ? 15.997 8.687 -26.139 1.00 92.62 330 PHE A O 1
ATOM 2501 N N . VAL A 1 331 ? 13.904 8.610 -25.323 1.00 92.25 331 VAL A N 1
ATOM 2502 C CA . VAL A 1 331 ? 13.568 10.005 -25.644 1.00 92.25 331 VAL A CA 1
ATOM 2503 C C . VAL A 1 331 ? 14.499 10.982 -24.919 1.00 92.25 331 VAL A C 1
ATOM 2505 O O . VAL A 1 331 ? 15.020 11.905 -25.547 1.00 92.25 331 VAL A O 1
ATOM 2508 N N . ALA A 1 332 ? 14.786 10.756 -23.637 1.00 92.12 332 ALA A N 1
ATOM 2509 C CA . ALA A 1 332 ? 15.720 11.569 -22.864 1.00 92.12 332 ALA A CA 1
ATOM 2510 C C . ALA A 1 332 ? 17.139 11.524 -23.457 1.00 92.12 332 ALA A C 1
ATOM 2512 O O . ALA A 1 332 ? 17.759 12.569 -23.673 1.00 92.12 332 ALA A O 1
ATOM 2513 N N . ARG A 1 333 ? 17.633 10.329 -23.818 1.00 92.38 333 ARG A N 1
ATOM 2514 C CA . ARG A 1 333 ? 18.930 10.159 -24.500 1.00 92.38 333 ARG A CA 1
ATOM 2515 C C . ARG A 1 333 ? 18.965 10.875 -25.851 1.00 92.38 333 ARG A C 1
ATOM 2517 O O . ARG A 1 333 ? 19.985 11.470 -26.191 1.00 92.38 333 ARG A O 1
ATOM 2524 N N . ILE A 1 334 ? 17.879 10.840 -26.623 1.00 92.44 334 ILE A N 1
ATOM 2525 C CA . ILE A 1 334 ? 17.773 11.543 -27.910 1.00 92.44 334 ILE A CA 1
ATOM 2526 C C . ILE A 1 334 ? 17.834 13.062 -27.703 1.00 92.44 334 ILE A C 1
ATOM 2528 O O . ILE A 1 334 ? 18.631 13.730 -28.365 1.00 92.44 334 ILE A O 1
ATOM 2532 N N . ASN A 1 335 ? 17.066 13.595 -26.751 1.00 91.00 335 ASN A N 1
ATOM 2533 C CA . ASN A 1 335 ? 17.036 15.027 -26.445 1.00 91.00 335 ASN A CA 1
ATOM 2534 C C . ASN A 1 335 ? 18.396 15.547 -25.955 1.00 91.00 335 ASN A C 1
ATOM 2536 O O . ASN A 1 335 ? 18.818 16.631 -26.342 1.00 91.00 335 ASN A O 1
ATOM 2540 N N . ALA A 1 336 ? 19.146 14.752 -25.190 1.00 90.44 336 ALA A N 1
ATOM 2541 C CA . ALA A 1 336 ? 20.495 15.128 -24.762 1.00 90.44 336 ALA A CA 1
ATOM 2542 C C . ALA A 1 336 ? 21.494 15.299 -25.931 1.00 90.44 336 ALA A C 1
ATOM 2544 O O . ALA A 1 336 ? 22.563 15.884 -25.757 1.00 90.44 336 ALA A O 1
ATOM 2545 N N . ASN A 1 337 ? 21.178 14.778 -27.124 1.00 87.88 337 ASN A N 1
ATOM 2546 C CA . ASN A 1 337 ? 22.082 14.767 -28.273 1.00 87.88 337 ASN A CA 1
ATOM 2547 C C . ASN A 1 337 ? 21.804 15.846 -29.331 1.00 87.88 337 ASN A C 1
ATOM 2549 O O . ASN A 1 337 ? 22.664 16.003 -30.197 1.00 87.88 337 ASN A O 1
ATOM 2553 N N . VAL A 1 338 ? 20.668 16.561 -29.298 1.00 86.69 338 VAL A N 1
ATOM 2554 C CA . VAL A 1 338 ? 20.190 17.415 -30.415 1.00 86.69 338 VAL A CA 1
ATOM 2555 C C . VAL A 1 338 ? 21.241 18.426 -30.882 1.00 86.69 338 VAL A C 1
ATOM 2557 O O . VAL A 1 338 ? 21.564 18.485 -32.069 1.00 86.69 338 VAL A O 1
ATOM 2560 N N . ASP A 1 339 ? 21.840 19.152 -29.940 1.00 82.06 339 ASP A N 1
ATOM 2561 C CA . ASP A 1 339 ? 22.714 20.293 -30.236 1.00 82.06 339 ASP A CA 1
ATOM 2562 C C . ASP A 1 339 ? 24.203 19.941 -30.264 1.00 82.06 339 ASP A C 1
ATOM 2564 O O . ASP A 1 339 ? 25.064 20.812 -30.377 1.00 82.06 339 ASP A O 1
ATOM 2568 N N . GLN A 1 340 ? 24.549 18.656 -30.213 1.00 84.56 340 GLN A N 1
ATOM 2569 C CA . GLN A 1 340 ? 25.944 18.229 -30.167 1.00 84.56 340 GLN A CA 1
ATOM 2570 C C . GLN A 1 340 ? 26.518 17.934 -31.573 1.00 84.56 340 GLN A C 1
ATOM 2572 O O . GLN A 1 340 ? 25.808 17.430 -32.447 1.00 84.56 340 GLN A O 1
ATOM 2577 N N . PRO A 1 341 ? 27.825 18.147 -31.823 1.00 83.00 341 PRO A N 1
ATOM 2578 C CA . PRO A 1 341 ? 28.485 17.681 -33.047 1.00 83.00 341 PRO A CA 1
ATOM 2579 C C . PRO A 1 341 ? 28.349 16.165 -33.236 1.00 83.00 341 PRO A C 1
ATOM 2581 O O . PRO A 1 341 ? 28.661 15.386 -32.331 1.00 83.00 341 PRO A O 1
ATOM 2584 N N . GLY A 1 342 ? 27.874 15.716 -34.395 1.00 84.38 342 GLY A N 1
ATOM 2585 C CA . GLY A 1 342 ? 27.609 14.308 -34.699 1.00 84.38 342 GLY A CA 1
ATOM 2586 C C .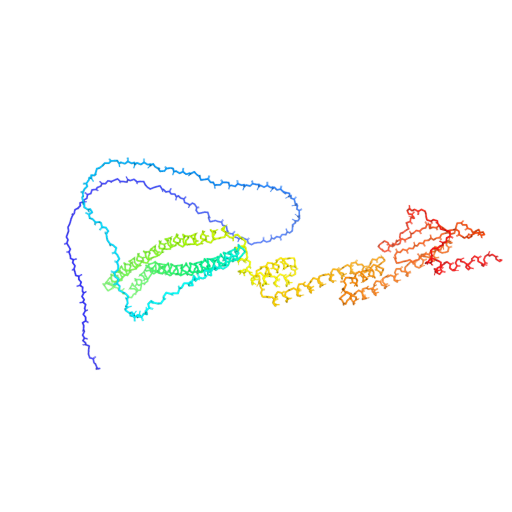 GLY A 1 342 ? 26.244 13.796 -34.222 1.00 84.38 342 GLY A C 1
ATOM 2587 O O . GLY A 1 342 ? 26.026 12.578 -34.242 1.00 84.38 342 GLY A O 1
ATOM 2588 N N . ALA A 1 343 ? 25.336 14.694 -33.816 1.00 87.62 343 ALA A N 1
ATOM 2589 C CA . ALA A 1 343 ? 23.988 14.389 -33.329 1.00 87.62 343 ALA A CA 1
ATOM 2590 C C . ALA A 1 343 ? 23.228 13.442 -34.261 1.00 87.62 343 ALA A C 1
ATOM 2592 O O . ALA A 1 343 ? 22.758 12.396 -33.825 1.00 87.62 343 ALA A O 1
ATOM 2593 N N . VAL A 1 344 ? 23.196 13.736 -35.567 1.00 88.62 344 VAL A N 1
ATOM 2594 C CA . VAL A 1 344 ? 22.450 12.947 -36.565 1.00 88.62 344 VAL A CA 1
ATOM 2595 C C . VAL A 1 344 ? 22.849 11.467 -36.536 1.00 88.62 344 VAL A C 1
ATOM 2597 O O . VAL A 1 344 ? 21.992 10.587 -36.575 1.00 88.62 344 VAL A O 1
ATOM 2600 N N . ARG A 1 345 ? 24.151 11.164 -36.426 1.00 88.38 345 ARG A N 1
ATOM 2601 C CA . ARG A 1 345 ? 24.640 9.776 -36.378 1.00 88.38 345 ARG A CA 1
ATOM 2602 C C . ARG A 1 345 ? 24.320 9.099 -35.045 1.00 88.38 345 ARG A C 1
ATOM 2604 O O . ARG A 1 345 ? 24.119 7.887 -35.028 1.00 88.38 345 ARG A O 1
ATOM 2611 N N . ARG A 1 346 ? 24.348 9.836 -33.931 1.00 91.19 346 ARG A N 1
ATOM 2612 C CA . ARG A 1 346 ? 24.013 9.288 -32.607 1.00 91.19 346 ARG A CA 1
ATOM 2613 C C . ARG A 1 346 ? 22.514 9.039 -32.477 1.00 91.19 346 ARG A C 1
ATOM 2615 O O . ARG A 1 346 ? 22.142 7.947 -32.078 1.00 91.19 346 ARG A O 1
ATOM 2622 N N . ILE A 1 347 ? 21.678 9.974 -32.923 1.00 92.06 347 ILE A N 1
ATOM 2623 C CA . ILE A 1 347 ? 20.218 9.823 -32.944 1.00 92.06 347 ILE A CA 1
ATOM 2624 C C . ILE A 1 347 ? 19.814 8.633 -33.821 1.00 92.06 347 ILE A C 1
ATOM 2626 O O . ILE A 1 347 ? 19.041 7.804 -33.368 1.00 92.06 347 ILE A O 1
ATOM 2630 N N . ARG A 1 348 ? 20.392 8.467 -35.023 1.00 91.62 348 ARG A N 1
ATOM 2631 C CA . ARG A 1 348 ? 20.131 7.270 -35.851 1.00 91.62 348 ARG A CA 1
ATOM 2632 C C . ARG A 1 348 ? 20.483 5.964 -35.138 1.00 91.62 348 ARG A C 1
ATOM 2634 O O . ARG A 1 348 ? 19.691 5.036 -35.169 1.00 91.62 348 ARG A O 1
ATOM 2641 N N . ARG A 1 349 ? 21.624 5.915 -34.443 1.00 93.19 349 ARG A N 1
ATOM 2642 C CA . ARG A 1 349 ? 21.992 4.745 -33.629 1.00 93.19 349 ARG A CA 1
ATOM 2643 C C . ARG A 1 349 ? 21.004 4.493 -32.489 1.00 93.19 349 ARG A C 1
ATOM 2645 O O . ARG A 1 349 ? 20.672 3.344 -32.245 1.00 93.19 349 ARG A O 1
ATOM 2652 N N . LEU A 1 350 ? 20.510 5.543 -31.833 1.00 92.62 350 LEU A N 1
ATOM 2653 C CA . LEU A 1 350 ? 19.486 5.423 -30.790 1.00 92.62 350 LEU A CA 1
ATOM 2654 C C . LEU A 1 350 ? 18.141 4.935 -31.346 1.00 92.62 350 LEU A C 1
ATOM 2656 O O . LEU A 1 350 ? 17.462 4.179 -30.664 1.00 92.62 350 LEU A O 1
ATOM 2660 N N . ILE A 1 351 ? 17.775 5.322 -32.572 1.00 92.00 351 ILE A N 1
ATOM 2661 C CA . ILE A 1 351 ? 16.592 4.790 -33.267 1.00 92.00 351 ILE A CA 1
ATOM 2662 C C . ILE A 1 351 ? 16.776 3.296 -33.541 1.00 92.00 351 ILE A C 1
ATOM 2664 O O . ILE A 1 351 ? 15.916 2.512 -33.170 1.00 92.00 351 ILE A O 1
ATOM 2668 N N . GLU A 1 352 ? 17.916 2.888 -34.103 1.00 92.12 352 GLU A N 1
ATOM 2669 C CA . GLU A 1 352 ? 18.215 1.469 -34.347 1.00 92.12 352 GLU A CA 1
ATOM 2670 C C . GLU A 1 352 ? 18.239 0.650 -33.040 1.00 92.12 352 GLU A C 1
ATOM 2672 O O . GLU A 1 352 ? 17.782 -0.489 -33.002 1.00 92.12 352 GLU A O 1
ATOM 2677 N N . GLU A 1 353 ? 18.772 1.211 -31.949 1.00 91.81 353 GLU A N 1
ATOM 2678 C CA . GLU A 1 353 ? 18.723 0.593 -30.616 1.00 91.81 353 GLU A CA 1
ATOM 2679 C C . GLU A 1 353 ? 17.281 0.463 -30.104 1.00 91.81 353 GLU A C 1
ATOM 2681 O O . GLU A 1 353 ? 16.916 -0.591 -29.585 1.00 91.81 353 GLU A O 1
ATOM 2686 N N . ALA A 1 354 ? 16.453 1.497 -30.278 1.00 90.75 354 ALA A N 1
ATOM 2687 C CA . ALA A 1 354 ? 15.043 1.473 -29.901 1.00 90.75 354 ALA A CA 1
ATOM 2688 C C . ALA A 1 354 ? 14.237 0.472 -30.746 1.00 90.75 354 ALA A C 1
ATOM 2690 O O . ALA A 1 354 ? 13.379 -0.222 -30.208 1.00 90.75 354 ALA A O 1
ATOM 2691 N N . GLU A 1 355 ? 14.533 0.340 -32.041 1.00 91.56 355 GLU A N 1
ATOM 2692 C CA . GLU A 1 355 ? 13.944 -0.667 -32.931 1.00 91.56 355 GLU A CA 1
ATOM 2693 C C . GLU A 1 355 ? 14.283 -2.086 -32.475 1.00 91.56 355 GLU A C 1
ATOM 2695 O O . GLU A 1 355 ? 13.383 -2.913 -32.337 1.00 91.56 355 GLU A O 1
ATOM 2700 N N . ARG A 1 356 ? 15.555 -2.356 -32.150 1.00 92.06 356 ARG A N 1
ATOM 2701 C CA . ARG A 1 356 ? 15.970 -3.653 -31.586 1.00 92.06 356 ARG A CA 1
ATOM 2702 C C . ARG A 1 356 ? 15.295 -3.952 -30.247 1.00 92.06 356 ARG A C 1
ATOM 2704 O O . ARG A 1 356 ? 15.056 -5.114 -29.943 1.00 92.06 356 ARG A O 1
ATOM 2711 N N . ALA A 1 357 ? 14.980 -2.921 -29.466 1.00 87.50 357 ALA A N 1
ATOM 2712 C CA . ALA A 1 357 ? 14.247 -3.040 -28.209 1.00 87.50 357 ALA A CA 1
ATOM 2713 C C . ALA A 1 357 ? 12.713 -3.104 -28.384 1.00 87.50 357 ALA A C 1
ATOM 2715 O O . ALA A 1 357 ? 11.998 -3.132 -27.385 1.00 87.50 357 ALA A O 1
ATOM 2716 N N . GLY A 1 358 ? 12.189 -3.091 -29.617 1.00 88.94 358 GLY A N 1
ATOM 2717 C CA . GLY A 1 358 ? 10.745 -3.111 -29.891 1.00 88.94 358 GLY A CA 1
ATOM 2718 C C . GLY A 1 358 ? 10.015 -1.790 -29.603 1.00 88.94 358 GLY A C 1
ATOM 2719 O O . GLY A 1 358 ? 8.790 -1.747 -29.619 1.00 88.94 358 GLY A O 1
ATOM 2720 N N . MET A 1 359 ? 10.743 -0.695 -29.373 1.00 91.19 359 MET A N 1
ATOM 2721 C CA . MET A 1 359 ? 10.205 0.619 -28.982 1.00 91.19 359 MET A CA 1
ATOM 2722 C C . MET A 1 359 ? 10.006 1.577 -30.167 1.00 91.19 359 MET A C 1
ATOM 2724 O O . MET A 1 359 ? 9.739 2.765 -29.968 1.00 91.19 359 MET A O 1
ATOM 2728 N N . ALA A 1 360 ? 10.132 1.090 -31.405 1.00 88.00 360 ALA A N 1
ATOM 2729 C CA . ALA A 1 360 ? 10.091 1.907 -32.621 1.00 88.00 360 ALA A CA 1
ATOM 2730 C C . ALA A 1 360 ? 8.834 2.790 -32.699 1.00 88.00 360 ALA A C 1
ATOM 2732 O O . ALA A 1 360 ? 8.924 3.993 -32.934 1.00 88.00 360 ALA A O 1
ATOM 2733 N N . ASN A 1 361 ? 7.661 2.218 -32.416 1.00 88.38 361 ASN A N 1
ATOM 2734 C CA . ASN A 1 361 ? 6.383 2.928 -32.522 1.00 88.38 361 ASN A CA 1
ATOM 2735 C C . ASN A 1 361 ? 6.273 4.118 -31.552 1.00 88.38 361 ASN A C 1
ATOM 2737 O O . ASN A 1 361 ? 5.607 5.102 -31.863 1.00 88.38 361 ASN A O 1
ATOM 2741 N N . LEU A 1 362 ? 6.944 4.045 -30.398 1.00 88.38 362 LEU A N 1
ATOM 2742 C CA . LEU A 1 362 ? 6.909 5.080 -29.362 1.00 88.38 362 LEU A CA 1
ATOM 2743 C C . LEU A 1 362 ? 8.019 6.123 -29.548 1.00 88.38 362 LEU A C 1
ATOM 2745 O O . LEU A 1 362 ? 7.812 7.308 -29.293 1.00 88.38 362 LEU A O 1
ATOM 2749 N N . VAL A 1 363 ? 9.201 5.695 -29.999 1.00 91.62 363 VAL A N 1
ATOM 2750 C CA . VAL A 1 363 ? 10.405 6.538 -30.044 1.00 91.62 363 VAL A CA 1
ATOM 2751 C C . VAL A 1 363 ? 10.588 7.212 -31.407 1.00 91.62 363 VAL A C 1
ATOM 2753 O O . VAL A 1 363 ? 10.938 8.393 -31.463 1.00 91.62 363 VAL A O 1
ATOM 2756 N N . THR A 1 364 ? 10.324 6.513 -32.515 1.00 90.31 364 THR A N 1
ATOM 2757 C CA . THR A 1 364 ? 10.611 6.988 -33.881 1.00 90.31 364 THR A CA 1
ATOM 2758 C C . THR A 1 364 ? 9.896 8.295 -34.256 1.00 90.31 364 THR A C 1
ATOM 2760 O O . THR A 1 364 ? 10.556 9.172 -34.821 1.00 90.31 364 THR A O 1
ATOM 2763 N N . PRO A 1 365 ? 8.606 8.521 -33.919 1.00 92.00 365 PRO A N 1
ATOM 2764 C CA . PRO A 1 365 ? 7.932 9.786 -34.233 1.00 92.00 365 PRO A CA 1
ATOM 2765 C C . PRO A 1 365 ? 8.585 11.008 -33.574 1.00 92.00 365 PRO A C 1
ATOM 2767 O O . PRO A 1 365 ? 8.634 12.084 -34.173 1.00 92.00 365 PRO A O 1
ATOM 2770 N N . HIS A 1 366 ? 9.092 10.856 -32.347 1.00 91.69 366 HIS A N 1
ATOM 2771 C CA . HIS A 1 366 ? 9.829 11.911 -31.646 1.00 91.69 366 HIS A CA 1
ATOM 2772 C C . HIS A 1 366 ? 11.246 12.054 -32.203 1.00 91.69 366 HIS A C 1
ATOM 2774 O O . HIS A 1 366 ? 11.696 13.157 -32.514 1.00 91.69 366 HIS A O 1
ATOM 2780 N N . ALA A 1 367 ? 11.928 10.927 -32.405 1.00 90.88 367 ALA A N 1
ATOM 2781 C CA . ALA A 1 367 ? 13.287 10.892 -32.922 1.00 90.88 367 ALA A CA 1
ATOM 2782 C C . ALA A 1 367 ? 13.404 11.548 -34.303 1.00 90.88 367 ALA A C 1
ATOM 2784 O O . ALA A 1 367 ? 14.366 12.271 -34.544 1.00 90.88 367 ALA A O 1
ATOM 2785 N N . ASN A 1 368 ? 12.420 11.358 -35.188 1.00 91.31 368 ASN A N 1
ATOM 2786 C CA . ASN A 1 368 ? 12.401 11.975 -36.515 1.00 91.31 368 ASN A CA 1
ATOM 2787 C C . ASN A 1 368 ? 12.316 13.505 -36.450 1.00 91.31 368 ASN A C 1
ATOM 2789 O O . ASN A 1 368 ? 13.086 14.171 -37.141 1.00 91.31 368 ASN A O 1
ATOM 2793 N N . ARG A 1 369 ? 11.472 14.062 -35.567 1.00 90.75 369 ARG A N 1
ATOM 2794 C CA . ARG A 1 369 ? 11.397 15.519 -35.341 1.00 90.75 369 ARG A CA 1
ATOM 2795 C C . ARG A 1 369 ? 12.729 16.070 -34.841 1.00 90.75 369 ARG A C 1
ATOM 2797 O O . ARG A 1 369 ? 13.253 17.042 -35.371 1.00 90.75 369 ARG A O 1
ATOM 2804 N N . VAL A 1 370 ? 13.321 15.405 -33.851 1.00 91.31 370 VAL A N 1
ATOM 2805 C CA . VAL A 1 370 ? 14.628 15.795 -33.305 1.00 91.31 370 VAL A CA 1
ATOM 2806 C C . VAL A 1 370 ? 15.737 15.687 -34.358 1.00 91.31 370 VAL A C 1
ATOM 2808 O O . VAL A 1 370 ? 16.652 16.510 -34.407 1.00 91.31 370 VAL A O 1
ATOM 2811 N N . LEU A 1 371 ? 15.663 14.685 -35.231 1.00 91.94 371 LEU A N 1
ATOM 2812 C CA . LEU A 1 371 ? 16.637 14.459 -36.288 1.00 91.94 371 LEU A CA 1
ATOM 2813 C C . LEU A 1 371 ? 16.586 15.553 -37.364 1.00 91.94 371 LEU A C 1
ATOM 2815 O O . LEU A 1 371 ? 17.636 15.892 -37.911 1.00 91.94 371 LEU A O 1
ATOM 2819 N N . GLU A 1 372 ? 15.419 16.132 -37.651 1.00 90.88 372 GLU A N 1
ATOM 2820 C CA . GLU A 1 372 ? 15.298 17.323 -38.503 1.00 90.88 372 GLU A CA 1
ATOM 2821 C C . GLU A 1 372 ? 16.021 18.523 -37.888 1.00 90.88 372 GLU A C 1
ATOM 2823 O O . GLU A 1 372 ? 16.889 19.108 -38.540 1.00 90.88 372 GLU A O 1
ATOM 2828 N N . THR A 1 373 ? 15.776 18.819 -36.609 1.00 90.69 373 THR A N 1
ATOM 2829 C CA . THR A 1 373 ? 16.495 19.878 -35.878 1.00 90.69 373 THR A CA 1
ATOM 2830 C C . THR A 1 373 ? 18.007 19.647 -35.903 1.00 90.69 373 THR A C 1
ATOM 2832 O O . THR A 1 373 ? 18.778 20.545 -36.249 1.00 90.69 373 THR A O 1
ATOM 2835 N N . ALA A 1 374 ? 18.449 18.413 -35.646 1.00 90.06 374 ALA A N 1
ATOM 2836 C CA . ALA A 1 374 ? 19.861 18.046 -35.701 1.00 90.06 374 ALA A CA 1
ATOM 2837 C C . ALA A 1 374 ? 20.462 18.204 -37.112 1.00 90.06 374 ALA A C 1
ATOM 2839 O O . ALA A 1 374 ? 21.623 18.597 -37.247 1.00 90.06 374 ALA A O 1
ATOM 2840 N N . ARG A 1 375 ? 19.697 17.929 -38.181 1.00 90.12 375 ARG A N 1
ATOM 2841 C CA . ARG A 1 375 ? 20.128 18.176 -39.570 1.00 90.12 375 ARG A CA 1
ATOM 2842 C C . ARG A 1 375 ? 20.277 19.667 -39.851 1.00 90.12 375 ARG A C 1
ATOM 2844 O O . ARG A 1 375 ? 21.260 20.053 -40.479 1.00 90.12 375 ARG A O 1
ATOM 2851 N N . HIS A 1 376 ? 19.351 20.502 -39.383 1.00 89.69 376 HIS A N 1
ATOM 2852 C CA . HIS A 1 376 ? 19.464 21.954 -39.521 1.00 89.69 376 HIS A CA 1
ATOM 2853 C C . HIS A 1 376 ? 20.706 22.494 -38.805 1.00 89.69 376 HIS A C 1
ATOM 2855 O O . HIS A 1 376 ? 21.488 23.225 -39.416 1.00 89.69 376 HIS A O 1
ATOM 2861 N N . ALA A 1 377 ? 20.956 22.055 -37.568 1.00 87.69 377 ALA A N 1
ATOM 2862 C CA . ALA A 1 377 ? 22.161 22.416 -36.824 1.00 87.69 377 ALA A CA 1
ATOM 2863 C C . ALA A 1 377 ? 23.447 21.951 -37.537 1.00 87.69 377 ALA A C 1
ATOM 2865 O O . ALA A 1 377 ? 24.398 22.722 -37.683 1.00 87.69 377 ALA A O 1
ATOM 2866 N N . ALA A 1 378 ? 23.474 20.717 -38.052 1.00 87.94 378 ALA A N 1
ATOM 2867 C CA . ALA A 1 378 ? 24.610 20.199 -38.815 1.00 87.94 378 ALA A CA 1
ATOM 2868 C C . ALA A 1 378 ? 24.855 20.994 -40.112 1.00 87.94 378 ALA A C 1
ATOM 2870 O O . ALA A 1 378 ? 26.001 21.309 -40.437 1.00 87.94 378 ALA A O 1
ATOM 2871 N N . ASN A 1 379 ? 23.793 21.372 -40.831 1.00 88.94 379 ASN A N 1
ATOM 2872 C CA . ASN A 1 379 ? 23.885 22.199 -42.036 1.00 88.94 379 ASN A CA 1
ATOM 2873 C C . ASN A 1 379 ? 24.419 23.605 -41.725 1.00 88.94 379 ASN A C 1
ATOM 2875 O O . ASN A 1 379 ? 25.255 24.115 -42.472 1.00 88.94 379 ASN A O 1
ATOM 2879 N N . ALA A 1 380 ? 24.001 24.211 -40.609 1.00 87.44 380 ALA A N 1
ATOM 2880 C CA . ALA A 1 380 ? 24.530 25.496 -40.156 1.00 87.44 380 ALA A CA 1
ATOM 2881 C C . ALA A 1 380 ? 26.038 25.411 -39.856 1.00 87.44 380 ALA A C 1
ATOM 2883 O O . ALA A 1 380 ? 26.816 26.235 -40.338 1.00 87.44 380 ALA A O 1
ATOM 2884 N N . ARG A 1 381 ? 26.486 24.360 -39.155 1.00 87.06 381 ARG A N 1
ATOM 2885 C CA . ARG A 1 381 ? 27.920 24.118 -38.903 1.00 87.06 381 ARG A CA 1
ATOM 2886 C C . ARG A 1 381 ? 28.701 23.869 -40.189 1.00 87.06 381 ARG A C 1
ATOM 2888 O O . ARG A 1 381 ? 29.821 24.352 -40.328 1.00 87.06 381 ARG A O 1
ATOM 2895 N N . TYR A 1 382 ? 28.119 23.149 -41.147 1.00 87.56 382 TYR A N 1
ATOM 2896 C CA . TYR A 1 382 ? 28.727 22.952 -42.463 1.00 87.56 382 TYR A CA 1
ATOM 2897 C C . TYR A 1 382 ? 28.890 24.281 -43.214 1.00 87.56 382 TYR A C 1
ATOM 2899 O O . TYR A 1 382 ? 29.938 24.531 -43.811 1.00 87.56 382 TYR A O 1
ATOM 2907 N N . ALA A 1 383 ? 27.887 25.163 -43.153 1.00 87.31 383 ALA A N 1
ATOM 2908 C CA . ALA A 1 383 ? 27.963 26.497 -43.738 1.00 87.31 383 ALA A CA 1
ATOM 2909 C C . ALA A 1 383 ? 29.072 27.346 -43.089 1.00 87.31 383 ALA A C 1
ATOM 2911 O O . ALA A 1 383 ? 29.842 27.974 -43.812 1.00 87.31 383 ALA A O 1
ATOM 2912 N N . GLN A 1 384 ? 29.220 27.292 -41.760 1.00 87.69 384 GLN A N 1
ATOM 2913 C CA . GLN A 1 384 ? 30.307 27.960 -41.026 1.00 87.69 384 GLN A CA 1
ATOM 2914 C C . GLN A 1 384 ? 31.697 27.386 -41.352 1.00 87.69 384 GLN A C 1
ATOM 2916 O O . GLN A 1 384 ? 32.670 28.125 -41.455 1.00 87.69 384 GLN A O 1
ATOM 2921 N N . ALA A 1 385 ? 31.805 26.069 -41.537 1.00 88.50 385 ALA A N 1
ATOM 2922 C CA . ALA A 1 385 ? 33.058 25.395 -41.879 1.00 88.50 385 ALA A CA 1
ATOM 2923 C C . ALA A 1 385 ? 33.517 25.662 -43.321 1.00 88.50 385 ALA A C 1
ATOM 2925 O O . ALA A 1 385 ? 34.698 25.528 -43.642 1.00 88.50 385 ALA A O 1
ATOM 2926 N N . ARG A 1 386 ? 32.588 26.003 -44.221 1.00 88.81 386 ARG A N 1
ATOM 2927 C CA . ARG A 1 386 ? 32.844 26.099 -45.662 1.00 88.81 386 ARG A CA 1
ATOM 2928 C C . ARG A 1 386 ? 33.889 27.165 -46.040 1.00 88.81 386 ARG A C 1
ATOM 2930 O O . ARG A 1 386 ? 34.749 26.824 -46.854 1.00 88.81 386 ARG A O 1
ATOM 2937 N N . PRO A 1 387 ? 33.869 28.404 -45.509 1.00 90.12 387 PRO A N 1
ATOM 2938 C CA . PRO A 1 387 ? 34.926 29.387 -45.759 1.00 90.12 387 PRO A CA 1
ATOM 2939 C C . PRO A 1 387 ? 36.304 28.905 -45.292 1.00 90.12 387 PRO A C 1
ATOM 2941 O O . PRO A 1 387 ? 37.271 29.020 -46.039 1.00 90.12 387 PRO A O 1
ATOM 2944 N N . ILE A 1 388 ? 36.374 28.283 -44.110 1.00 89.38 388 ILE A N 1
ATOM 2945 C CA . ILE A 1 388 ? 37.615 27.735 -43.541 1.00 89.38 388 ILE A CA 1
ATOM 2946 C C . ILE A 1 388 ? 38.166 26.625 -44.441 1.00 89.38 388 ILE A C 1
ATOM 2948 O O . ILE A 1 388 ? 39.339 26.630 -44.800 1.00 89.38 388 ILE A O 1
ATOM 2952 N N . ALA A 1 389 ? 37.307 25.699 -44.869 1.00 89.25 389 ALA A N 1
ATOM 2953 C CA . ALA A 1 389 ? 37.688 24.650 -45.803 1.00 89.25 389 ALA A CA 1
ATOM 2954 C C . ALA A 1 389 ? 38.156 25.229 -47.149 1.00 89.25 389 ALA A C 1
ATOM 2956 O O . ALA A 1 389 ? 39.171 24.800 -47.679 1.00 89.25 389 ALA A O 1
ATOM 2957 N N . ASN A 1 390 ? 37.480 26.239 -47.699 1.00 89.50 390 ASN A N 1
ATOM 2958 C CA . ASN A 1 390 ? 37.938 26.892 -48.928 1.00 89.50 390 ASN A CA 1
ATOM 2959 C C . ASN A 1 390 ? 39.326 27.535 -48.772 1.00 89.50 390 ASN A C 1
ATOM 2961 O O . ASN A 1 390 ? 40.142 27.423 -49.683 1.00 89.50 390 ASN A O 1
ATOM 2965 N N . HIS A 1 391 ? 39.606 28.155 -47.625 1.00 89.44 391 HIS A N 1
ATOM 2966 C CA . HIS A 1 391 ? 40.926 28.705 -47.332 1.00 89.44 391 HIS A CA 1
ATOM 2967 C C . HIS A 1 391 ? 41.995 27.604 -47.237 1.00 89.44 391 HIS A C 1
ATOM 2969 O O . HIS A 1 391 ? 43.010 27.682 -47.923 1.00 89.44 391 HIS A O 1
ATOM 2975 N N . LEU A 1 392 ? 41.727 26.512 -46.512 1.00 88.12 392 LEU A N 1
ATOM 2976 C CA . LEU A 1 392 ? 42.622 25.345 -46.478 1.00 88.12 392 LEU A CA 1
ATOM 2977 C C . LEU A 1 392 ? 42.863 24.761 -47.878 1.00 88.12 392 LEU A C 1
ATOM 2979 O O . LEU A 1 392 ? 43.974 24.353 -48.200 1.00 88.12 392 LEU A O 1
ATOM 2983 N N . ALA A 1 393 ? 41.844 24.750 -48.738 1.00 87.75 393 ALA A N 1
ATOM 2984 C CA . ALA A 1 393 ? 42.007 24.316 -50.120 1.00 87.75 393 ALA A CA 1
ATOM 2985 C C . ALA A 1 393 ? 42.931 25.245 -50.927 1.00 87.75 393 ALA A C 1
ATOM 2987 O O . ALA A 1 393 ? 43.732 24.755 -51.718 1.00 87.75 393 ALA A O 1
ATOM 2988 N N . SER A 1 394 ? 42.873 26.563 -50.698 1.00 86.31 394 SER A N 1
ATOM 2989 C CA . SER A 1 394 ? 43.805 27.520 -51.320 1.00 86.31 394 SER A CA 1
ATOM 2990 C C . SER A 1 394 ? 45.252 27.368 -50.834 1.00 86.31 394 SER A C 1
ATOM 2992 O O . SER A 1 394 ? 46.175 27.662 -51.584 1.00 86.31 394 SER A O 1
ATOM 2994 N N . GLU A 1 395 ? 45.460 26.835 -49.626 1.00 86.44 395 GLU A N 1
ATOM 2995 C CA . GLU A 1 395 ? 46.785 26.478 -49.093 1.00 86.44 395 GLU A CA 1
ATOM 2996 C C . GLU A 1 395 ? 47.324 25.138 -49.647 1.00 86.44 395 GLU A C 1
ATOM 2998 O O . GLU A 1 395 ? 48.405 24.694 -49.259 1.00 86.44 395 GLU A O 1
ATOM 3003 N N . GLY A 1 396 ? 46.584 24.471 -50.542 1.00 84.62 396 GLY A N 1
ATOM 3004 C CA . GLY A 1 396 ? 46.982 23.195 -51.146 1.00 84.62 396 GLY A CA 1
ATOM 3005 C C . GLY A 1 396 ? 46.575 21.951 -50.350 1.00 84.62 396 GLY A C 1
ATOM 3006 O O . GLY A 1 396 ? 47.081 20.862 -50.615 1.00 84.62 396 GLY A O 1
ATOM 3007 N N . PHE A 1 397 ? 45.666 22.075 -49.376 1.00 88.94 397 PHE A N 1
ATOM 3008 C CA . PHE A 1 397 ? 45.082 20.919 -48.693 1.00 88.94 397 PHE A CA 1
ATOM 3009 C C . PHE A 1 397 ? 43.817 20.412 -49.402 1.00 88.94 397 PHE A C 1
ATOM 3011 O O . PHE A 1 397 ? 43.113 21.138 -50.099 1.00 88.94 397 PHE A O 1
ATOM 3018 N N . VAL A 1 398 ? 43.458 19.158 -49.143 1.00 89.31 398 VAL A N 1
ATOM 3019 C CA . VAL A 1 398 ? 42.152 18.575 -49.456 1.00 89.31 398 VAL A CA 1
ATOM 3020 C C . VAL A 1 398 ? 41.344 18.483 -48.154 1.00 89.31 398 VAL A C 1
ATOM 3022 O O . VAL A 1 398 ? 41.494 17.518 -47.395 1.00 89.31 398 VAL A O 1
ATOM 3025 N N . PRO A 1 399 ? 40.512 19.491 -47.838 1.00 89.69 399 PRO A N 1
ATOM 3026 C CA . PRO A 1 399 ? 39.682 19.496 -46.642 1.00 89.69 399 PRO A CA 1
ATOM 3027 C C . PRO A 1 399 ? 38.448 18.597 -46.785 1.00 89.69 399 PRO A C 1
ATOM 3029 O O . PRO A 1 399 ? 37.847 18.462 -47.852 1.00 89.69 399 PRO A O 1
ATOM 3032 N N . VAL A 1 400 ? 38.020 18.034 -45.661 1.00 88.31 400 VAL A N 1
ATOM 3033 C CA . VAL A 1 400 ? 36.831 17.190 -45.529 1.00 88.31 400 VAL A CA 1
ATOM 3034 C C . VAL A 1 400 ? 36.022 17.722 -44.371 1.00 88.31 400 VAL A C 1
ATOM 3036 O O . VAL A 1 400 ? 36.429 17.613 -43.216 1.00 88.31 400 VAL A O 1
ATOM 3039 N N . VAL A 1 401 ? 34.871 18.299 -44.685 1.00 86.12 401 VAL A N 1
ATOM 3040 C CA . VAL A 1 401 ? 33.986 18.885 -43.683 1.00 86.12 401 VAL A CA 1
ATOM 3041 C C . VAL A 1 401 ? 32.968 17.842 -43.235 1.00 86.12 401 VAL A C 1
ATOM 3043 O O . VAL A 1 401 ? 32.193 17.326 -44.0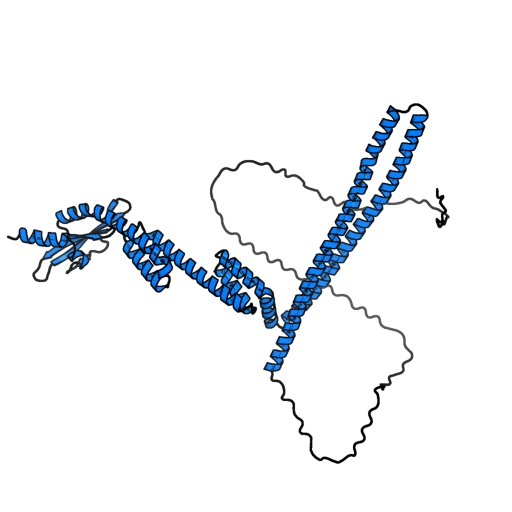37 1.00 86.12 401 VAL A O 1
ATOM 3046 N N . GLY A 1 402 ? 32.977 17.539 -41.943 1.00 83.50 402 GLY A N 1
ATOM 3047 C CA . GLY A 1 402 ? 31.940 16.804 -41.233 1.00 83.50 402 GLY A CA 1
ATOM 3048 C C . GLY A 1 402 ? 31.197 17.700 -40.239 1.00 83.50 402 GLY A C 1
ATOM 3049 O O . GLY A 1 402 ? 31.506 18.879 -40.075 1.00 83.50 402 GLY A O 1
ATOM 3050 N N . ASP A 1 403 ? 30.217 17.125 -39.545 1.00 82.88 403 ASP A N 1
ATOM 3051 C CA . ASP A 1 403 ? 29.440 17.823 -38.515 1.00 82.88 403 ASP A CA 1
ATOM 3052 C C . ASP A 1 403 ? 30.324 18.171 -37.299 1.00 82.88 403 ASP A C 1
ATOM 3054 O O . ASP A 1 403 ? 30.630 17.312 -36.470 1.00 82.88 403 ASP A O 1
ATOM 3058 N N . GLY A 1 404 ? 30.784 19.428 -37.246 1.00 83.88 404 GLY A N 1
ATOM 3059 C CA . GLY A 1 404 ? 31.663 19.969 -36.202 1.00 83.88 404 GLY A CA 1
ATOM 3060 C C . GLY A 1 404 ? 33.130 19.523 -36.276 1.00 83.88 404 GLY A C 1
ATOM 3061 O O . GLY A 1 404 ? 33.860 19.684 -35.299 1.00 83.88 404 GLY A O 1
ATOM 3062 N N . ARG A 1 405 ? 33.583 18.966 -37.409 1.00 88.88 405 ARG A N 1
ATOM 3063 C CA . ARG A 1 405 ? 34.985 18.561 -37.621 1.00 88.88 405 ARG A CA 1
ATOM 3064 C C . ARG A 1 405 ? 35.426 18.793 -39.066 1.00 88.88 405 ARG A C 1
ATOM 3066 O O . ARG A 1 405 ? 34.712 18.401 -39.980 1.00 88.88 405 ARG A O 1
ATOM 3073 N N . ILE A 1 406 ? 36.616 19.349 -39.276 1.00 89.31 406 ILE A N 1
ATOM 3074 C CA . ILE A 1 406 ? 37.267 19.481 -40.588 1.00 89.31 406 ILE A CA 1
ATOM 3075 C C . ILE A 1 406 ? 38.567 18.676 -40.555 1.00 89.31 406 ILE A C 1
ATOM 3077 O O . ILE A 1 406 ? 39.398 18.878 -39.675 1.00 89.31 406 ILE A O 1
ATOM 3081 N N . GLU A 1 407 ? 38.755 17.752 -41.492 1.00 89.81 407 GLU A N 1
ATOM 3082 C CA . GLU A 1 407 ? 40.023 17.032 -41.685 1.00 89.81 407 GLU A CA 1
ATOM 3083 C C . GLU A 1 407 ? 40.752 17.635 -42.891 1.00 89.81 407 GLU A C 1
ATOM 3085 O O . GLU A 1 407 ? 40.174 17.668 -43.973 1.00 89.81 407 GLU A O 1
ATOM 3090 N N . ALA A 1 408 ? 41.991 18.104 -42.734 1.00 90.19 408 ALA A N 1
ATOM 3091 C CA . ALA A 1 408 ? 42.796 18.665 -43.819 1.00 90.19 408 ALA A CA 1
ATOM 3092 C C . ALA A 1 408 ? 43.897 17.683 -44.233 1.00 90.19 408 ALA A C 1
ATOM 3094 O O . ALA A 1 408 ? 44.812 17.388 -43.458 1.00 90.19 408 ALA A O 1
ATOM 3095 N N . TRP A 1 409 ? 43.796 17.170 -45.457 1.00 89.88 409 TRP A N 1
ATOM 3096 C CA . TRP A 1 409 ? 44.734 16.196 -46.008 1.00 89.88 409 TRP A CA 1
ATOM 3097 C C . TRP A 1 409 ? 45.734 16.875 -46.941 1.00 89.88 409 TRP A C 1
ATOM 3099 O O . TRP A 1 409 ? 45.340 17.708 -47.749 1.00 89.88 409 TRP A O 1
ATOM 3109 N N . LYS A 1 410 ? 47.012 16.510 -46.858 1.00 89.00 410 LYS A N 1
ATOM 3110 C CA . LYS A 1 410 ? 48.079 17.036 -47.716 1.00 89.00 410 LYS A CA 1
ATOM 3111 C C . LYS A 1 410 ? 48.705 15.918 -48.537 1.00 89.00 410 LYS A C 1
ATOM 3113 O O . LYS A 1 410 ? 48.967 14.834 -48.012 1.00 89.00 410 LYS A O 1
ATOM 3118 N N . GLU A 1 411 ? 48.940 16.184 -49.813 1.00 86.25 411 GLU A N 1
ATOM 3119 C CA . GLU A 1 411 ? 49.704 15.300 -50.691 1.00 86.25 411 GLU A CA 1
ATOM 3120 C C . GLU A 1 411 ? 51.192 15.358 -50.307 1.00 86.25 411 GLU A C 1
ATOM 3122 O O . GLU A 1 411 ? 51.760 16.439 -50.156 1.00 86.25 411 GLU A O 1
ATOM 3127 N N . ILE A 1 412 ? 51.811 14.195 -50.094 1.00 84.25 412 ILE A N 1
ATOM 3128 C CA . ILE A 1 412 ? 53.228 14.077 -49.709 1.00 84.25 412 ILE A CA 1
ATOM 3129 C C . ILE A 1 412 ? 54.085 13.757 -50.934 1.00 84.25 412 ILE A C 1
ATOM 3131 O O . ILE A 1 412 ? 55.172 14.304 -51.094 1.00 84.25 412 ILE A O 1
ATOM 3135 N N . SER A 1 413 ? 53.612 12.848 -51.789 1.00 77.25 413 SER A N 1
ATOM 3136 C CA . SER A 1 413 ? 54.324 12.429 -52.994 1.00 77.25 413 SER A CA 1
ATOM 3137 C C . SER A 1 413 ? 53.378 11.822 -54.026 1.00 77.25 413 SER A C 1
ATOM 3139 O O . SER A 1 413 ? 52.372 11.194 -53.677 1.00 77.25 413 SER A O 1
ATOM 3141 N N . ARG A 1 414 ? 53.729 11.990 -55.305 1.00 75.50 414 ARG A N 1
ATOM 3142 C CA . ARG A 1 414 ? 53.010 11.437 -56.454 1.00 75.50 414 ARG A CA 1
ATOM 3143 C C . ARG A 1 414 ? 53.975 10.623 -57.304 1.00 75.50 414 ARG A C 1
ATOM 3145 O O . ARG A 1 414 ? 54.835 11.184 -57.975 1.00 75.50 414 ARG A O 1
ATOM 3152 N N . ASN A 1 415 ? 53.826 9.301 -57.270 1.00 72.69 415 ASN A N 1
ATOM 3153 C CA . ASN A 1 415 ? 54.716 8.375 -57.967 1.00 72.69 415 ASN A CA 1
ATOM 3154 C C . ASN A 1 415 ? 53.902 7.511 -58.949 1.00 72.69 415 ASN A C 1
ATOM 3156 O O . ASN A 1 415 ? 52.672 7.472 -58.888 1.00 72.69 415 ASN A O 1
ATOM 3160 N N . SER A 1 416 ? 54.579 6.746 -59.809 1.00 60.72 416 SER A N 1
ATOM 3161 C CA . SER A 1 416 ? 53.962 5.771 -60.731 1.00 60.72 416 SER A CA 1
ATOM 3162 C C . SER A 1 416 ? 53.097 4.700 -60.038 1.00 60.72 416 SER A C 1
ATOM 3164 O O . SER A 1 416 ? 52.283 4.055 -60.692 1.00 60.72 416 SER A O 1
ATOM 3166 N N . HIS A 1 417 ? 53.234 4.536 -58.717 1.00 59.88 417 HIS A N 1
ATOM 3167 C CA . HIS A 1 417 ? 52.477 3.594 -57.884 1.00 59.88 417 HIS A CA 1
ATOM 3168 C C . HIS A 1 417 ? 51.313 4.225 -57.091 1.00 59.88 417 HIS A C 1
ATOM 3170 O O . HIS A 1 417 ? 50.690 3.534 -56.286 1.00 59.88 417 HIS A O 1
ATOM 3176 N N . GLY A 1 418 ? 51.016 5.515 -57.288 1.00 69.56 418 GLY A N 1
ATOM 3177 C CA . GLY A 1 418 ? 49.917 6.226 -56.623 1.00 69.56 418 GLY A CA 1
ATOM 3178 C C . GLY A 1 418 ? 50.357 7.464 -55.835 1.00 69.56 418 GLY A C 1
ATOM 3179 O O . GLY A 1 418 ? 51.540 7.809 -55.779 1.00 69.56 418 GLY A O 1
ATOM 3180 N N . THR A 1 419 ? 49.380 8.144 -55.233 1.00 78.44 419 THR A N 1
ATOM 3181 C CA . THR A 1 419 ? 49.583 9.373 -54.452 1.00 78.44 419 THR A CA 1
ATOM 3182 C C . THR A 1 419 ? 49.550 9.075 -52.955 1.00 78.44 419 THR A C 1
ATOM 3184 O O . THR A 1 419 ? 48.564 8.532 -52.463 1.00 78.44 419 THR A O 1
ATOM 3187 N N . ALA A 1 420 ? 50.584 9.465 -52.208 1.00 83.50 420 ALA A N 1
ATOM 3188 C CA . ALA A 1 420 ? 50.602 9.353 -50.751 1.00 83.50 420 ALA A CA 1
ATOM 3189 C C . ALA A 1 420 ? 50.042 10.619 -50.085 1.00 83.50 420 ALA A C 1
ATOM 3191 O O . ALA A 1 420 ? 50.411 11.738 -50.440 1.00 83.50 420 ALA A O 1
ATOM 3192 N N . TRP A 1 421 ? 49.188 10.437 -49.078 1.00 86.62 421 TRP A N 1
ATOM 3193 C CA . TRP A 1 421 ? 48.499 11.511 -48.362 1.00 86.62 421 TRP A CA 1
ATOM 3194 C C . TRP A 1 421 ? 48.787 11.452 -46.865 1.00 86.62 421 TRP A C 1
ATOM 3196 O O . TRP A 1 421 ? 48.829 10.364 -46.291 1.00 86.62 421 TRP A O 1
ATOM 3206 N N . THR A 1 422 ? 48.913 12.606 -46.214 1.00 88.31 422 THR A N 1
ATOM 3207 C CA . THR A 1 422 ? 48.956 12.723 -44.749 1.00 88.31 422 THR A CA 1
ATOM 3208 C C . THR A 1 422 ? 47.784 13.549 -44.240 1.00 88.31 422 THR A C 1
ATOM 3210 O O . THR A 1 422 ? 47.387 14.527 -44.874 1.00 88.31 422 THR A O 1
ATOM 3213 N N . LEU A 1 423 ? 47.219 13.166 -43.097 1.00 88.56 423 LEU A N 1
ATOM 3214 C CA . LEU A 1 423 ? 46.333 14.035 -42.330 1.00 88.56 423 LEU A CA 1
ATOM 3215 C C . LEU A 1 423 ? 47.205 15.036 -41.569 1.00 88.56 423 LEU A C 1
ATOM 3217 O O . LEU A 1 423 ? 47.873 14.653 -40.613 1.00 88.56 423 LEU A O 1
ATOM 3221 N N . ASP A 1 424 ? 47.207 16.293 -42.003 1.00 86.56 424 ASP A N 1
ATOM 3222 C CA . ASP A 1 424 ? 48.078 17.333 -41.441 1.00 86.56 424 ASP A CA 1
ATOM 3223 C C . ASP A 1 424 ? 47.397 18.063 -40.278 1.00 86.56 424 ASP A C 1
ATOM 3225 O O . ASP A 1 424 ? 47.961 18.205 -39.195 1.00 86.56 424 ASP A O 1
ATOM 3229 N N . ARG A 1 425 ? 46.136 18.472 -40.479 1.00 87.81 425 ARG A N 1
ATOM 3230 C CA . ARG A 1 425 ? 45.367 19.249 -39.495 1.00 87.81 425 ARG A CA 1
ATOM 3231 C C . ARG A 1 425 ? 43.987 18.653 -39.283 1.00 87.81 425 ARG A C 1
ATOM 3233 O O . ARG A 1 425 ? 43.335 18.189 -40.221 1.00 87.81 425 ARG A O 1
ATOM 3240 N N . VAL A 1 426 ? 43.506 18.724 -38.048 1.00 88.88 426 VAL A N 1
ATOM 3241 C CA . VAL A 1 426 ? 42.107 18.459 -37.716 1.00 88.88 426 VAL A CA 1
ATOM 3242 C C . VAL A 1 426 ? 41.564 19.683 -37.006 1.00 88.88 426 VAL A C 1
ATOM 3244 O O . VAL A 1 426 ? 42.085 20.074 -35.975 1.00 88.88 426 VAL A O 1
ATOM 3247 N N . MET A 1 427 ? 40.513 20.299 -37.529 1.00 89.19 427 MET A N 1
ATOM 3248 C CA . MET A 1 427 ? 39.822 21.375 -36.824 1.00 89.19 427 MET A CA 1
ATOM 3249 C C . MET A 1 427 ? 38.542 20.831 -36.208 1.00 89.19 427 MET A C 1
ATOM 3251 O O . MET A 1 427 ? 37.794 20.109 -36.868 1.00 89.19 427 MET A O 1
ATOM 3255 N N . VAL A 1 428 ? 38.281 21.167 -34.950 1.00 88.94 428 VAL A N 1
ATOM 3256 C CA . VAL A 1 428 ? 37.087 20.730 -34.219 1.00 88.94 428 VAL A CA 1
ATOM 3257 C C . VAL A 1 428 ? 36.342 21.956 -33.715 1.00 88.94 428 VAL A C 1
ATOM 3259 O O . VAL A 1 428 ? 36.944 22.890 -33.185 1.00 88.94 428 VAL A O 1
ATOM 3262 N N . LEU A 1 429 ? 35.023 21.955 -33.883 1.00 84.50 429 LEU A N 1
ATOM 3263 C CA . LEU A 1 429 ? 34.159 22.993 -33.344 1.00 84.50 429 LEU A CA 1
ATOM 3264 C C . LEU A 1 429 ? 34.027 22.799 -31.827 1.00 84.50 429 LEU A C 1
ATOM 3266 O O . LEU A 1 429 ? 33.487 21.788 -31.372 1.00 84.50 429 LEU A O 1
ATOM 3270 N N . ARG A 1 430 ? 34.529 23.758 -31.042 1.00 83.88 430 ARG A N 1
ATOM 3271 C CA . ARG A 1 430 ? 34.384 23.797 -29.580 1.00 83.88 430 ARG A CA 1
ATOM 3272 C C . ARG A 1 430 ? 33.692 25.101 -29.178 1.00 83.88 430 ARG A C 1
ATOM 3274 O O . ARG A 1 430 ? 34.273 26.180 -29.327 1.00 83.88 430 ARG A O 1
ATOM 3281 N N . GLY A 1 431 ? 32.466 24.992 -28.667 1.00 80.12 431 GLY A N 1
ATOM 3282 C CA . GLY A 1 431 ? 31.585 26.150 -28.488 1.00 80.12 431 GLY A CA 1
ATOM 3283 C C . GLY A 1 431 ? 31.281 26.786 -29.845 1.00 80.12 431 GLY A C 1
ATOM 3284 O O . GLY A 1 431 ? 30.912 26.082 -30.782 1.00 80.12 431 GLY A O 1
ATOM 3285 N N . GLU A 1 432 ? 31.519 28.090 -29.969 1.00 78.56 432 GLU A N 1
ATOM 3286 C CA . GLU A 1 432 ? 31.313 28.855 -31.210 1.00 78.56 432 GLU A CA 1
ATOM 3287 C C . GLU A 1 432 ? 32.585 28.996 -32.069 1.00 78.56 432 GLU A C 1
ATOM 3289 O O . GLU A 1 432 ? 32.570 29.633 -33.118 1.00 78.56 432 GLU A O 1
ATOM 3294 N N . SER A 1 433 ? 33.704 28.395 -31.644 1.00 84.50 433 SER A N 1
ATOM 3295 C CA . SER A 1 433 ? 35.012 28.570 -32.290 1.00 84.50 433 SER A CA 1
ATOM 3296 C C . SER A 1 433 ? 35.554 27.269 -32.885 1.00 84.50 433 SER A C 1
ATOM 3298 O O . SER A 1 433 ? 35.534 26.212 -32.247 1.00 84.50 433 SER A O 1
ATOM 3300 N N . TRP A 1 434 ? 36.087 27.348 -34.105 1.00 87.31 434 TRP A N 1
ATOM 3301 C CA . TRP A 1 434 ? 36.848 26.260 -34.717 1.00 87.31 434 TRP A CA 1
ATOM 3302 C C . TRP A 1 434 ? 38.281 26.286 -34.195 1.00 87.31 434 TRP A C 1
ATOM 3304 O O . TRP A 1 434 ? 39.007 27.252 -34.417 1.00 87.31 434 TRP A O 1
ATOM 3314 N N . LYS A 1 435 ? 38.695 25.222 -33.505 1.00 87.62 435 LYS A N 1
ATOM 3315 C CA . LYS A 1 435 ? 40.048 25.099 -32.955 1.00 87.62 435 LYS A CA 1
ATOM 3316 C C . LYS A 1 435 ? 40.846 24.084 -33.757 1.00 87.62 435 LYS A C 1
ATOM 3318 O O . LYS A 1 435 ? 40.361 22.982 -34.011 1.00 87.62 435 LYS A O 1
ATOM 3323 N N . THR A 1 436 ? 42.058 24.461 -34.152 1.00 87.06 436 THR A N 1
ATOM 3324 C CA . THR A 1 436 ? 42.999 23.561 -34.824 1.00 87.06 436 THR A CA 1
ATOM 3325 C C . THR A 1 436 ? 43.645 22.645 -33.799 1.00 87.06 436 THR A C 1
ATOM 3327 O O . THR A 1 436 ? 44.213 23.097 -32.809 1.00 87.06 436 THR A O 1
ATOM 3330 N N . GLU A 1 437 ? 43.574 21.352 -34.060 1.00 84.75 437 GLU A N 1
ATOM 3331 C CA . GLU A 1 437 ? 44.241 20.300 -33.316 1.00 84.75 437 GLU A CA 1
ATOM 3332 C C . GLU A 1 437 ? 45.211 19.590 -34.264 1.00 84.75 437 GLU A C 1
ATOM 3334 O O . GLU A 1 437 ? 44.873 19.243 -35.404 1.00 84.75 437 GLU A O 1
ATOM 3339 N N . THR A 1 438 ? 46.437 19.364 -33.800 1.00 75.38 438 THR A N 1
ATOM 3340 C CA . THR A 1 438 ? 47.337 18.429 -34.469 1.00 75.38 438 THR A CA 1
ATOM 3341 C C . THR A 1 438 ? 46.824 17.009 -34.227 1.00 75.38 438 THR A C 1
ATOM 3343 O O . THR A 1 438 ? 46.393 16.676 -33.115 1.00 75.38 438 THR A O 1
ATOM 3346 N N . PRO A 1 439 ? 46.806 16.146 -35.254 1.00 74.38 439 PRO A N 1
ATOM 3347 C CA . PRO A 1 439 ? 46.386 14.770 -35.064 1.00 74.38 439 PRO A CA 1
ATOM 3348 C C . PRO A 1 439 ? 47.326 14.096 -34.059 1.00 74.38 439 PRO A C 1
ATOM 3350 O O . PRO A 1 439 ? 48.543 14.122 -34.214 1.00 74.38 439 PRO A O 1
ATOM 3353 N N . ARG A 1 440 ? 46.752 13.475 -33.018 1.00 68.06 440 ARG A N 1
ATOM 3354 C CA . ARG A 1 440 ? 47.513 12.811 -31.939 1.00 68.06 440 ARG A CA 1
ATOM 3355 C C . ARG A 1 440 ? 48.454 11.709 -32.444 1.00 68.06 440 ARG A C 1
ATOM 3357 O O . ARG A 1 440 ? 49.386 11.340 -31.743 1.00 68.06 440 ARG A O 1
ATOM 3364 N N . VAL A 1 441 ? 48.179 11.173 -33.632 1.00 72.81 441 VAL A N 1
ATOM 3365 C CA . VAL A 1 441 ? 48.989 10.168 -34.325 1.00 72.81 441 VAL A CA 1
ATOM 3366 C C . VAL A 1 441 ? 49.123 10.609 -35.785 1.00 72.81 441 VAL A C 1
ATOM 3368 O O . VAL A 1 441 ? 48.097 10.949 -36.384 1.00 72.81 441 VAL A O 1
ATOM 3371 N N . PRO A 1 442 ? 50.328 10.600 -36.381 1.00 73.75 442 PRO A N 1
ATOM 3372 C CA . PRO A 1 442 ? 50.494 10.884 -37.802 1.00 73.75 442 PRO A CA 1
ATOM 3373 C C . PRO A 1 442 ? 49.772 9.812 -38.629 1.00 73.75 442 PRO A C 1
ATOM 3375 O O . PRO A 1 442 ? 50.082 8.625 -38.540 1.00 73.75 442 PRO A O 1
ATOM 3378 N N . VAL A 1 443 ? 48.778 10.220 -39.423 1.00 81.69 443 VAL A N 1
ATOM 3379 C CA . VAL A 1 443 ? 48.007 9.307 -40.280 1.00 81.69 443 VAL A CA 1
ATOM 3380 C C . VAL A 1 443 ? 48.425 9.517 -41.727 1.00 81.69 443 VAL A C 1
ATOM 3382 O O . VAL A 1 443 ? 47.969 10.460 -42.371 1.00 81.69 443 VAL A O 1
ATOM 3385 N N . THR A 1 444 ? 49.240 8.605 -42.254 1.00 82.50 444 THR A N 1
ATOM 3386 C CA . THR A 1 444 ? 49.585 8.547 -43.678 1.00 82.50 444 THR A CA 1
ATOM 3387 C C . THR A 1 444 ? 48.806 7.434 -44.373 1.00 82.50 444 THR A C 1
ATOM 3389 O O . THR A 1 444 ? 48.572 6.360 -43.816 1.00 82.50 444 THR A O 1
ATOM 3392 N N . ARG A 1 445 ? 48.331 7.693 -45.593 1.00 82.44 445 ARG A N 1
ATOM 3393 C CA . ARG A 1 445 ? 47.560 6.732 -46.389 1.00 82.44 445 ARG A CA 1
ATOM 3394 C C . ARG A 1 445 ? 47.989 6.773 -47.849 1.00 82.44 445 ARG A C 1
ATOM 3396 O O . ARG A 1 445 ? 48.173 7.847 -48.412 1.00 82.44 445 ARG A O 1
ATOM 3403 N N . ARG A 1 446 ? 48.090 5.593 -48.470 1.00 78.94 446 ARG A N 1
ATOM 3404 C CA . ARG A 1 446 ? 48.277 5.449 -49.928 1.00 78.94 446 ARG A CA 1
ATOM 3405 C C . ARG A 1 446 ? 47.011 5.781 -50.715 1.00 78.94 446 ARG A C 1
ATOM 3407 O O . ARG A 1 446 ? 47.086 6.156 -51.872 1.00 78.94 446 ARG A O 1
ATOM 3414 N N . GLU A 1 447 ? 45.853 5.664 -50.074 1.00 78.31 447 GLU A N 1
ATOM 3415 C CA . GLU A 1 447 ? 44.570 6.048 -50.650 1.00 78.31 447 GLU A CA 1
ATOM 3416 C C . GLU A 1 447 ? 43.769 6.863 -49.640 1.00 78.31 447 GLU A C 1
ATOM 3418 O O . GLU A 1 447 ? 43.615 6.487 -48.470 1.00 78.31 447 GLU A O 1
ATOM 3423 N N . LEU A 1 448 ? 43.232 7.992 -50.100 1.00 80.56 448 LEU A N 1
ATOM 3424 C CA . LEU A 1 448 ? 42.313 8.783 -49.295 1.00 80.56 448 LEU A CA 1
ATOM 3425 C C . LEU A 1 448 ? 41.030 7.987 -49.018 1.00 80.56 448 LEU A C 1
ATOM 3427 O O . LEU A 1 448 ? 40.554 7.275 -49.902 1.00 80.56 448 LEU A O 1
ATOM 3431 N N . PRO A 1 449 ? 40.417 8.120 -47.829 1.00 79.31 449 PRO A N 1
ATOM 3432 C CA . PRO A 1 449 ? 39.125 7.496 -47.565 1.00 79.31 449 PRO A CA 1
ATOM 3433 C C . PRO A 1 449 ? 38.083 7.909 -48.619 1.00 79.31 449 PRO A C 1
ATOM 3435 O O . PRO A 1 449 ? 38.057 9.070 -49.022 1.00 79.31 449 PRO A O 1
ATOM 3438 N N . LYS A 1 450 ? 37.163 7.009 -49.005 1.00 80.56 450 LYS A N 1
ATOM 3439 C CA . LYS A 1 450 ? 36.120 7.286 -50.023 1.00 80.56 450 LYS A CA 1
ATOM 3440 C C . LYS A 1 450 ? 35.365 8.605 -49.790 1.00 80.56 450 LYS A C 1
ATOM 3442 O O . LYS A 1 450 ? 35.107 9.351 -50.725 1.00 80.56 450 LYS A O 1
ATOM 3447 N N . ARG A 1 451 ? 35.073 8.944 -48.527 1.00 77.19 451 ARG A N 1
ATOM 3448 C CA . ARG A 1 451 ? 34.430 10.221 -48.145 1.00 77.19 451 ARG A CA 1
ATOM 3449 C C . ARG A 1 451 ? 35.231 11.471 -48.544 1.00 77.19 451 ARG A C 1
ATOM 3451 O O . ARG A 1 451 ? 34.644 12.519 -48.769 1.00 77.19 451 ARG A O 1
ATOM 3458 N N . VAL A 1 452 ? 36.556 11.358 -48.604 1.00 79.00 452 VAL A N 1
ATOM 3459 C CA . VAL A 1 452 ? 37.482 12.435 -48.977 1.00 79.00 452 VAL A CA 1
ATOM 3460 C C . VAL A 1 452 ? 37.621 12.516 -50.490 1.00 79.00 452 VAL A C 1
ATOM 3462 O O . VAL A 1 452 ? 37.576 13.610 -51.041 1.00 79.00 452 VAL A O 1
ATOM 3465 N N . GLN A 1 453 ? 37.715 11.365 -51.162 1.00 80.00 453 GLN A N 1
ATOM 3466 C CA . GLN A 1 453 ? 37.728 11.289 -52.626 1.00 80.00 453 GLN A CA 1
ATOM 3467 C C . GLN A 1 453 ? 36.445 11.878 -53.233 1.00 80.00 453 GLN A C 1
ATOM 3469 O O . GLN A 1 453 ? 36.487 12.558 -54.248 1.00 80.00 453 GLN A O 1
ATOM 3474 N N . ASN A 1 454 ? 35.309 11.695 -52.556 1.00 80.62 454 ASN A N 1
ATOM 3475 C CA . ASN A 1 454 ? 34.025 12.269 -52.960 1.00 80.62 454 ASN A CA 1
ATOM 3476 C C . ASN A 1 454 ? 33.860 13.745 -52.558 1.00 80.62 454 ASN A C 1
ATOM 3478 O O . ASN A 1 454 ? 32.804 14.334 -52.794 1.00 80.62 454 ASN A O 1
ATOM 3482 N N . SER A 1 455 ? 34.861 14.354 -51.915 1.00 81.00 455 SER A N 1
ATOM 3483 C CA . SER A 1 455 ? 34.788 15.765 -51.549 1.00 81.00 455 SER A CA 1
ATOM 3484 C C . SER A 1 455 ? 34.961 16.645 -52.786 1.00 81.00 455 SER A C 1
ATOM 3486 O O . SER A 1 455 ? 35.778 16.384 -53.670 1.00 81.00 455 SER A O 1
ATOM 3488 N N . ARG A 1 456 ? 34.224 17.757 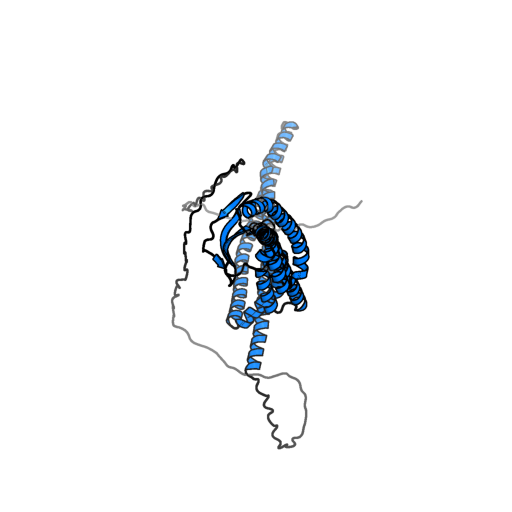-52.831 1.00 82.62 456 ARG A N 1
ATOM 3489 C CA . ARG A 1 456 ? 34.350 18.726 -53.929 1.00 82.62 456 ARG A CA 1
ATOM 3490 C C . ARG A 1 456 ? 35.765 19.301 -54.047 1.00 82.62 456 ARG A C 1
ATOM 3492 O O . ARG A 1 456 ? 36.207 19.619 -55.144 1.00 82.62 456 ARG A O 1
ATOM 3499 N N . TRP A 1 457 ? 36.462 19.435 -52.916 1.00 84.69 457 TRP A N 1
ATOM 3500 C CA . TRP A 1 457 ? 37.803 20.007 -52.871 1.00 84.69 457 TRP A CA 1
ATOM 3501 C C . TRP A 1 457 ? 38.843 19.035 -53.414 1.00 84.69 457 TRP A C 1
ATOM 3503 O O . TRP A 1 457 ? 39.777 19.481 -54.064 1.00 84.69 457 TRP A O 1
ATOM 3513 N N . PHE A 1 458 ? 38.648 17.723 -53.251 1.00 83.50 458 PHE A N 1
ATOM 3514 C CA . PHE A 1 458 ? 39.490 16.724 -53.908 1.00 83.50 458 PHE A CA 1
ATOM 3515 C C . PHE A 1 458 ? 39.371 16.799 -55.435 1.00 83.50 458 PHE A C 1
ATOM 3517 O O . PHE A 1 458 ? 40.380 16.836 -56.136 1.00 83.50 458 PHE A O 1
ATOM 3524 N N . ASN A 1 459 ? 38.143 16.898 -55.953 1.00 79.56 459 ASN A N 1
ATOM 3525 C CA . ASN A 1 459 ? 37.916 17.043 -57.392 1.00 79.56 459 ASN A CA 1
ATOM 3526 C C . ASN A 1 459 ? 38.519 18.345 -57.935 1.00 79.56 459 ASN A C 1
ATOM 3528 O O . ASN A 1 459 ? 39.152 18.330 -58.987 1.00 79.56 459 ASN A O 1
ATOM 3532 N N . HIS A 1 460 ? 38.388 19.445 -57.188 1.00 75.62 460 HIS A N 1
ATOM 3533 C CA . HIS A 1 460 ? 38.965 20.732 -57.570 1.00 75.62 460 HIS A CA 1
ATOM 3534 C C . HIS A 1 460 ? 40.502 20.731 -57.525 1.00 75.62 460 HIS A C 1
ATOM 3536 O O . HIS A 1 460 ? 41.147 21.221 -58.450 1.00 75.62 460 HIS A O 1
ATOM 3542 N N . HIS A 1 461 ? 41.092 20.112 -56.499 1.00 76.88 461 HIS A N 1
ATOM 3543 C CA . HIS A 1 461 ? 42.536 19.909 -56.372 1.00 76.88 461 HIS A CA 1
ATOM 3544 C C . HIS A 1 461 ? 43.089 19.091 -57.549 1.00 76.88 461 HIS A C 1
ATOM 3546 O O . HIS A 1 461 ? 44.116 19.437 -58.129 1.00 76.88 461 HIS A O 1
ATOM 3552 N N . ARG A 1 462 ? 42.364 18.047 -57.974 1.00 73.19 462 ARG A N 1
ATOM 3553 C CA . ARG A 1 462 ? 42.734 17.235 -59.140 1.00 73.19 462 ARG A CA 1
ATOM 3554 C C . ARG A 1 462 ? 42.642 18.017 -60.456 1.00 73.19 462 ARG A C 1
ATOM 3556 O O . ARG A 1 462 ? 43.530 17.865 -61.288 1.00 73.19 462 ARG A O 1
ATOM 3563 N N . SER A 1 463 ? 41.613 18.852 -60.638 1.00 68.00 463 SER A N 1
ATOM 3564 C CA . SER A 1 463 ? 41.446 19.673 -61.850 1.00 68.00 463 SER A CA 1
ATOM 3565 C C . SER A 1 463 ? 42.413 20.862 -61.930 1.00 68.00 463 SER A C 1
ATOM 3567 O O . SER A 1 463 ? 42.849 21.223 -63.021 1.00 68.00 463 SER A O 1
ATOM 3569 N N . GLY A 1 464 ? 42.773 21.459 -60.788 1.00 62.16 464 GLY A N 1
ATOM 3570 C CA . GLY A 1 464 ? 43.721 22.576 -60.723 1.00 62.16 464 GLY A CA 1
ATOM 3571 C C . GLY A 1 464 ? 45.147 22.157 -61.084 1.00 62.16 464 GLY A C 1
ATOM 3572 O O . GLY A 1 464 ? 45.827 22.869 -61.813 1.00 62.16 464 GLY A O 1
ATOM 3573 N N . GLN A 1 465 ? 45.568 20.956 -60.671 1.00 58.59 465 GLN A N 1
ATOM 3574 C CA . GLN A 1 465 ? 46.882 20.407 -61.031 1.00 58.59 465 GLN A CA 1
ATOM 3575 C C . GLN A 1 465 ? 46.997 20.013 -62.514 1.00 58.59 465 GLN A C 1
ATOM 3577 O O . GLN A 1 465 ? 48.090 20.053 -63.070 1.00 58.59 465 GLN A O 1
ATOM 3582 N N . SER A 1 466 ? 45.897 19.634 -63.178 1.00 52.91 466 SER A N 1
ATOM 3583 C CA . SER A 1 466 ? 45.908 19.380 -64.629 1.00 52.91 466 SER A CA 1
ATOM 3584 C C . SER A 1 466 ? 46.006 20.657 -65.468 1.00 52.91 466 SER A C 1
ATOM 3586 O O . SER A 1 466 ? 46.471 20.585 -66.598 1.00 52.91 466 SER A O 1
ATOM 3588 N N . ALA A 1 467 ? 45.605 21.810 -64.923 1.00 49.62 467 ALA A N 1
ATOM 3589 C CA . ALA A 1 467 ? 45.722 23.106 -65.594 1.00 49.62 467 ALA A CA 1
ATOM 3590 C C . ALA A 1 467 ? 47.111 23.751 -65.424 1.00 49.62 467 ALA A C 1
ATOM 3592 O O . ALA A 1 467 ? 47.492 24.584 -66.235 1.00 49.62 467 ALA A O 1
ATOM 3593 N N . SER A 1 468 ? 47.880 23.363 -64.399 1.00 48.47 468 SER A N 1
ATOM 3594 C CA . SER A 1 468 ? 49.256 23.835 -64.170 1.00 48.47 468 SER A CA 1
ATOM 3595 C C . SER A 1 468 ? 50.339 22.939 -64.792 1.00 48.47 468 SER A C 1
ATOM 3597 O O . SER A 1 468 ? 51.521 23.187 -64.576 1.00 48.47 468 SER A O 1
ATOM 3599 N N . ALA A 1 469 ? 49.951 21.861 -65.481 1.00 43.09 469 ALA A N 1
ATOM 3600 C CA . ALA A 1 469 ? 50.852 20.879 -66.095 1.00 43.09 469 ALA A CA 1
ATOM 3601 C C . ALA A 1 469 ? 50.804 20.890 -67.639 1.00 43.09 469 ALA A C 1
ATOM 3603 O O . ALA A 1 469 ? 51.258 19.931 -68.264 1.00 43.09 469 ALA A O 1
ATOM 3604 N N . GLN A 1 470 ? 50.240 21.947 -68.237 1.00 36.84 470 GLN A N 1
ATOM 3605 C CA . GLN A 1 470 ? 50.277 22.224 -69.677 1.00 36.84 470 GLN A CA 1
ATOM 3606 C C . GLN A 1 470 ? 51.161 23.427 -69.978 1.00 36.84 470 GLN A C 1
ATOM 3608 O O . GLN A 1 470 ? 51.095 24.403 -69.196 1.00 36.84 470 GLN A O 1
#

Sequence (470 aa):
MESPMPFHSTRRCRSLCCNNAIQDCSTPYLPTFSIEANSELQIANGAIPNSQFAIPQEESMNSTTTLVCTTPTLPTVVASGEEEKKNAPELAALEASVAFATIQSKAEYSTELPACQIATAPTLEEIEHEIAAAARQRIEAAMHDLNETRARIERERNARDTALRAAQERVGKTRAELDGLAGERAELERRAETFLTGDALKATTEKIHLAFNVRQLELEDALAVAEADAQEMQTQIQAALISDALELQLAEQYLAQLETAAPEVATNVRLAATAHENLTTALQAMKDGLLHDAEILLAKAKAGNADAARVAEAEKILAEARQAKTARDFVARINANVDQPGAVRRIRRLIEEAERAGMANLVTPHANRVLETARHAANARYAQARPIANHLASEGFVPVVGDGRIEAWKEISRNSHGTAWTLDRVMVLRGESWKTETPRVPVTRRELPKRVQNSRWFNHHRSGQSASAQ

Secondary structure (DSSP, 8-state):
----------PPP----------------------------PPPP------------------------PPPPPP-------------------------------------------PPPPPHHHHHHHHHHHHHHHHHHHHHHHHHHHHHHHHHHHHHHHHHHHHHHHHHHHHHHHHHHHHHHHHHHHHHHHH--HHHHHHHHHHHHHHHHHHHHHHHHHHHHHHHHHHHHHHHHHHHHHHHHHHHHHHHHHHHHHHHH-HHHHHHHHHHHTHHHHHHHHHHHHHTT-HHHHHHHHHHHHHTT--HHHHHHHHHHHHHHHHHHHHHHHHHHHHTTTTSTTHHHHHHHHHHHHHHTT-HHHHHHHHHHHHHHHHHHHHHHHHHHHHHHHHHHHTT-EEEEETTEEEEEEEEEEETTEEEEEEEEEEEEETTEEEEE--SS-EEESS--HHHHTSHHHHHHHHHHHHS--

Solvent-accessible surface area (backbone atoms only — not comparable to full-atom values): 28412 Å² total; per-residue (Å²): 143,84,86,88,86,87,90,83,88,83,86,84,87,87,81,89,82,91,80,90,83,91,81,91,82,82,87,82,88,81,88,85,82,85,78,85,81,87,83,87,82,86,87,79,90,82,90,87,81,90,81,84,91,80,87,82,83,89,83,90,78,88,79,86,84,87,84,85,85,86,83,82,87,79,83,89,80,87,86,80,89,88,88,82,87,85,82,84,85,85,88,83,81,89,88,84,89,80,84,89,80,91,78,90,73,84,90,73,92,72,92,67,78,76,75,77,76,71,71,78,74,79,50,71,68,57,53,52,50,53,52,48,52,52,50,39,55,52,50,53,48,41,53,50,53,44,53,52,49,52,56,48,49,52,53,51,52,56,50,51,54,51,52,42,49,55,30,50,49,50,29,53,50,38,49,50,53,54,70,47,45,62,58,56,48,55,50,52,47,53,52,42,64,72,78,39,59,71,70,64,27,53,58,47,49,54,49,50,51,51,54,50,52,52,52,48,54,53,37,52,52,52,31,53,52,31,46,49,52,31,50,50,48,52,52,51,49,58,54,46,53,54,52,53,50,52,54,50,50,52,44,50,50,53,42,51,52,52,32,69,76,37,51,73,47,39,53,44,50,52,30,36,74,40,4,63,57,28,40,54,51,15,55,48,28,49,76,73,64,39,56,69,60,16,50,56,26,40,51,45,8,54,71,14,66,35,61,64,70,61,50,53,51,52,52,51,52,51,52,52,52,49,52,51,50,53,39,49,53,52,49,52,57,46,63,75,31,40,90,44,73,49,19,52,63,52,45,51,49,52,48,55,52,31,43,77,68,70,35,37,88,73,36,44,72,56,50,53,57,47,42,51,55,16,47,53,52,36,51,52,44,42,60,67,44,44,63,57,39,53,50,43,37,73,75,65,30,35,38,38,83,49,51,42,35,35,42,30,30,33,79,77,48,79,53,101,90,48,48,33,34,30,53,62,41,32,33,38,56,55,88,96,43,78,43,84,39,72,58,94,60,88,47,73,36,70,61,75,57,70,77,43,62,71,24,72,45,37,53,48,54,57,54,54,55,62,65,73,72,112

Foldseek 3Di:
DDDDDDDDDDDDDDDDDDDDDDDDDDDDDDDDDDDDDDDDDDDDDDDDDDDDDDDDDDDDDDDDDDDDDDDDDDDDDDDDDDDDDDDDDDDDDDDDDDDDDDDDDDDDDDPDDPPPPPPDPDDPVRVVVVVLVVLLVQLLVLVVVLVVLVVVLVVVLVVLVVVLVVLVVQLVVLVVVLVCLVVVLVVVLVVLVVPDDDPSSVVVNVVSVVVSVVVNVVSVVSNVVSVVSSVVSVVVSVVSVVVSVVVSVVSVVSSVVSCVVPVVSNLLSVLLVCLVVLLVVLLVCLVVLVLVSSVVSLVSNVSNVHDPVSSVVSVVSSVVSVLVVVLVVLLVVLVVQLQDQVSLVVLVVSLVVCVVVVNNVSNVVSSVVSNVSSVVNQVVQQVVCVVVQVVLLVVQWQWQDGRQKIFTKHWDDQDPQATKIWRAWMWGDDPNDTDIDGPPDIDMDRDDPPSSCPDPSVVVSVVVVVVVVD

Nearest PDB structures (foldseek):
  4mh6-assembly1_A  TM=6.562E-01  e=3.079E+00  Vibrio parahaemolyticus RIMD 2210633
  5c22-assembly4_D  TM=3.703E-01  e=7.542E+00  Escherichia coli
  5c22-assembly3_C  TM=3.515E-01  e=9.313E+00  Escherichia coli

Mean predicted aligned error: 19.26 Å

Radius of gyration: 51.03 Å; Cα contacts (8 Å, |Δi|>4): 339; chains: 1; bounding box: 119×120×143 Å